Protein 4RND (pdb70)

Secondary structure (DSSP, 8-state):
--HHHHHHHHHHHHHHHHHHHHHHHHHHHHHHHHHHHHHHHHHHHHHHH---HHHHHHHT--S-SEEEEEEEEEETTEEEEEEEEEE-SSSPPP---S-TTHHHHHHHHHHHHHHHHHHHHHHHHHHHHHHHHHHHHHHHHHHHHIIIIIIHHHHHHHHHHHHHHHHHHHHHHHHH--/-GGG--EEEEEE-HHHHHHHHHHT---B-TTT--BSEEE--TTTS-HHHHHHHHHIIIII-S-EEEEEEEHHHHHHTHHHHHH---SSSEEEEE--SS--SPPTTS-HHHHHHHHTT-/-HHHHHHHHHHHHHHHHHHHHHHHHHHHHHHHHHHHHHH---HHHHHHHT--S-SEEEEEEEEEETTEEEEEEEEEE-SSSPPP---S-TTHHHHHHHHHHHHHHHHHHHHHHHHHHHHHHHHHHHHHHHHHHHHHHHHTHHHHHHHHHHHHHHHHHHHHHHHTT--/-TT--EEEEEEEHHHHHHHHHHT---B-TTT--BSEEEE-TTT--HHHHHHHHHIIIII-S-EEEEEEEHHHHHHTHHHHHH---SSSEEEEE-BTTBPPPGGG-HHHHHHHTT-

Nearest PDB structures (foldseek):
  8eas-assembly1_F  TM=8.443E-01  e=2.595E-18  Saccharomyces cerevisiae
  6o7v-assembly1_N  TM=8.475E-01  e=1.774E-17  Saccharomyces cerevisiae S288C
  4ix9-assembly4_D  TM=9.487E-01  e=5.675E-15  Saccharomyces cerevisiae S288C
  7tmr-assembly1_N  TM=7.240E-01  e=1.783E-13  Saccharomyces cerevisiae
  7tms-assembly1_N  TM=7.383E-01  e=1.219E-12  Saccharomyces cerevisiae

Organism: Saccharomyces cerevisiae (strain ATCC 204508 / S288c) (NCBI:txid559292)

GO terms:
  GO:0045121 membrane raft (C, IDA)
  GO:0000329 fungal-type vacuole membrane (C, IDA)
  GO:0016471 vacuolar proton-transporting V-type ATPase complex (C, IDA)
  GO:0000329 fungal-type vacuole membrane (C, HDA)
  GO:0007035 vacuolar acidification (P, IMP)
  GO:0046961 proton-transporting ATPase activity, rotational mechanism (F, IMP)
  GO:0005515 protein binding (F, IPI)
  GO:1902600 proton transmembrane transport (P, IDA)
  GO:0000221 vacuolar proton-transporting V-type ATPase, V1 domain (C, IDA)
  GO:0005774 vacuolar membrane (C, EXP)
  GO:1902600 proton transmembrane transport (P, IC)
  GO:0007035 vacuolar acidification (P, IC)
  GO:0046961 proton-transporting ATPase activity, rotational mechanism (F, IC)

InterPro domains:
  IPR002699 ATPase, V1 complex, subunit D [PF01813] (15-208)
  IPR002699 ATPase, V1 complex, subunit D [PTHR11671] (1-256)
  IPR002699 ATPase, V1 complex, subunit D [TIGR00309] (5-213)

Solvent-accessible surface area: 28078 Å² total; per-residue (Å²): 152,4,20,30,39,1,63,126,32,6,93,44,0,16,140,90,10,159,84,4,4,111,91,0,7,33,0,8,23,32,2,1,84,0,17,40,50,4,7,106,20,13,48,80,2,30,203,78,42,68,57,87,5,9,128,26,0,42,104,64,11,64,62,0,68,6,27,0,118,9,79,92,62,83,17,71,57,45,137,10,2,39,11,88,32,94,93,31,114,154,32,126,65,51,208,40,98,53,13,71,237,14,24,121,39,9,74,117,5,21,82,17,4,30,100,0,0,45,0,3,2,30,1,1,13,8,16,25,8,0,54,40,0,16,106,11,12,105,35,3,51,115,56,5,80,2,6,41,121,40,3,6,39,120,9,50,96,43,2,52,124,0,2,65,43,0,50,66,1,50,129,26,5,142,172,118,6,177,202,26,170,134,27,33,4,2,0,0,0,0,21,83,54,11,2,11,0,0,1,3,5,6,0,5,30,48,27,96,142,80,126,56,88,0,10,34,31,16,84,117,93,158,25,74,130,138,75,0,36,92,63,0,41,34,0,5,108,125,16,82,29,0,0,2,0,2,0,4,25,71,1,0,62,56,9,112,87,54,1,74,74,19,117,93,47,18,1,3,10,0,1,3,16,11,41,100,94,28,101,13,74,176,194,28,70,48,60,92,31,0,76,21,2,4,10,71,187,80,30,28,134,87,10,158,58,2,2,113,79,5,24,27,0,0,78,34,0,6,125,0,15,69,50,0,15,130,3,12,56,58,7,32,199,82,41,66,56,92,6,18,132,27,0,67,116,58,18,68,56,0,70,3,33,2,135,19,101,125,58,78,9,50,34,5,127,13,15,47,12,91,40,90,73,23,108,154,34,127,69,43,194,37,78,49,13,70,237,13,23,109,40,8,85,97,0,18,69,0,2,28,73,0,1,55,0,3,3,47,0,0,9,6,10,0,6,7,7,22,15,9,73,32,6,128,73,0,16,173,112,0,84,43,12,30,156,22,4,1,51,139,3,66,102,38,4,53,122,0,4,65,41,0,48,62,2,42,141,57,17,164,106,124,219,79,169,151,44,43,3,3,0,0,0,0,34,90,72,15,5,16,0,0,3,3,5,6,0,3,38,31,48,109,171,96,124,52,88,0,10,35,50,10,91,110,85,158,20,74,126,135,78,0,36,92,66,0,42,41,0,5,110,122,22,87,36,0,0,2,0,3,0,2,9,43,1,0,62,54,6,27,89,52,4,63,74,20,66,88,16,41,1,2,11,0,2,2,11,12,130,122,47,116,9,55,28,128,93,1,12,18,6,66,54,4,81,163,33,84

Radius of gyration: 36.47 Å; Cα contacts (8 Å, |Δi|>4): 898; chains: 4; bounding box: 115×71×46 Å

Structure (mmCIF, N/CA/C/O backbone):
data_4RND
#
_entry.id   4RND
#
_cell.length_a   168.063
_cell.length_b   168.063
_cell.length_c   128.629
_cell.angle_alpha   90.00
_cell.angle_beta   90.00
_cell.angle_gamma   120.00
#
_symmetry.space_group_name_H-M   'P 61'
#
loop_
_entity.id
_entity.type
_entity.pdbx_description
1 polymer 'V-type proton ATPase subunit D'
2 polymer 'V-type proton ATPase subunit F'
3 non-polymer GLYCEROL
4 water water
#
loop_
_atom_site.group_PDB
_atom_site.id
_atom_site.type_symbol
_atom_site.label_atom_id
_atom_site.label_alt_id
_atom_site.label_comp_id
_atom_site.label_asym_id
_atom_site.label_entity_id
_atom_site.label_seq_id
_atom_site.pdbx_PDB_ins_code
_atom_site.Cartn_x
_atom_site.Cartn_y
_atom_site.Cartn_z
_atom_site.occupancy
_atom_site.B_iso_or_equiv
_atom_site.auth_seq_id
_atom_site.auth_comp_id
_atom_site.auth_asym_id
_atom_site.auth_atom_id
_atom_site.pdbx_PDB_model_num
ATOM 1 N N . GLN A 1 27 ? -43.701 55.112 -6.911 1.00 87.52 27 GLN A N 1
ATOM 2 C CA . GLN A 1 27 ? -42.827 54.521 -5.852 1.00 84.46 27 GLN A CA 1
ATOM 3 C C . GLN A 1 27 ? -42.818 55.397 -4.604 1.00 79.72 27 GLN A C 1
ATOM 4 O O . GLN A 1 27 ? -42.848 56.630 -4.689 1.00 76.89 27 GLN A O 1
ATOM 10 N N . GLY A 1 28 ? -42.787 54.740 -3.451 1.00 75.36 28 GLY A N 1
ATOM 11 C CA . GLY A 1 28 ? -42.804 55.412 -2.162 1.00 71.56 28 GLY A CA 1
ATOM 12 C C . GLY A 1 28 ? -41.735 54.790 -1.301 1.00 69.28 28 GLY A C 1
ATOM 13 O O . GLY A 1 28 ? -40.586 55.221 -1.341 1.00 71.79 28 GLY A O 1
ATOM 14 N N . TYR A 1 29 ? -42.095 53.760 -0.540 1.00 64.72 29 TYR A N 1
ATOM 15 C CA . TYR A 1 29 ? -41.123 53.105 0.321 1.00 62.42 29 TYR A CA 1
ATOM 16 C C . TYR A 1 29 ? -39.948 52.597 -0.500 1.00 63.32 29 TYR A C 1
ATOM 17 O O . TYR A 1 29 ? -38.804 52.899 -0.189 1.00 62.30 29 TYR A O 1
ATOM 26 N N . SER A 1 30 ? -40.236 51.833 -1.551 1.00 65.98 30 SER A N 1
ATOM 27 C CA . SER A 1 30 ? -39.188 51.294 -2.423 1.00 67.44 30 SER A CA 1
ATOM 28 C C . SER A 1 30 ? -38.255 52.402 -2.926 1.00 67.08 30 SER A C 1
ATOM 29 O O . SER A 1 30 ? -37.067 52.158 -3.143 1.00 67.43 30 SER A O 1
ATOM 32 N N . LEU A 1 31 ? -38.797 53.612 -3.094 1.00 65.93 31 LEU A N 1
ATOM 33 C CA . LEU A 1 31 ? -38.016 54.783 -3.516 1.00 64.87 31 LEU A CA 1
ATOM 34 C C . LEU A 1 31 ? -37.194 55.359 -2.362 1.00 62.63 31 LEU A C 1
ATOM 35 O O . LEU A 1 31 ? -35.965 55.369 -2.426 1.00 62.49 31 LEU A O 1
ATOM 40 N N . LEU A 1 32 ? -37.880 55.838 -1.323 1.00 60.45 32 LEU A N 1
ATOM 41 C CA . LEU A 1 32 ? -37.258 56.261 -0.061 1.00 59.11 32 LEU A CA 1
ATOM 42 C C . LEU A 1 32 ? -36.096 55.350 0.302 1.00 59.40 32 LEU A C 1
ATOM 43 O O . LEU A 1 32 ? -35.000 55.819 0.560 1.00 60.18 32 LEU A O 1
ATOM 48 N N . LYS A 1 33 ? -36.341 54.047 0.326 1.00 61.24 33 LYS A N 1
ATOM 49 C CA . LYS A 1 33 ? -35.317 53.074 0.705 1.00 63.21 33 LYS A CA 1
ATOM 50 C C . LYS A 1 33 ? -34.036 53.300 -0.093 1.00 65.40 33 LYS A C 1
ATOM 51 O O . LYS A 1 33 ? -32.947 53.376 0.481 1.00 66.43 33 LYS A O 1
ATOM 57 N N . ARG A 1 34 ? -34.179 53.409 -1.414 1.00 67.64 34 ARG A N 1
ATOM 58 C CA . ARG A 1 34 ? -33.037 53.617 -2.312 1.00 69.64 34 ARG A CA 1
ATOM 59 C C . ARG A 1 34 ? -32.333 54.951 -2.052 1.00 67.04 34 ARG A C 1
ATOM 60 O O . ARG A 1 34 ? -31.110 54.994 -1.932 1.00 66.52 34 ARG A O 1
ATOM 68 N N . LYS A 1 35 ? -33.104 56.028 -1.955 1.00 65.15 35 LYS A N 1
ATOM 69 C CA . LYS A 1 35 ? -32.532 57.354 -1.737 1.00 65.78 35 LYS A CA 1
ATOM 70 C C . LYS A 1 35 ? -31.867 57.455 -0.375 1.00 63.70 35 LYS A C 1
ATOM 71 O O . LYS A 1 35 ? -30.722 57.887 -0.269 1.00 64.86 35 LYS A O 1
ATOM 77 N N . SER A 1 36 ? -32.593 57.053 0.660 1.00 61.41 36 SER A N 1
ATOM 78 C CA . SER A 1 36 ? -32.042 56.942 2.003 1.00 59.68 36 SER A CA 1
ATOM 79 C C . SER A 1 36 ? -30.643 56.343 1.995 1.00 59.51 36 SER A C 1
ATOM 80 O O . SER A 1 36 ? -29.741 56.852 2.651 1.00 59.81 36 SER A O 1
ATOM 83 N N . GLU A 1 37 ? -30.473 55.259 1.252 1.00 60.06 37 GLU A N 1
ATOM 84 C CA . GLU A 1 37 ? -29.217 54.521 1.250 1.00 62.05 37 GLU A CA 1
ATOM 85 C C . GLU A 1 37 ? -28.134 55.245 0.458 1.00 61.76 37 GLU A C 1
ATOM 86 O O . GLU A 1 37 ? -27.023 55.445 0.958 1.00 62.29 37 GLU A O 1
ATOM 92 N N . ALA A 1 38 ? -28.463 55.650 -0.768 1.00 60.77 38 ALA A N 1
ATOM 93 C CA . ALA A 1 38 ? -27.589 56.513 -1.572 1.00 59.44 38 ALA A CA 1
ATOM 94 C C . ALA A 1 38 ? -27.054 57.691 -0.753 1.00 57.53 38 ALA A C 1
ATOM 95 O O . ALA A 1 38 ? -25.860 57.999 -0.790 1.00 58.92 38 ALA A O 1
ATOM 97 N N . LEU A 1 39 ? -27.947 58.330 -0.006 1.00 54.81 39 LEU A N 1
ATOM 98 C CA . LEU A 1 39 ? -27.605 59.486 0.810 1.00 52.51 39 LEU A CA 1
ATOM 99 C C . LEU A 1 39 ? -26.696 59.147 1.983 1.00 51.18 39 LEU A C 1
ATOM 100 O O . LEU A 1 39 ? -25.826 59.933 2.339 1.00 52.03 39 LEU A O 1
ATOM 105 N N . THR A 1 40 ? -26.903 57.988 2.593 1.00 51.18 40 THR A N 1
ATOM 106 C CA . THR A 1 40 ? -26.113 57.593 3.754 1.00 51.53 40 THR A CA 1
ATOM 107 C C . THR A 1 40 ? -24.675 57.266 3.353 1.00 53.48 40 THR A C 1
ATOM 108 O O . THR A 1 40 ? -23.757 57.472 4.138 1.00 52.74 40 THR A O 1
ATOM 112 N N . LYS A 1 41 ? -24.486 56.762 2.137 1.00 57.00 41 LYS A N 1
ATOM 113 C CA . LYS A 1 41 ? -23.145 56.529 1.590 1.00 59.94 41 LYS A CA 1
ATOM 114 C C . LYS A 1 41 ? -22.449 57.852 1.297 1.00 57.83 41 LYS A C 1
ATOM 115 O O . LYS A 1 41 ? -21.281 58.033 1.652 1.00 58.24 41 LYS A O 1
ATOM 121 N N . ARG A 1 42 ? -23.164 58.786 0.679 1.00 56.52 42 ARG A N 1
ATOM 122 C CA . ARG A 1 42 ? -22.596 60.097 0.408 1.00 57.09 42 ARG A CA 1
ATOM 123 C C . ARG A 1 42 ? -22.154 60.787 1.678 1.00 54.59 42 ARG A C 1
ATOM 124 O O . ARG A 1 42 ? -21.113 61.440 1.697 1.00 55.86 42 ARG A O 1
ATOM 132 N N . PHE A 1 43 ? -22.941 60.635 2.733 1.00 51.74 43 PHE A N 1
ATOM 133 C CA . PHE A 1 43 ? -22.631 61.254 4.010 1.00 50.48 43 PHE A CA 1
ATOM 134 C C . PHE A 1 43 ? -21.498 60.530 4.728 1.00 51.26 43 PHE A C 1
ATOM 135 O O . PHE A 1 43 ? -20.717 61.160 5.421 1.00 50.27 43 PHE A O 1
ATOM 143 N N . ARG A 1 44 ? -21.419 59.212 4.585 1.00 54.29 44 ARG A N 1
ATOM 144 C CA . ARG A 1 44 ? -20.278 58.465 5.112 1.00 57.35 44 ARG A CA 1
ATOM 145 C C . ARG A 1 44 ? -18.973 58.942 4.488 1.00 55.63 44 ARG A C 1
ATOM 146 O O . ARG A 1 44 ? -17.965 59.046 5.179 1.00 56.11 44 ARG A O 1
ATOM 154 N N . ASP A 1 45 ? -18.993 59.225 3.186 1.00 53.92 45 ASP A N 1
ATOM 155 C CA . ASP A 1 45 ? -17.790 59.685 2.487 1.00 53.57 45 ASP A CA 1
ATOM 156 C C . ASP A 1 45 ? -17.365 61.064 2.956 1.00 49.68 45 ASP A C 1
ATOM 157 O O . ASP A 1 45 ? -16.198 61.287 3.261 1.00 49.57 45 ASP A O 1
ATOM 162 N N . ILE A 1 46 ? -18.318 61.986 3.011 1.00 46.06 46 ILE A N 1
ATOM 163 C CA . ILE A 1 46 ? -18.059 63.332 3.505 1.00 43.64 46 ILE A CA 1
ATOM 164 C C . ILE A 1 46 ? -17.384 63.282 4.869 1.00 42.79 46 ILE A C 1
ATOM 165 O O . ILE A 1 46 ? -16.357 63.932 5.103 1.00 42.71 46 ILE A O 1
ATOM 170 N N . THR A 1 47 ? -17.986 62.521 5.774 1.00 42.24 47 THR A N 1
ATOM 171 C CA . THR A 1 47 ? -17.495 62.388 7.124 1.00 41.56 47 THR A CA 1
ATOM 172 C C . THR A 1 47 ? -16.117 61.809 7.124 1.00 41.59 47 THR A C 1
ATOM 173 O O . THR A 1 47 ? -15.310 62.205 7.940 1.00 41.25 47 THR A O 1
ATOM 177 N N . LYS A 1 48 ? -15.852 60.861 6.235 1.00 42.74 48 LYS A N 1
ATOM 178 C CA . LYS A 1 48 ? -14.520 60.279 6.174 1.00 4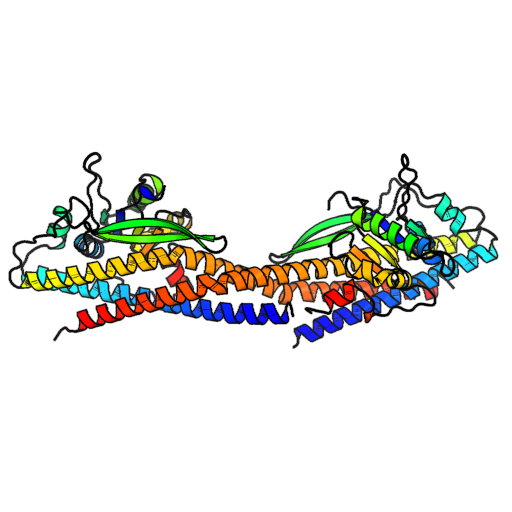5.03 48 LYS A CA 1
ATOM 179 C C . LYS A 1 48 ? -13.508 61.318 5.701 1.00 44.87 48 LYS A C 1
ATOM 180 O O . LYS A 1 48 ? -12.457 61.480 6.326 1.00 44.74 48 LYS A O 1
ATOM 186 N N . ARG A 1 49 ? -13.843 62.041 4.627 1.00 44.34 49 ARG A N 1
ATOM 187 C CA . ARG A 1 49 ? -12.968 63.101 4.112 1.00 43.17 49 ARG A CA 1
ATOM 188 C C . ARG A 1 49 ? -12.726 64.243 5.108 1.00 40.69 49 ARG A C 1
ATOM 189 O O . ARG A 1 49 ? -11.657 64.845 5.108 1.00 40.24 49 ARG A O 1
ATOM 197 N N . ILE A 1 50 ? -13.707 64.543 5.952 1.00 38.83 50 ILE A N 1
ATOM 198 C CA . ILE A 1 50 ? -13.506 65.524 7.008 1.00 37.74 50 ILE A CA 1
ATOM 199 C C . ILE A 1 50 ? -12.531 64.990 8.051 1.00 38.70 50 ILE A C 1
ATOM 200 O O . ILE A 1 50 ? -11.683 65.717 8.551 1.00 38.91 50 ILE A O 1
ATOM 205 N N . ASP A 1 51 ? -12.644 63.717 8.385 1.00 40.52 51 ASP A N 1
ATOM 206 C CA . ASP A 1 51 ? -11.696 63.102 9.299 1.00 42.50 51 ASP A CA 1
ATOM 207 C C . ASP A 1 51 ? -10.275 63.108 8.709 1.00 42.09 51 ASP A C 1
ATOM 208 O O . ASP A 1 51 ? -9.314 63.446 9.388 1.00 41.24 51 ASP A O 1
ATOM 213 N N . ASP A 1 52 ? -10.152 62.745 7.440 1.00 42.46 52 ASP A N 1
ATOM 214 C CA . ASP A 1 52 ? -8.861 62.787 6.751 1.00 43.18 52 ASP A CA 1
ATOM 215 C C . ASP A 1 52 ? -8.244 64.176 6.844 1.00 41.94 52 ASP A C 1
ATOM 216 O O . ASP A 1 52 ? -7.061 64.313 7.138 1.00 42.40 52 ASP A O 1
ATOM 221 N N . ALA A 1 53 ? -9.057 65.200 6.594 1.00 40.53 53 ALA A N 1
ATOM 222 C CA . ALA A 1 53 ? -8.615 66.590 6.661 1.00 39.32 53 ALA A CA 1
ATOM 223 C C . ALA A 1 53 ? -8.156 66.947 8.065 1.00 39.22 53 ALA A C 1
ATOM 224 O O . ALA A 1 53 ? -7.163 67.644 8.241 1.00 39.60 53 ALA A O 1
ATOM 226 N N . LYS A 1 54 ? -8.890 66.465 9.059 1.00 38.91 54 LYS A N 1
ATOM 227 C CA . LYS A 1 54 ? -8.592 66.736 10.462 1.00 38.78 54 LYS A CA 1
ATOM 228 C C . LYS A 1 54 ? -7.233 66.183 10.869 1.00 39.57 54 LYS A C 1
ATOM 229 O O . LYS A 1 54 ? -6.516 66.801 11.644 1.00 39.09 54 LYS A O 1
ATOM 235 N N . GLN A 1 55 ? -6.897 65.006 10.354 1.00 41.08 55 GLN A N 1
ATOM 236 C CA . GLN A 1 55 ? -5.629 64.355 10.664 1.00 42.64 55 GLN A CA 1
ATOM 237 C C . GLN A 1 55 ? -4.469 65.118 10.047 1.00 42.70 55 GLN A C 1
ATOM 238 O O . GLN A 1 55 ? -3.461 65.361 10.710 1.00 43.14 55 GLN A O 1
ATOM 244 N N . LYS A 1 56 ? -4.620 65.487 8.778 1.00 42.57 56 LYS A N 1
ATOM 245 C CA . LYS A 1 56 ? -3.599 66.245 8.069 1.00 42.59 56 LYS A CA 1
ATOM 246 C C . LYS A 1 56 ? -3.336 67.565 8.779 1.00 42.82 56 LYS A C 1
ATOM 247 O O . LYS A 1 56 ? -2.185 67.951 8.939 1.00 43.03 56 LYS A O 1
ATOM 253 N N . MET A 1 57 ? -4.404 68.241 9.206 1.00 43.33 57 MET A N 1
ATOM 254 C CA . MET A 1 57 ? -4.291 69.452 10.031 1.00 44.21 57 MET A CA 1
ATOM 255 C C . MET A 1 57 ? -3.327 69.214 11.194 1.00 44.79 57 MET A C 1
ATOM 256 O O . MET A 1 57 ? -2.418 70.019 11.431 1.00 45.74 57 MET A O 1
ATOM 261 N N . GLY A 1 58 ? -3.517 68.099 11.899 1.00 44.56 58 GLY A N 1
ATOM 262 C CA . GLY A 1 58 ? -2.644 67.718 13.004 1.00 44.52 58 GLY A CA 1
ATOM 263 C C . GLY A 1 58 ? -1.198 67.551 12.600 1.00 44.71 58 GLY A C 1
ATOM 264 O O . GLY A 1 58 ? -0.305 68.073 13.272 1.00 45.14 58 GLY A O 1
ATOM 265 N N . ARG A 1 59 ? -0.966 66.837 11.500 1.00 45.04 59 ARG A N 1
ATOM 266 C CA . ARG A 1 59 ? 0.392 66.572 11.025 1.00 46.23 59 ARG A CA 1
ATOM 267 C C . ARG A 1 59 ? 1.050 67.857 10.556 1.00 45.10 59 ARG A C 1
ATOM 268 O O . ARG A 1 59 ? 2.217 68.113 10.860 1.00 45.25 59 ARG A O 1
ATOM 276 N N . VAL A 1 60 ? 0.295 68.662 9.812 1.00 43.27 60 VAL A N 1
ATOM 277 C CA . VAL A 1 60 ? 0.819 69.896 9.251 1.00 41.97 60 VAL A CA 1
ATOM 278 C C . VAL A 1 60 ? 1.246 70.837 10.361 1.00 41.33 60 VAL A C 1
ATOM 279 O O . VAL A 1 60 ? 2.321 71.421 10.302 1.00 40.92 60 VAL A O 1
ATOM 283 N N . MET A 1 61 ? 0.401 70.968 11.373 1.00 41.26 61 MET A N 1
ATOM 284 C CA . MET A 1 61 ? 0.655 71.907 12.450 1.00 41.39 61 MET A CA 1
ATOM 285 C C . MET A 1 61 ? 1.788 71.496 13.365 1.00 41.84 61 MET A C 1
ATOM 286 O O . MET A 1 61 ? 2.576 72.351 13.779 1.00 41.18 61 MET A O 1
ATOM 291 N N . GLN A 1 62 ? 1.887 70.205 13.674 1.00 43.21 62 GLN A N 1
ATOM 292 C CA . GLN A 1 62 ? 2.970 69.749 14.547 1.00 44.76 62 GLN A CA 1
ATOM 293 C C . GLN A 1 62 ? 4.321 69.846 13.860 1.00 43.62 62 GLN A C 1
ATOM 294 O O . GLN A 1 62 ? 5.316 70.163 14.502 1.00 44.15 62 GLN A O 1
ATOM 300 N N . THR A 1 63 ? 4.346 69.565 12.560 1.00 42.05 63 THR A N 1
ATOM 301 C CA . THR A 1 63 ? 5.566 69.671 11.778 1.00 41.07 63 THR A CA 1
ATOM 302 C C . THR A 1 63 ? 6.064 71.104 11.829 1.00 40.04 63 THR A C 1
ATOM 303 O O . THR A 1 63 ? 7.252 71.347 12.037 1.00 40.29 63 THR A O 1
ATOM 307 N N . ALA A 1 64 ? 5.152 72.053 11.656 1.00 38.95 64 ALA A N 1
ATOM 308 C CA . ALA A 1 64 ? 5.503 73.459 11.724 1.00 38.38 64 ALA A CA 1
ATOM 309 C C . ALA A 1 64 ? 6.034 73.805 13.102 1.00 38.87 64 ALA A C 1
ATOM 310 O O . ALA A 1 64 ? 7.030 74.524 13.223 1.00 38.54 64 ALA A O 1
ATOM 312 N N . ALA A 1 65 ? 5.370 73.282 14.132 1.00 39.95 65 ALA A N 1
ATOM 313 C CA . ALA A 1 65 ? 5.763 73.526 15.523 1.00 41.21 65 ALA A CA 1
ATOM 314 C C . ALA A 1 65 ? 7.158 72.985 15.822 1.00 43.52 65 ALA A C 1
ATOM 315 O O . ALA A 1 65 ? 7.975 73.673 16.447 1.00 43.77 65 ALA A O 1
ATOM 317 N N . PHE A 1 66 ? 7.427 71.764 15.358 1.00 45.79 66 PHE A N 1
ATOM 318 C CA . PHE A 1 66 ? 8.752 71.159 15.474 1.00 47.85 66 PHE A CA 1
ATOM 319 C C . PHE A 1 66 ? 9.833 72.060 14.830 1.00 47.03 66 PHE A C 1
ATOM 320 O O . PHE A 1 66 ? 10.908 72.222 15.391 1.00 47.42 66 PHE A O 1
ATOM 328 N N . SER A 1 67 ? 9.548 72.699 13.697 1.00 46.10 67 SER A N 1
ATOM 329 C CA . SER A 1 67 ? 10.566 73.530 13.039 1.00 46.13 67 SER A CA 1
ATOM 330 C C . SER A 1 67 ? 10.848 74.834 13.792 1.00 45.28 67 SER A C 1
ATOM 331 O O . SER A 1 67 ? 11.947 75.383 13.682 1.00 45.83 67 SER A O 1
ATOM 334 N N . LEU A 1 68 ? 9.863 75.336 14.537 1.00 44.49 68 LEU A N 1
ATOM 335 C CA . LEU A 1 68 ? 10.081 76.498 15.402 1.00 44.19 68 LEU A CA 1
ATOM 336 C C . LEU A 1 68 ? 10.918 76.109 16.609 1.00 45.49 68 LEU A C 1
ATOM 337 O O . LEU A 1 68 ? 11.783 76.863 17.036 1.00 45.98 68 LEU A O 1
ATOM 342 N N . ALA A 1 69 ? 10.646 74.929 17.154 1.00 47.24 69 ALA A N 1
ATOM 343 C CA . ALA A 1 69 ? 11.454 74.358 18.229 1.00 49.22 69 ALA A CA 1
ATOM 344 C C . ALA A 1 69 ? 12.918 74.271 17.816 1.00 51.21 69 ALA A C 1
ATOM 345 O O . ALA A 1 69 ? 13.791 74.775 18.505 1.00 51.38 69 ALA A O 1
ATOM 347 N N . GLU A 1 70 ? 13.167 73.631 16.679 1.00 54.08 70 GLU A N 1
ATOM 348 C CA . GLU A 1 70 ? 14.500 73.549 16.084 1.00 57.19 70 GLU A CA 1
ATOM 349 C C . GLU A 1 70 ? 15.216 74.898 16.078 1.00 54.50 70 GLU A C 1
ATOM 350 O O . GLU A 1 70 ? 16.379 74.976 16.447 1.00 55.33 70 GLU A O 1
ATOM 356 N N . VAL A 1 71 ? 14.524 75.941 15.630 1.00 51.28 71 VAL A N 1
ATOM 357 C CA . VAL A 1 71 ? 15.116 77.269 15.502 1.00 50.19 71 VAL A CA 1
ATOM 358 C C . VAL A 1 71 ? 15.341 77.899 16.866 1.00 50.02 71 VAL A C 1
ATOM 359 O O . VAL A 1 71 ? 16.375 78.510 17.122 1.00 49.40 71 VAL A O 1
ATOM 363 N N . SER A 1 72 ? 14.352 77.751 17.733 1.00 50.66 72 SER A N 1
ATOM 364 C CA . SER A 1 72 ? 14.430 78.258 19.088 1.00 51.78 72 SER A CA 1
ATOM 365 C C . SER A 1 72 ? 15.629 77.652 19.826 1.00 53.58 72 SER A C 1
ATOM 366 O O . SER A 1 72 ? 16.421 78.360 20.445 1.00 52.18 72 SER A O 1
ATOM 369 N N . TYR A 1 73 ? 15.752 76.333 19.737 1.00 57.00 73 TYR A N 1
ATOM 370 C CA . TYR A 1 73 ? 16.860 75.589 20.333 1.00 60.88 73 TYR A CA 1
ATOM 371 C C . TYR A 1 73 ? 18.196 76.064 19.775 1.00 59.77 73 TYR A C 1
ATOM 372 O O . TYR A 1 73 ? 19.109 76.368 20.533 1.00 61.84 73 TYR A O 1
ATOM 381 N N . ALA A 1 74 ? 18.290 76.131 18.451 1.00 57.60 74 ALA A N 1
ATOM 382 C CA . ALA A 1 74 ? 19.520 76.523 17.766 1.00 56.48 74 ALA A CA 1
ATOM 383 C C . ALA A 1 74 ? 19.952 77.942 18.095 1.00 55.54 74 ALA A C 1
ATOM 384 O O . ALA A 1 74 ? 21.129 78.189 18.309 1.00 56.06 74 ALA A O 1
ATOM 386 N N . THR A 1 75 ? 19.002 78.869 18.135 1.00 54.81 75 THR A N 1
ATOM 387 C CA . THR A 1 75 ? 19.313 80.290 18.315 1.00 53.89 75 THR A CA 1
ATOM 388 C C . THR A 1 75 ? 19.313 80.755 19.770 1.00 54.25 75 THR A C 1
ATOM 389 O O . THR A 1 75 ? 19.805 81.836 20.065 1.00 53.79 75 THR A O 1
ATOM 393 N N . GLY A 1 76 ? 18.742 79.965 20.674 1.00 54.91 76 GLY A N 1
ATOM 394 C CA . GLY A 1 76 ? 18.579 80.400 22.055 1.00 55.50 76 GLY A CA 1
ATOM 395 C C . GLY A 1 76 ? 17.400 81.336 22.273 1.00 55.70 76 GLY A C 1
ATOM 396 O O . GLY A 1 76 ? 16.986 81.549 23.410 1.00 56.73 76 GLY A O 1
ATOM 397 N N . GLU A 1 77 ? 16.839 81.887 21.196 1.00 55.61 77 GLU A N 1
ATOM 398 C CA . GLU A 1 77 ? 15.676 82.773 21.298 1.00 54.83 77 GLU A CA 1
ATOM 399 C C . GLU A 1 77 ? 14.398 82.017 21.656 1.00 52.38 77 GLU A C 1
ATOM 400 O O . GLU A 1 77 ? 14.232 80.857 21.301 1.00 51.62 77 GLU A O 1
ATOM 406 N N . ASN A 1 78 ? 13.496 82.698 22.354 1.00 50.31 78 ASN A N 1
ATOM 407 C CA . ASN A 1 78 ? 12.216 82.122 22.765 1.00 48.38 78 ASN A CA 1
ATOM 408 C C . ASN A 1 78 ? 11.089 82.636 21.870 1.00 46.38 78 ASN A C 1
ATOM 409 O O . ASN A 1 78 ? 10.517 83.693 22.123 1.00 45.89 78 ASN A O 1
ATOM 414 N N . ILE A 1 79 ? 10.751 81.866 20.845 1.00 45.14 79 ILE A N 1
ATOM 415 C CA . ILE A 1 79 ? 9.804 82.319 19.831 1.00 44.12 79 ILE A CA 1
ATOM 416 C C . ILE A 1 79 ? 8.427 82.563 20.437 1.00 43.12 79 ILE A C 1
ATOM 417 O O . ILE A 1 79 ? 7.830 83.611 20.232 1.00 42.18 79 ILE A O 1
ATOM 422 N N . GLY A 1 80 ? 7.928 81.586 21.184 1.00 43.30 80 GLY A N 1
ATOM 423 C CA . GLY A 1 80 ? 6.636 81.699 21.847 1.00 43.50 80 GLY A CA 1
ATOM 424 C C . GLY A 1 80 ? 6.502 82.970 22.659 1.00 43.70 80 GLY A C 1
ATOM 425 O O . GLY A 1 80 ? 5.463 83.623 22.628 1.00 44.74 80 GLY A O 1
ATOM 426 N N . TYR A 1 81 ? 7.559 83.333 23.374 1.00 43.78 81 TYR A N 1
ATOM 427 C CA . TYR A 1 81 ? 7.573 84.577 24.131 1.00 43.63 81 TYR A CA 1
ATOM 428 C C . TYR A 1 81 ? 7.433 85.780 23.202 1.00 42.53 81 TYR A C 1
ATOM 429 O O . TYR A 1 81 ? 6.516 86.589 23.361 1.00 41.95 81 TYR A O 1
ATOM 438 N N . GLN A 1 82 ? 8.360 85.891 22.252 1.00 41.93 82 GLN A N 1
ATOM 439 C CA . GLN A 1 82 ? 8.389 87.014 21.321 1.00 41.75 82 GLN A CA 1
ATOM 440 C C . GLN A 1 82 ? 7.069 87.173 20.573 1.00 41.42 82 GLN A C 1
ATOM 441 O O . GLN A 1 82 ? 6.545 88.275 20.464 1.00 41.38 82 GLN A O 1
ATOM 447 N N . VAL A 1 83 ? 6.530 86.076 20.062 1.00 41.49 83 VAL A N 1
ATOM 448 C CA . VAL A 1 83 ? 5.288 86.144 19.316 1.00 41.51 83 VAL A CA 1
ATOM 449 C C . VAL A 1 83 ? 4.183 86.717 20.198 1.00 42.63 83 VAL A C 1
ATOM 450 O O . VAL A 1 83 ? 3.587 87.739 19.878 1.00 42.59 83 VAL A O 1
ATOM 454 N N . GLN A 1 84 ? 3.938 86.051 21.316 1.00 44.51 84 GLN A N 1
ATOM 455 C CA . GLN A 1 84 ? 2.835 86.380 22.216 1.00 46.16 84 GLN A CA 1
ATOM 456 C C . GLN A 1 84 ? 2.934 87.786 22.804 1.00 45.84 84 GLN A C 1
ATOM 457 O O . GLN A 1 84 ? 1.942 88.495 22.920 1.00 45.52 84 GLN A O 1
ATOM 463 N N . GLU A 1 85 ? 4.137 88.210 23.138 1.00 46.53 85 GLU A N 1
ATOM 464 C CA . GLU A 1 85 ? 4.301 89.528 23.736 1.00 48.32 85 GLU A CA 1
ATOM 465 C C . GLU A 1 85 ? 4.185 90.683 22.717 1.00 47.70 85 GLU A C 1
ATOM 466 O O . GLU A 1 85 ? 3.858 91.805 23.096 1.00 49.07 85 GLU A O 1
ATOM 472 N N . SER A 1 86 ? 4.354 90.398 21.427 1.00 46.21 86 SER A N 1
ATOM 473 C CA . SER A 1 86 ? 4.179 91.410 20.382 1.00 44.80 86 SER A CA 1
ATOM 474 C C . SER A 1 86 ? 2.764 91.593 19.842 1.00 42.79 86 SER A C 1
ATOM 475 O O . SER A 1 86 ? 2.521 92.458 19.006 1.00 42.72 86 SER A O 1
ATOM 478 N N . VAL A 1 87 ? 1.838 90.763 20.288 1.00 41.12 87 VAL A N 1
ATOM 479 C CA . VAL A 1 87 ? 0.457 90.851 19.842 1.00 39.90 87 VAL A CA 1
ATOM 480 C C . VAL A 1 87 ? -0.097 92.223 20.178 1.00 39.20 87 VAL A C 1
ATOM 481 O O . VAL A 1 87 ? 0.145 92.727 21.270 1.00 40.15 87 VAL A O 1
ATOM 485 N N . SER A 1 88 ? -0.819 92.826 19.233 1.00 37.85 88 SER A N 1
ATOM 486 C CA . SER A 1 88 ? -1.504 94.086 19.479 1.00 37.87 88 SER A CA 1
ATOM 487 C C . SER A 1 88 ? -2.868 94.123 18.802 1.00 37.68 88 SER A C 1
ATOM 488 O O . SER A 1 88 ? -3.904 94.091 19.477 1.00 38.31 88 SER A O 1
ATOM 491 N N . THR A 1 89 ? -2.868 94.189 17.470 1.00 37.03 89 THR A N 1
ATOM 492 C CA . THR A 1 89 ? -4.114 94.223 16.688 1.00 36.96 89 THR A CA 1
ATOM 493 C C . THR A 1 89 ? -4.074 93.193 15.564 1.00 35.35 89 THR A C 1
ATOM 494 O O . THR A 1 89 ? -3.033 92.972 14.992 1.00 34.37 89 THR A O 1
ATOM 498 N N . ALA A 1 90 ? -5.213 92.582 15.248 1.00 35.48 90 ALA A N 1
ATOM 499 C CA . ALA A 1 90 ? -5.269 91.412 14.348 1.00 35.13 90 ALA A CA 1
ATOM 500 C C . ALA A 1 90 ? -5.058 91.719 12.863 1.00 35.32 90 ALA A C 1
ATOM 501 O O . ALA A 1 90 ? -5.783 92.518 12.254 1.00 36.36 90 ALA A O 1
ATOM 503 N N . ARG A 1 91 ? -4.084 91.037 12.281 1.00 34.99 91 ARG A N 1
ATOM 504 C CA . ARG A 1 91 ? -3.901 91.014 10.835 1.00 34.92 91 ARG A CA 1
ATOM 505 C C . ARG A 1 91 ? -4.932 90.083 10.183 1.00 33.90 91 ARG A C 1
ATOM 506 O O . ARG A 1 91 ? -5.497 90.410 9.153 1.00 33.60 91 ARG A O 1
ATOM 514 N N . PHE A 1 92 ? -5.186 88.937 10.815 1.00 32.83 92 PHE A N 1
ATOM 515 C CA . PHE A 1 92 ? -6.081 87.910 10.289 1.00 32.03 92 PHE A CA 1
ATOM 516 C C . PHE A 1 92 ? -7.427 87.954 11.001 1.00 32.49 92 PHE A C 1
ATOM 517 O O . PHE A 1 92 ? -7.544 87.549 12.160 1.00 32.11 92 PHE A O 1
ATOM 525 N N . LYS A 1 93 ? -8.442 88.445 10.305 1.00 33.83 93 LYS A N 1
ATOM 526 C CA . LYS A 1 93 ? -9.793 88.479 10.850 1.00 35.85 93 LYS A CA 1
ATOM 527 C C . LYS A 1 93 ? -10.706 87.638 9.967 1.00 36.47 93 LYS A C 1
ATOM 528 O O . LYS A 1 93 ? -10.238 87.016 9.019 1.00 36.07 93 LYS A O 1
ATOM 534 N N . VAL A 1 94 ? -11.994 87.584 10.301 1.00 37.97 94 VAL A N 1
ATOM 535 C CA . VAL A 1 94 ? -12.994 86.963 9.433 1.00 39.25 94 VAL A CA 1
ATOM 536 C C . VAL A 1 94 ? -14.214 87.851 9.318 1.00 41.84 94 VAL A C 1
ATOM 537 O O . VAL A 1 94 ? -14.360 88.822 10.047 1.00 41.84 94 VAL A O 1
ATOM 541 N N . ARG A 1 95 ? -15.081 87.492 8.383 1.00 45.56 95 ARG A N 1
ATOM 542 C CA . ARG A 1 95 ? -16.296 88.220 8.122 1.00 50.01 95 ARG A CA 1
ATOM 543 C C . ARG A 1 95 ? -17.390 87.172 8.087 1.00 48.70 95 ARG A C 1
ATOM 544 O O . ARG A 1 95 ? -17.395 86.312 7.207 1.00 48.29 95 ARG A O 1
ATOM 552 N N . ALA A 1 96 ? -18.296 87.248 9.062 1.00 48.69 96 ALA A N 1
ATOM 553 C CA . ALA A 1 96 ? -19.261 86.194 9.340 1.00 48.36 96 ALA A CA 1
ATOM 554 C C . ALA A 1 96 ? -20.656 86.496 8.804 1.00 50.35 96 ALA A C 1
ATOM 555 O O . ALA A 1 96 ? -21.182 87.582 8.975 1.00 50.51 96 ALA A O 1
ATOM 557 N N . ARG A 1 97 ? -21.255 85.508 8.155 1.00 54.52 97 ARG A N 1
ATOM 558 C CA . ARG A 1 97 ? -22.512 85.690 7.448 1.00 57.92 97 ARG A CA 1
ATOM 559 C C . ARG A 1 97 ? -23.421 84.565 7.878 1.00 57.59 97 ARG A C 1
ATOM 560 O O . ARG A 1 97 ? -22.940 83.466 8.180 1.00 54.43 97 ARG A O 1
ATOM 568 N N . GLN A 1 98 ? -24.723 84.833 7.916 1.00 60.20 98 GLN A N 1
ATOM 569 C CA . GLN A 1 98 ? -25.712 83.764 7.926 1.00 61.06 98 GLN A CA 1
ATOM 570 C C . GLN A 1 98 ? -26.396 83.682 6.571 1.00 61.49 98 GLN A C 1
ATOM 571 O O . GLN A 1 98 ? -26.882 84.673 6.052 1.00 62.12 98 GLN A O 1
ATOM 577 N N . GLU A 1 99 ? -26.424 82.490 6.004 1.00 63.24 99 GLU A N 1
ATOM 578 C CA . GLU A 1 99 ? -26.911 82.296 4.648 1.00 66.63 99 GLU A CA 1
ATOM 579 C C . GLU A 1 99 ? -28.053 81.284 4.658 1.00 67.66 99 GLU A C 1
ATOM 580 O O . GLU A 1 99 ? -27.876 80.155 5.114 1.00 65.39 99 GLU A O 1
ATOM 586 N N . ASN A 1 100 ? -29.225 81.704 4.186 1.00 70.66 100 ASN A N 1
ATOM 587 C CA . ASN A 1 100 ? -30.358 80.795 4.023 1.00 73.15 100 ASN A CA 1
ATOM 588 C C . ASN A 1 100 ? -30.155 79.943 2.774 1.00 72.92 100 ASN A C 1
ATOM 589 O O . ASN A 1 100 ? -29.968 80.472 1.677 1.00 70.04 100 ASN A O 1
ATOM 594 N N . VAL A 1 101 ? -30.192 78.624 2.959 1.00 74.26 101 VAL A N 1
ATOM 595 C CA . VAL A 1 101 ? -29.991 77.669 1.874 1.00 75.72 101 VAL A CA 1
ATOM 596 C C . VAL A 1 101 ? -31.054 76.574 1.965 1.00 77.30 101 VAL A C 1
ATOM 597 O O . VAL A 1 101 ? -30.965 75.677 2.808 1.00 75.67 101 VAL A O 1
ATOM 601 N N . SER A 1 102 ? -32.065 76.668 1.103 1.00 79.11 102 SER A N 1
ATOM 602 C CA . SER A 1 102 ? -33.159 75.696 1.053 1.00 78.40 102 SER A CA 1
ATOM 603 C C . SER A 1 102 ? -33.864 75.552 2.401 1.00 76.98 102 SER A C 1
ATOM 604 O O . SER A 1 102 ? -34.286 74.455 2.774 1.00 73.96 102 SER A O 1
ATOM 607 N N . GLY A 1 103 ? -33.996 76.666 3.120 1.00 77.01 103 GLY A N 1
ATOM 608 C CA . GLY A 1 103 ? -34.731 76.683 4.373 1.00 77.56 103 GLY A CA 1
ATOM 609 C C . GLY A 1 103 ? -33.830 76.740 5.583 1.00 76.85 103 GLY A C 1
ATOM 610 O O . GLY A 1 103 ? -34.115 77.472 6.532 1.00 81.74 103 GLY A O 1
ATOM 611 N N . VAL A 1 104 ? -32.749 75.965 5.567 1.00 73.36 104 VAL A N 1
ATOM 612 C CA . VAL A 1 104 ? -31.825 75.954 6.705 1.00 69.37 104 VAL A CA 1
ATOM 613 C C . VAL A 1 104 ? -30.843 77.105 6.642 1.00 66.09 104 VAL A C 1
ATOM 614 O O . VAL A 1 104 ? -30.284 77.402 5.580 1.00 63.75 104 VAL A O 1
ATOM 618 N N . TYR A 1 105 ? -30.641 77.731 7.800 1.00 64.69 105 TYR A N 1
ATOM 619 C CA . TYR A 1 105 ? -29.704 78.839 7.950 1.00 63.74 105 TYR A CA 1
ATOM 620 C C . TYR A 1 105 ? -28.329 78.284 8.286 1.00 57.91 105 TYR A C 1
ATOM 621 O O . TYR A 1 105 ? -28.183 77.472 9.197 1.00 55.21 105 TYR A O 1
ATOM 630 N N . LEU A 1 106 ? -27.331 78.721 7.527 1.00 54.60 106 LEU A N 1
ATOM 631 C CA . LEU A 1 106 ? -25.959 78.267 7.696 1.00 51.28 106 LEU A CA 1
ATOM 632 C C . LEU A 1 106 ? -25.038 79.426 8.010 1.00 49.42 106 LEU A C 1
ATOM 633 O O . LEU A 1 106 ? -25.207 80.516 7.472 1.00 49.29 106 LEU A O 1
ATOM 638 N N . SER A 1 107 ? -24.062 79.174 8.873 1.00 47.34 107 SER A N 1
ATOM 639 C CA . SER A 1 107 ? -23.042 80.159 9.175 1.00 46.90 107 SER A CA 1
ATOM 640 C C . SER A 1 107 ? -21.880 79.965 8.225 1.00 47.02 107 SER A C 1
ATOM 641 O O . SER A 1 107 ? -21.324 78.868 8.155 1.00 45.97 107 SER A O 1
ATOM 644 N N . GLN A 1 108 ? -21.523 81.024 7.490 1.00 48.58 108 GLN A N 1
ATOM 645 C CA . GLN A 1 108 ? -20.359 81.014 6.596 1.00 49.08 108 GLN A CA 1
ATOM 646 C C . GLN A 1 108 ? -19.327 82.049 7.035 1.00 47.04 108 GLN A C 1
ATOM 647 O O . GLN A 1 108 ? -19.674 83.086 7.599 1.00 47.24 108 GLN A O 1
ATOM 653 N N . PHE A 1 109 ? -18.060 81.764 6.748 1.00 44.50 109 PHE A N 1
ATOM 654 C CA . PHE A 1 109 ? -16.967 82.637 7.124 1.00 43.02 109 PHE A CA 1
ATOM 655 C C . PHE A 1 109 ? -16.016 82.883 5.964 1.00 43.49 109 PHE A C 1
ATOM 656 O O . PHE A 1 109 ? -15.705 81.984 5.198 1.00 42.78 109 PHE A O 1
ATOM 664 N N . GLU A 1 110 ? -15.561 84.118 5.843 1.00 45.10 110 GLU A N 1
ATOM 665 C CA . GLU A 1 110 ? -14.552 84.468 4.876 1.00 46.47 110 GLU A CA 1
ATOM 666 C C . GLU A 1 110 ? -13.456 85.160 5.618 1.00 44.96 110 GLU A C 1
ATOM 667 O O . GLU A 1 110 ? -13.709 86.120 6.320 1.00 45.71 110 GLU A O 1
ATOM 673 N N . SER A 1 111 ? -12.234 84.684 5.467 1.00 44.21 111 SER A N 1
ATOM 674 C CA . SER A 1 111 ? -11.111 85.321 6.112 1.00 44.03 111 SER A CA 1
ATOM 675 C C . SER A 1 111 ? -10.820 86.620 5.416 1.00 45.27 111 SER A C 1
ATOM 676 O O . SER A 1 111 ? -10.902 86.715 4.194 1.00 44.98 111 SER A O 1
ATOM 679 N N . TYR A 1 112 ? -10.469 87.631 6.189 1.00 47.25 112 TYR A N 1
ATOM 680 C CA . TYR A 1 112 ? -9.936 88.826 5.568 1.00 49.11 112 TYR A CA 1
ATOM 681 C C . TYR A 1 112 ? -8.690 89.280 6.295 1.00 46.20 112 TYR A C 1
ATOM 682 O O . TYR A 1 112 ? -8.550 89.115 7.504 1.00 45.85 112 TYR A O 1
ATOM 691 N N . ILE A 1 113 ? -7.759 89.795 5.512 1.00 45.26 113 ILE A N 1
ATOM 692 C CA . ILE A 1 113 ? -6.431 90.091 5.991 1.00 45.16 113 ILE A CA 1
ATOM 693 C C . ILE A 1 113 ? -6.171 91.582 5.878 1.00 46.99 113 ILE A C 1
ATOM 694 O O . ILE A 1 113 ? -6.021 92.108 4.789 1.00 47.24 113 ILE A O 1
ATOM 699 N N . ASP A 1 114 ? -6.122 92.249 7.024 1.00 49.47 114 ASP A N 1
ATOM 700 C CA . ASP A 1 114 ? -5.836 93.675 7.096 1.00 52.36 114 ASP A CA 1
ATOM 701 C C . ASP A 1 114 ? -4.375 93.949 6.703 1.00 54.16 114 ASP A C 1
ATOM 702 O O . ASP A 1 114 ? -3.451 93.464 7.358 1.00 52.98 114 ASP A O 1
ATOM 707 N N . PRO A 1 115 ? -4.157 94.710 5.616 1.00 58.58 115 PRO A N 1
ATOM 708 C CA . PRO A 1 115 ? -2.789 94.989 5.169 1.00 60.54 115 PRO A CA 1
ATOM 709 C C . PRO A 1 115 ? -2.161 96.191 5.890 1.00 63.55 115 PRO A C 1
ATOM 710 O O . PRO A 1 115 ? -0.948 96.390 5.804 1.00 62.86 115 PRO A O 1
ATOM 714 N N . GLU A 1 116 ? -2.990 96.976 6.582 1.00 66.00 116 GLU A N 1
ATOM 715 C CA . GLU A 1 116 ? -2.528 98.082 7.427 1.00 67.31 116 GLU A CA 1
ATOM 716 C C . GLU A 1 116 ? -1.643 97.568 8.574 1.00 64.80 116 GLU A C 1
ATOM 717 O O . GLU A 1 116 ? -0.701 98.238 8.990 1.00 66.14 116 GLU A O 1
ATOM 723 N N . ILE A 1 117 ? -1.966 96.384 9.085 1.00 62.08 117 ILE A N 1
ATOM 724 C CA . ILE A 1 117 ? -1.207 95.759 10.159 1.00 58.76 117 ILE A CA 1
ATOM 725 C C . ILE A 1 117 ? 0.004 95.026 9.591 1.00 58.28 117 ILE A C 1
ATOM 726 O O . ILE A 1 117 ? -0.118 94.248 8.635 1.00 57.39 117 ILE A O 1
ATOM 731 N N . ASN A 1 118 ? 1.162 95.269 10.204 1.00 58.82 118 ASN A N 1
ATOM 732 C CA . ASN A 1 118 ? 2.407 94.596 9.842 1.00 59.98 118 ASN A CA 1
ATOM 733 C C . ASN A 1 118 ? 2.569 93.202 10.411 1.00 60.26 118 ASN A C 1
ATOM 734 O O . ASN A 1 118 ? 1.851 92.800 11.312 1.00 60.19 118 ASN A O 1
ATOM 739 N N . ASP A 1 119 ? 3.533 92.471 9.864 1.00 62.43 119 ASP A N 1
ATOM 740 C CA . ASP A 1 119 ? 3.916 91.158 10.384 1.00 64.90 119 ASP A CA 1
ATOM 741 C C . ASP A 1 119 ? 4.827 91.338 11.597 1.00 64.16 119 ASP A C 1
ATOM 742 O O . ASP A 1 119 ? 5.260 92.451 11.910 1.00 62.75 119 ASP A O 1
ATOM 747 N N . PHE A 1 120 ? 5.114 90.226 12.265 1.00 64.37 120 PHE A N 1
ATOM 748 C CA . PHE A 1 120 ? 6.046 90.215 13.379 1.00 65.91 120 PHE A CA 1
ATOM 749 C C . PHE A 1 120 ? 7.474 90.348 12.858 1.00 67.19 120 PHE A C 1
ATOM 750 O O . PHE A 1 120 ? 7.812 89.836 11.789 1.00 66.16 120 PHE A O 1
ATOM 758 N N . ARG A 1 121 ? 8.314 91.030 13.623 1.00 68.38 121 ARG A N 1
ATOM 759 C CA . ARG A 1 121 ? 9.718 91.175 13.268 1.00 69.78 121 ARG A CA 1
ATOM 760 C C . ARG A 1 121 ? 10.520 90.596 14.425 1.00 66.27 121 ARG A C 1
ATOM 761 O O . ARG A 1 121 ? 10.950 91.304 15.333 1.00 66.70 121 ARG A O 1
ATOM 769 N N . LEU A 1 122 ? 10.680 89.279 14.397 1.00 62.32 122 LEU A N 1
ATOM 770 C CA . LEU A 1 122 ? 11.336 88.557 15.484 1.00 61.20 122 LEU A CA 1
ATOM 771 C C . LEU A 1 122 ? 12.846 88.799 15.455 1.00 61.13 122 LEU A C 1
ATOM 772 O O . LEU A 1 122 ? 13.457 88.801 14.386 1.00 61.79 122 LEU A O 1
ATOM 777 N N . THR A 1 123 ? 13.443 88.988 16.631 1.00 61.05 123 THR A N 1
ATOM 778 C CA . THR A 1 123 ? 14.854 89.382 16.725 1.00 62.23 123 THR A CA 1
ATOM 779 C C . THR A 1 123 ? 15.759 88.306 17.331 1.00 62.25 123 THR A C 1
ATOM 780 O O . THR A 1 123 ? 15.379 87.609 18.279 1.00 61.13 123 THR A O 1
ATOM 784 N N . GLY A 1 124 ? 16.962 88.195 16.767 1.00 61.37 124 GLY A N 1
ATOM 785 C CA . GLY A 1 124 ? 18.003 87.312 17.285 1.00 61.57 124 GLY A CA 1
ATOM 786 C C . GLY A 1 124 ? 18.027 85.926 16.665 1.00 61.78 124 GLY A C 1
ATOM 787 O O . GLY A 1 124 ? 18.599 85.004 17.241 1.00 63.50 124 GLY A O 1
ATOM 788 N N . LEU A 1 125 ? 17.432 85.776 15.487 1.00 61.35 125 LEU A N 1
ATOM 789 C CA . LEU A 1 125 ? 17.308 84.471 14.843 1.00 61.76 125 LEU A CA 1
ATOM 790 C C . LEU A 1 125 ? 18.380 84.239 13.774 1.00 62.12 125 LEU A C 1
ATOM 791 O O . LEU A 1 125 ? 18.791 83.099 13.549 1.00 62.81 125 LEU A O 1
ATOM 796 N N . GLY A 1 126 ? 18.808 85.304 13.099 1.00 62.14 126 GLY A N 1
ATOM 797 C CA . GLY A 1 126 ? 19.811 85.200 12.046 1.00 62.58 126 GLY A CA 1
ATOM 798 C C . GLY A 1 126 ? 19.324 84.339 10.899 1.00 64.30 126 GLY A C 1
ATOM 799 O O . GLY A 1 126 ? 18.271 84.605 10.323 1.00 64.49 126 GLY A O 1
ATOM 800 N N . ARG A 1 127 ? 20.082 83.294 10.578 1.00 68.78 127 ARG A N 1
ATOM 801 C CA . ARG A 1 127 ? 19.702 82.345 9.525 1.00 72.21 127 ARG A CA 1
ATOM 802 C C . ARG A 1 127 ? 18.367 81.672 9.819 1.00 68.97 127 ARG A C 1
ATOM 803 O O . ARG A 1 127 ? 17.584 81.410 8.905 1.00 72.17 127 ARG A O 1
ATOM 811 N N . GLY A 1 128 ? 18.119 81.382 11.096 1.00 64.39 128 GLY A N 1
ATOM 812 C CA . GLY A 1 128 ? 16.855 80.782 11.532 1.00 60.22 128 GLY A CA 1
ATOM 813 C C . GLY A 1 128 ? 15.615 81.594 11.186 1.00 55.47 128 GLY A C 1
ATOM 814 O O . GLY A 1 128 ? 14.518 81.052 11.159 1.00 55.28 128 GLY A O 1
ATOM 815 N N . GLY A 1 129 ? 15.787 82.890 10.928 1.00 50.93 129 GLY A N 1
ATOM 816 C CA . GLY A 1 129 ? 14.686 83.764 10.549 1.00 47.94 129 GLY A CA 1
ATOM 817 C C . GLY A 1 129 ? 13.898 83.309 9.339 1.00 46.58 129 GLY A C 1
ATOM 818 O O . GLY A 1 129 ? 12.691 83.489 9.289 1.00 47.07 129 GLY A O 1
ATOM 819 N N . GLN A 1 130 ? 14.566 82.710 8.364 1.00 45.91 130 GLN A N 1
ATOM 820 C CA . GLN A 1 130 ? 13.881 82.223 7.173 1.00 45.78 130 GLN A CA 1
ATOM 821 C C . GLN A 1 130 ? 13.044 80.985 7.447 1.00 45.65 130 GLN A C 1
ATOM 822 O O . GLN A 1 130 ? 11.989 80.807 6.859 1.00 45.88 130 GLN A O 1
ATOM 828 N N . GLN A 1 131 ? 13.518 80.121 8.326 1.00 45.90 131 GLN A N 1
ATOM 829 C CA . GLN A 1 131 ? 12.734 78.976 8.755 1.00 46.25 131 GLN A CA 1
ATOM 830 C C . GLN A 1 131 ? 11.433 79.398 9.388 1.00 44.06 131 GLN A C 1
ATOM 831 O O . GLN A 1 131 ? 10.401 78.766 9.189 1.00 44.29 131 GLN A O 1
ATOM 837 N N . VAL A 1 132 ? 11.497 80.467 10.165 1.00 42.30 132 VAL A N 1
ATOM 838 C CA . VAL A 1 132 ? 10.343 80.957 10.889 1.00 41.26 132 VAL A CA 1
ATOM 839 C C . VAL A 1 132 ? 9.381 81.621 9.917 1.00 41.06 132 VAL A C 1
ATOM 840 O O . VAL A 1 132 ? 8.172 81.474 10.031 1.00 40.67 132 VAL A O 1
ATOM 844 N N . GLN A 1 133 ? 9.936 82.367 8.975 1.00 41.35 133 GLN A N 1
ATOM 845 C CA . GLN A 1 133 ? 9.175 82.955 7.904 1.00 41.84 133 GLN A CA 1
ATOM 846 C C . GLN A 1 133 ? 8.325 81.923 7.189 1.00 42.44 133 GLN A C 1
ATOM 847 O O . GLN A 1 133 ? 7.134 82.113 6.995 1.00 41.86 133 GLN A O 1
ATOM 853 N N . ARG A 1 134 ? 8.939 80.810 6.830 1.00 44.67 134 ARG A N 1
ATOM 854 C CA . ARG A 1 134 ? 8.248 79.751 6.127 1.00 46.09 134 ARG A CA 1
ATOM 855 C C . ARG A 1 134 ? 7.185 79.103 6.988 1.00 43.94 134 ARG A C 1
ATOM 856 O O . ARG A 1 134 ? 6.122 78.774 6.491 1.00 44.11 134 ARG A O 1
ATOM 864 N N . ALA A 1 135 ? 7.460 78.924 8.273 1.00 42.29 135 ALA A N 1
ATOM 865 C CA . ALA A 1 135 ? 6.472 78.357 9.186 1.00 41.59 135 ALA A CA 1
ATOM 866 C C . ALA A 1 135 ? 5.263 79.285 9.313 1.00 41.06 135 ALA A C 1
ATOM 867 O O . ALA A 1 135 ? 4.125 78.834 9.374 1.00 40.11 135 ALA A O 1
ATOM 869 N N . LYS A 1 136 ? 5.522 80.585 9.360 1.00 41.35 136 LYS A N 1
ATOM 870 C CA . LYS A 1 136 ? 4.464 81.571 9.412 1.00 41.73 136 LYS A CA 1
ATOM 871 C C . LYS A 1 136 ? 3.602 81.461 8.170 1.00 40.75 136 LYS A C 1
ATOM 872 O O . LYS A 1 136 ? 2.385 81.491 8.273 1.00 41.19 136 LYS A O 1
ATOM 878 N N . GLU A 1 137 ? 4.237 81.350 7.003 1.00 40.50 137 GLU A N 1
ATOM 879 C CA . GLU A 1 137 ? 3.538 81.153 5.720 1.00 40.21 137 GLU A CA 1
ATOM 880 C C . GLU A 1 137 ? 2.587 79.951 5.818 1.00 37.62 137 GLU A C 1
ATOM 881 O O . GLU A 1 137 ? 1.403 80.059 5.508 1.00 36.86 137 GLU A O 1
ATOM 887 N N . ILE A 1 138 ? 3.100 78.839 6.332 1.00 35.71 138 ILE A N 1
ATOM 888 C CA . ILE A 1 138 ? 2.330 77.610 6.525 1.00 34.46 138 ILE A CA 1
ATOM 889 C C . ILE A 1 138 ? 1.154 77.798 7.486 1.00 33.21 138 ILE A C 1
ATOM 890 O O . ILE A 1 138 ? 0.027 77.448 7.166 1.00 33.09 138 ILE A O 1
ATOM 895 N N . TYR A 1 139 ? 1.416 78.324 8.677 1.00 32.15 139 TYR A N 1
ATOM 896 C CA . TYR A 1 139 ? 0.351 78.521 9.663 1.00 31.19 139 TYR A CA 1
ATOM 897 C C . TYR A 1 139 ? -0.782 79.395 9.137 1.00 29.92 139 TYR A C 1
ATOM 898 O O . TYR A 1 139 ? -1.945 79.146 9.438 1.00 29.43 139 TYR A O 1
ATOM 907 N N . SER A 1 140 ? -0.437 80.422 8.368 1.00 29.06 140 SER A N 1
ATOM 908 C CA . SER A 1 140 ? -1.443 81.285 7.764 1.00 28.72 140 SER A CA 1
ATOM 909 C C . SER A 1 140 ? -2.366 80.518 6.842 1.00 28.29 140 SER A C 1
ATOM 910 O O . SER A 1 140 ? -3.581 80.677 6.901 1.00 28.10 140 SER A O 1
ATOM 913 N N . ARG A 1 141 ? -1.779 79.690 5.989 1.00 28.13 141 ARG A N 1
ATOM 914 C CA . ARG A 1 141 ? -2.553 78.878 5.063 1.00 28.33 141 ARG A CA 1
ATOM 915 C C . ARG A 1 141 ? -3.352 77.805 5.797 1.00 28.19 141 ARG A C 1
ATOM 916 O O . ARG A 1 141 ? -4.461 77.490 5.402 1.00 28.06 141 ARG A O 1
ATOM 924 N N . ALA A 1 142 ? -2.798 77.276 6.880 1.00 28.29 142 ALA A N 1
ATOM 925 C CA . ALA A 1 142 ? -3.508 76.323 7.719 1.00 28.44 142 ALA A CA 1
ATOM 926 C C . ALA A 1 142 ? -4.723 76.962 8.380 1.00 28.38 142 ALA A C 1
ATOM 927 O O . ALA A 1 142 ? -5.801 76.379 8.383 1.00 28.33 142 ALA A O 1
ATOM 929 N N . VAL A 1 143 ? -4.544 78.154 8.942 1.00 28.59 143 VAL A N 1
ATOM 930 C CA . VAL A 1 143 ? -5.646 78.885 9.567 1.00 28.82 143 VAL A CA 1
ATOM 931 C C . VAL A 1 143 ? -6.757 79.165 8.564 1.00 29.58 143 VAL A C 1
ATOM 932 O O . VAL A 1 143 ? -7.927 79.000 8.876 1.00 29.55 143 VAL A O 1
ATOM 936 N N . GLU A 1 144 ? -6.398 79.584 7.359 1.00 30.84 144 GLU A N 1
ATOM 937 C CA . GLU A 1 144 ? -7.372 79.755 6.304 1.00 32.21 144 GLU A CA 1
ATOM 938 C C . GLU A 1 144 ? -8.186 78.487 6.069 1.00 31.60 144 GLU A C 1
ATOM 939 O O . GLU A 1 144 ? -9.396 78.531 5.847 1.00 31.36 144 GLU A O 1
ATOM 945 N N . THR A 1 145 ? -7.508 77.356 6.134 1.00 31.11 145 THR A N 1
ATOM 946 C CA . THR A 1 145 ? -8.150 76.070 6.011 1.00 30.84 145 THR A CA 1
ATOM 947 C C . THR A 1 145 ? -9.132 75.832 7.159 1.00 30.46 145 THR A C 1
ATOM 948 O O . THR A 1 145 ? -10.189 75.259 6.945 1.00 30.19 145 THR A O 1
ATOM 952 N N . LEU A 1 146 ? -8.790 76.264 8.374 1.00 30.52 146 LEU A N 1
ATOM 953 C CA . LEU A 1 146 ? -9.729 76.175 9.521 1.00 30.33 146 LEU A CA 1
ATOM 954 C C . LEU A 1 146 ? -10.968 77.033 9.338 1.00 30.35 146 LEU A C 1
ATOM 955 O O . LEU A 1 146 ? -12.058 76.636 9.733 1.00 30.32 146 LEU A O 1
ATOM 960 N N . VAL A 1 147 ? -10.789 78.219 8.776 1.00 30.68 147 VAL A N 1
ATOM 961 C CA . VAL A 1 147 ? -11.914 79.093 8.500 1.00 31.37 147 VAL A CA 1
ATOM 962 C C . VAL A 1 147 ? -12.874 78.398 7.540 1.00 32.09 147 VAL A C 1
ATOM 963 O O . VAL A 1 147 ? -14.080 78.532 7.673 1.00 31.89 147 VAL A O 1
ATOM 967 N N . GLU A 1 148 ? -12.344 77.637 6.591 1.00 33.55 148 GLU A N 1
ATOM 968 C CA . GLU A 1 148 ? -13.195 76.885 5.672 1.00 35.29 148 GLU A CA 1
ATOM 969 C C . GLU A 1 148 ? -13.884 75.698 6.339 1.00 35.05 148 GLU A C 1
ATOM 970 O O . GLU A 1 148 ? -15.038 75.434 6.050 1.00 35.36 148 GLU A O 1
ATOM 976 N N . LEU A 1 149 ? -13.185 74.983 7.217 1.00 35.23 149 LEU A N 1
ATOM 977 C CA . LEU A 1 149 ? -13.806 73.904 7.999 1.00 35.71 149 LEU A CA 1
ATOM 978 C C . LEU A 1 149 ? -14.905 74.448 8.890 1.00 35.50 149 LEU A C 1
ATOM 979 O O . LEU A 1 149 ? -15.943 73.813 9.057 1.00 35.85 149 LEU A O 1
ATOM 984 N N . ALA A 1 150 ? -14.662 75.606 9.490 1.00 35.44 150 ALA A N 1
ATOM 985 C CA . ALA A 1 150 ? -15.656 76.226 10.344 1.00 35.72 150 ALA A CA 1
ATOM 986 C C . ALA A 1 150 ? -16.894 76.533 9.530 1.00 36.27 150 ALA A C 1
ATOM 987 O O . ALA A 1 150 ? -17.999 76.275 9.984 1.00 37.30 150 ALA A O 1
ATOM 989 N N . SER A 1 151 ? -16.713 77.055 8.319 1.00 36.84 151 SER A N 1
ATOM 990 C CA . SER A 1 151 ? -17.843 77.331 7.426 1.00 37.66 151 SER A CA 1
ATOM 991 C C . SER A 1 151 ? -18.603 76.061 7.081 1.00 38.19 151 SER A C 1
ATOM 992 O O . SER A 1 151 ? -19.816 76.073 6.924 1.00 39.06 151 SER A O 1
ATOM 995 N N . LEU A 1 152 ? -17.879 74.959 6.987 1.00 38.64 152 LEU A N 1
ATOM 996 C CA . LEU A 1 152 ? -18.466 73.667 6.675 1.00 39.11 152 LEU A CA 1
ATOM 997 C C . LEU A 1 152 ? -19.338 73.135 7.823 1.00 39.44 152 LEU A C 1
ATOM 998 O O . LEU A 1 152 ? -20.256 72.374 7.580 1.00 39.21 152 LEU A O 1
ATOM 1003 N N . GLN A 1 153 ? -19.092 73.583 9.053 1.00 40.63 153 GLN A N 1
ATOM 1004 C CA . GLN A 1 153 ? -19.727 73.007 10.263 1.00 41.39 153 GLN A CA 1
ATOM 1005 C C . GLN A 1 153 ? -21.264 72.934 10.318 1.00 41.84 153 GLN A C 1
ATOM 1006 O O . GLN A 1 153 ? -21.827 71.855 10.501 1.00 41.99 153 GLN A O 1
ATOM 1012 N N . THR A 1 154 ? -21.937 74.074 10.216 1.00 42.77 154 THR A N 1
ATOM 1013 C CA . THR A 1 154 ? -23.401 74.101 10.281 1.00 42.88 154 THR A CA 1
ATOM 1014 C C . THR A 1 154 ? -24.011 73.147 9.259 1.00 42.84 154 THR A C 1
ATOM 1015 O O . THR A 1 154 ? -24.967 72.442 9.568 1.00 42.83 154 THR A O 1
ATOM 1019 N N . ALA A 1 155 ? -23.450 73.126 8.050 1.00 43.48 155 ALA A N 1
ATOM 1020 C CA . ALA A 1 155 ? -23.917 72.230 6.986 1.00 44.39 155 ALA A CA 1
ATOM 1021 C C . ALA A 1 155 ? -23.868 70.787 7.431 1.00 44.74 155 ALA A C 1
ATOM 1022 O O . ALA A 1 155 ? -24.864 70.081 7.351 1.00 46.51 155 ALA A O 1
ATOM 1024 N N . PHE A 1 156 ? -22.711 70.361 7.912 1.00 44.94 156 PHE A N 1
ATOM 1025 C CA . PHE A 1 156 ? -22.546 68.998 8.364 1.00 45.09 156 PHE A CA 1
ATOM 1026 C C . PHE A 1 156 ? -23.451 68.664 9.528 1.00 45.19 156 PHE A C 1
ATOM 1027 O O . PHE A 1 156 ? -23.976 67.569 9.576 1.00 46.04 156 PHE A O 1
ATOM 1035 N N . ILE A 1 157 ? -23.616 69.582 10.474 1.00 45.35 157 ILE A 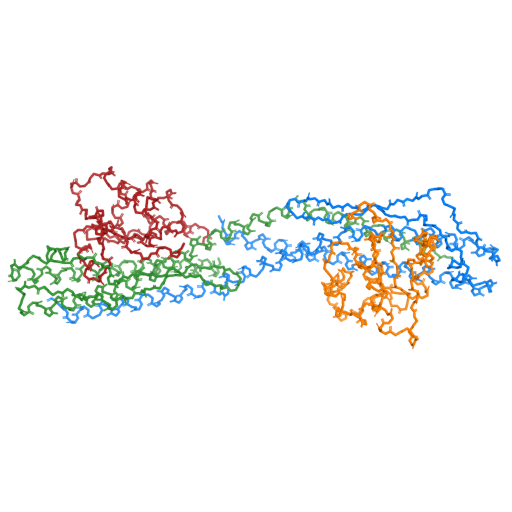N 1
ATOM 1036 C CA . ILE A 1 157 ? -24.499 69.326 11.615 1.00 46.33 157 ILE A CA 1
ATOM 1037 C C . ILE A 1 157 ? -25.925 69.055 11.139 1.00 46.29 157 ILE A C 1
ATOM 1038 O O . ILE A 1 157 ? -26.517 68.049 11.509 1.00 46.33 157 ILE A O 1
ATOM 1043 N N . ILE A 1 158 ? -26.459 69.945 10.315 1.00 46.81 158 ILE A N 1
ATOM 1044 C CA . ILE A 1 158 ? -27.791 69.761 9.744 1.00 48.47 158 ILE A CA 1
ATOM 1045 C C . ILE A 1 158 ? -27.846 68.447 8.991 1.00 48.24 158 ILE A C 1
ATOM 1046 O O . ILE A 1 158 ? -28.715 67.613 9.227 1.00 49.66 158 ILE A O 1
ATOM 1051 N N . LEU A 1 159 ? -26.889 68.266 8.101 1.00 47.89 159 LEU A N 1
ATOM 1052 C CA . LEU A 1 159 ? -26.804 67.065 7.302 1.00 47.55 159 LEU A CA 1
ATOM 1053 C C . LEU A 1 159 ? -26.783 65.810 8.158 1.00 47.15 159 LEU A C 1
ATOM 1054 O O . LEU A 1 159 ? -27.373 64.813 7.786 1.00 46.47 159 LEU A O 1
ATOM 1059 N N . ASP A 1 160 ? -26.110 65.873 9.304 1.00 48.16 160 ASP A N 1
ATOM 1060 C CA . ASP A 1 160 ? -26.043 64.753 10.242 1.00 49.40 160 ASP A CA 1
ATOM 1061 C C . ASP A 1 160 ? -27.432 64.412 10.750 1.00 50.33 160 ASP A C 1
ATOM 1062 O O . ASP A 1 160 ? -27.845 63.248 10.682 1.00 49.00 160 ASP A O 1
ATOM 1067 N N . GLU A 1 161 ? -28.150 65.424 11.241 1.00 52.39 161 GLU A N 1
ATOM 1068 C CA . GLU A 1 161 ? -29.463 65.187 11.809 1.00 55.75 161 GLU A CA 1
ATOM 1069 C C . GLU A 1 161 ? -30.453 64.710 10.753 1.00 52.81 161 GLU A C 1
ATOM 1070 O O . GLU A 1 161 ? -31.317 63.919 11.072 1.00 53.02 161 GLU A O 1
ATOM 1076 N N . VAL A 1 162 ? -30.340 65.187 9.513 1.00 50.33 162 VAL A N 1
ATOM 1077 C CA . VAL A 1 162 ? -31.236 64.737 8.436 1.00 49.23 162 VAL A CA 1
ATOM 1078 C C . VAL A 1 162 ? -31.092 63.240 8.197 1.00 49.39 162 VAL A C 1
ATOM 1079 O O . VAL A 1 162 ? -32.089 62.523 8.111 1.00 49.88 162 VAL A O 1
ATOM 1083 N N . ILE A 1 163 ? -29.850 62.780 8.091 1.00 50.09 163 ILE A N 1
ATOM 1084 C CA . ILE A 1 163 ? -29.554 61.361 7.886 1.00 50.53 163 ILE A CA 1
ATOM 1085 C C . ILE A 1 163 ? -30.131 60.527 9.023 1.00 50.71 163 ILE A C 1
ATOM 1086 O O . ILE A 1 163 ? -30.754 59.496 8.788 1.00 49.66 163 ILE A O 1
ATOM 1091 N N . LYS A 1 164 ? -29.895 60.975 10.254 1.00 52.00 164 LYS A N 1
ATOM 1092 C CA . LYS A 1 164 ? -30.339 60.253 11.447 1.00 53.38 164 LYS A CA 1
ATOM 1093 C C . LYS A 1 164 ? -31.854 60.103 11.413 1.00 50.60 164 LYS A C 1
ATOM 1094 O O . LYS A 1 164 ? -32.367 58.991 11.476 1.00 50.23 164 LYS A O 1
ATOM 1100 N N . VAL A 1 165 ? -32.552 61.226 11.261 1.00 48.34 165 VAL A N 1
ATOM 1101 C CA . VAL A 1 165 ? -34.011 61.247 11.172 1.00 46.83 165 VAL A CA 1
ATOM 1102 C C . VAL A 1 165 ? -34.517 60.363 10.046 1.00 46.03 165 VAL A C 1
ATOM 1103 O O . VAL A 1 165 ? -35.367 59.514 10.268 1.00 46.21 165 VAL A O 1
ATOM 1107 N N . THR A 1 166 ? -33.996 60.557 8.842 1.00 45.51 166 THR A N 1
ATOM 1108 C CA . THR A 1 166 ? -34.425 59.756 7.706 1.00 45.55 166 THR A CA 1
ATOM 1109 C C . THR A 1 166 ? -34.296 58.254 7.976 1.00 46.87 166 THR A C 1
ATOM 1110 O O . THR A 1 166 ? -35.186 57.489 7.621 1.00 48.30 166 THR A O 1
ATOM 1114 N N . ASN A 1 167 ? -33.206 57.827 8.604 1.00 48.22 167 ASN A N 1
ATOM 1115 C CA . ASN A 1 167 ? -33.022 56.406 8.893 1.00 49.80 167 ASN A CA 1
ATOM 1116 C C . ASN A 1 167 ? -33.915 55.921 10.023 1.00 51.83 167 ASN A C 1
ATOM 1117 O O . ASN A 1 167 ? -34.207 54.731 10.115 1.00 52.72 167 ASN A O 1
ATOM 1122 N N . ARG A 1 168 ? -34.340 56.838 10.884 1.00 54.81 168 ARG A N 1
ATOM 1123 C CA . ARG A 1 168 ? -35.304 56.520 11.930 1.00 58.24 168 ARG A CA 1
ATOM 1124 C C . ARG A 1 168 ? -36.660 56.192 11.316 1.00 56.77 168 ARG A C 1
ATOM 1125 O O . ARG A 1 168 ? -37.300 55.226 11.717 1.00 57.11 168 ARG A O 1
ATOM 1133 N N . ARG A 1 169 ? -37.089 56.999 10.347 1.00 55.07 169 ARG A N 1
ATOM 1134 C CA . ARG A 1 169 ? -38.357 56.776 9.659 1.00 54.82 169 ARG A CA 1
ATOM 1135 C C . ARG A 1 169 ? -38.328 55.435 8.960 1.00 54.61 169 ARG A C 1
ATOM 1136 O O . ARG A 1 169 ? -39.237 54.625 9.118 1.00 58.22 169 ARG A O 1
ATOM 1144 N N . VAL A 1 170 ? -37.270 55.192 8.201 1.00 52.91 170 VAL A N 1
ATOM 1145 C CA . VAL A 1 170 ? -37.176 53.976 7.406 1.00 53.07 170 VAL A CA 1
ATOM 1146 C C . VAL A 1 170 ? -37.236 52.728 8.289 1.00 54.11 170 VAL A C 1
ATOM 1147 O O . VAL A 1 170 ? -37.874 51.745 7.919 1.00 54.20 170 VAL A O 1
ATOM 1151 N N . ASN A 1 171 ? -36.592 52.769 9.452 1.00 55.86 171 ASN A N 1
ATOM 1152 C CA . ASN A 1 171 ? -36.660 51.649 10.395 1.00 58.63 171 ASN A CA 1
ATOM 1153 C C . ASN A 1 171 ? -38.032 51.468 11.015 1.00 58.67 171 ASN A C 1
ATOM 1154 O O . ASN A 1 171 ? -38.500 50.343 11.164 1.00 60.16 171 ASN A O 1
ATOM 1159 N N . ALA A 1 172 ? -38.662 52.575 11.390 1.00 57.67 172 ALA A N 1
ATOM 1160 C CA . ALA A 1 172 ? -40.008 52.543 11.943 1.00 57.41 172 ALA A CA 1
ATOM 1161 C C . ALA A 1 172 ? -40.947 51.818 10.989 1.00 57.35 172 ALA A C 1
ATOM 1162 O O . ALA A 1 172 ? -41.643 50.874 11.368 1.00 58.82 172 ALA A O 1
ATOM 1164 N N . ILE A 1 173 ? -40.956 52.269 9.744 1.00 56.60 173 ILE A N 1
ATOM 1165 C CA . ILE A 1 173 ? -41.782 51.663 8.724 1.00 56.74 173 ILE A CA 1
ATOM 1166 C C . ILE A 1 173 ? -41.500 50.176 8.643 1.00 57.61 173 ILE A C 1
ATOM 1167 O O . ILE A 1 173 ? -42.408 49.365 8.717 1.00 59.42 173 ILE A O 1
ATOM 1172 N N . GLU A 1 174 ? -40.228 49.840 8.495 1.00 58.46 174 GLU A N 1
ATOM 1173 C CA . GLU A 1 174 ? -39.792 48.482 8.192 1.00 59.40 174 GLU A CA 1
ATOM 1174 C C . GLU A 1 174 ? -39.926 47.539 9.387 1.00 57.68 174 GLU A C 1
ATOM 1175 O O . GLU A 1 174 ? -40.574 46.489 9.318 1.00 59.02 174 GLU A O 1
ATOM 1181 N N . HIS A 1 175 ? -39.328 47.937 10.494 1.00 56.40 175 HIS A N 1
ATOM 1182 C CA . HIS A 1 175 ? -39.232 47.087 11.668 1.00 56.42 175 HIS A CA 1
ATOM 1183 C C . HIS A 1 175 ? -40.316 47.320 12.717 1.00 53.35 175 HIS A C 1
ATOM 1184 O O . HIS A 1 175 ? -40.345 46.591 13.691 1.00 54.44 175 HIS A O 1
ATOM 1191 N N . VAL A 1 176 ? -41.206 48.301 12.537 1.00 50.00 176 VAL A N 1
ATOM 1192 C CA . VAL A 1 176 ? -42.292 48.511 13.507 1.00 48.01 176 VAL A CA 1
ATOM 1193 C C . VAL A 1 176 ? -43.661 48.613 12.847 1.00 47.11 176 VAL A C 1
ATOM 1194 O O . VAL A 1 176 ? -44.524 47.770 13.059 1.00 48.12 176 VAL A O 1
ATOM 1198 N N . ILE A 1 177 ? -43.857 49.631 12.027 1.00 46.02 177 ILE A N 1
ATOM 1199 C CA . ILE A 1 177 ? -45.184 49.930 11.516 1.00 45.64 177 ILE A CA 1
ATOM 1200 C C . ILE A 1 177 ? -45.774 48.798 10.668 1.00 45.59 177 ILE A C 1
ATOM 1201 O O . ILE A 1 177 ? -46.950 48.470 10.796 1.00 46.12 177 ILE A O 1
ATOM 1206 N N . ILE A 1 178 ? -44.965 48.191 9.816 1.00 45.27 178 ILE A N 1
ATOM 1207 C CA . ILE A 1 178 ? -45.443 47.074 9.026 1.00 45.87 178 ILE A CA 1
ATOM 1208 C C . ILE A 1 178 ? -45.882 45.900 9.915 1.00 46.28 178 ILE A C 1
ATOM 1209 O O . ILE A 1 178 ? -47.042 45.490 9.850 1.00 47.18 178 ILE A O 1
ATOM 1214 N N . PRO A 1 179 ? -44.971 45.349 10.743 1.00 46.14 179 PRO A N 1
ATOM 1215 C CA . PRO A 1 179 ? -45.387 44.237 11.622 1.00 46.44 179 PRO A CA 1
ATOM 1216 C C . PRO A 1 179 ? -46.643 44.542 12.448 1.00 45.57 179 PRO A C 1
ATOM 1217 O O . PRO A 1 179 ? -47.536 43.704 12.593 1.00 45.05 179 PRO A O 1
ATOM 1221 N N . ARG A 1 180 ? -46.697 45.752 12.982 1.00 45.14 180 ARG A N 1
ATOM 1222 C CA . ARG A 1 180 ? -47.820 46.190 13.792 1.00 45.57 180 ARG A CA 1
ATOM 1223 C C . ARG A 1 180 ? -49.123 46.160 12.961 1.00 43.23 180 ARG A C 1
ATOM 1224 O O . ARG A 1 180 ? -50.174 45.777 13.461 1.00 42.45 180 ARG A O 1
ATOM 1232 N N . THR A 1 181 ? -49.041 46.555 11.695 1.00 41.17 181 THR A N 1
ATOM 1233 C CA . THR A 1 181 ? -50.200 46.463 10.790 1.00 40.60 181 THR A CA 1
ATOM 1234 C C . THR A 1 181 ? -50.550 45.025 10.380 1.00 40.45 181 THR A C 1
ATOM 1235 O O . THR A 1 181 ? -51.716 44.708 10.149 1.00 39.89 181 THR A O 1
ATOM 1239 N N . GLU A 1 182 ? -49.543 44.166 10.254 1.00 40.97 182 GLU A N 1
ATOM 1240 C CA . GLU A 1 182 ? -49.784 42.750 9.971 1.00 41.54 182 GLU A CA 1
ATOM 1241 C C . GLU A 1 182 ? -50.576 42.112 11.095 1.00 40.05 182 GLU A C 1
ATOM 1242 O O . GLU A 1 182 ? -51.414 41.250 10.855 1.00 39.87 182 GLU A O 1
ATOM 1248 N N . ASN A 1 183 ? -50.293 42.533 12.320 1.00 38.53 183 ASN A N 1
ATOM 1249 C CA . ASN A 1 183 ? -51.050 42.076 13.467 1.00 38.03 183 ASN A CA 1
ATOM 1250 C C . ASN A 1 183 ? -52.455 42.590 13.409 1.00 36.33 183 ASN A C 1
ATOM 1251 O O . ASN A 1 183 ? -53.394 41.815 13.461 1.00 37.18 183 ASN A O 1
ATOM 1256 N N . THR A 1 184 ? -52.600 43.902 13.305 1.00 34.45 184 THR A N 1
ATOM 1257 C CA . THR A 1 184 ? -53.917 44.514 13.303 1.00 33.16 184 THR A CA 1
ATOM 1258 C C . THR A 1 184 ? -54.848 43.811 12.311 1.00 32.51 184 THR A C 1
ATOM 1259 O O . THR A 1 184 ? -55.992 43.511 12.644 1.00 32.60 184 THR A O 1
ATOM 1263 N N . ILE A 1 185 ? -54.357 43.525 11.110 1.00 31.71 185 ILE A N 1
ATOM 1264 C CA . ILE A 1 185 ? -55.195 42.902 10.097 1.00 31.36 185 ILE A CA 1
ATOM 1265 C C . ILE A 1 185 ? -55.469 41.426 10.385 1.00 31.60 185 ILE A C 1
ATOM 1266 O O . ILE A 1 185 ? -56.535 40.918 10.051 1.00 31.36 185 ILE A O 1
ATOM 1271 N N . ALA A 1 186 ? -54.517 40.741 11.007 1.00 31.93 186 ALA A N 1
ATOM 1272 C CA . ALA A 1 186 ? -54.746 39.371 11.455 1.00 32.57 186 ALA A CA 1
ATOM 1273 C C . ALA A 1 186 ? -55.832 39.356 12.528 1.00 32.62 186 ALA A C 1
ATOM 1274 O O . ALA A 1 186 ? -56.778 38.565 12.467 1.00 32.74 186 ALA A O 1
ATOM 1276 N N . TYR A 1 187 ? -55.672 40.244 13.505 1.00 32.54 187 TYR A N 1
ATOM 1277 C CA . TYR A 1 187 ? -56.624 40.422 14.588 1.00 32.82 187 TYR A CA 1
ATOM 1278 C C . TYR A 1 187 ? -58.022 40.699 14.057 1.00 32.05 187 TYR A C 1
ATOM 1279 O O . TYR A 1 187 ? -58.988 40.076 14.489 1.00 31.94 187 TYR A O 1
ATOM 1288 N N . ILE A 1 188 ? -58.118 41.640 13.124 1.00 31.31 188 ILE A N 1
ATOM 1289 C CA . ILE A 1 188 ? -59.400 42.011 12.542 1.00 30.87 188 ILE A CA 1
ATOM 1290 C C . ILE A 1 188 ? -60.070 40.814 11.889 1.00 31.14 188 ILE A C 1
ATOM 1291 O O . ILE A 1 188 ? -61.274 40.620 12.043 1.00 31.45 188 ILE A O 1
ATOM 1296 N N . ASN A 1 189 ? -59.304 40.009 11.165 1.00 31.33 189 ASN A N 1
ATOM 1297 C CA . ASN A 1 189 ? -59.870 38.819 10.540 1.00 31.63 189 ASN A CA 1
ATOM 1298 C C . ASN A 1 189 ? -60.364 37.788 11.558 1.00 32.08 189 ASN A C 1
ATOM 1299 O O . ASN A 1 189 ? -61.370 37.132 11.327 1.00 32.04 189 ASN A O 1
ATOM 1304 N N . SER A 1 190 ? -59.668 37.649 12.679 1.00 32.68 190 SER A N 1
ATOM 1305 C CA . SER A 1 190 ? -60.106 36.744 13.748 1.00 33.59 190 SER A CA 1
ATOM 1306 C C . SER A 1 190 ? -61.426 37.171 14.365 1.00 33.18 190 SER A C 1
ATOM 1307 O O . SER A 1 190 ? -62.261 36.333 14.661 1.00 33.36 190 SER A O 1
ATOM 1310 N N . GLU A 1 191 ? -61.592 38.471 14.586 1.00 32.85 191 GLU A N 1
ATOM 1311 C CA . GLU A 1 191 ? -62.855 39.014 15.084 1.00 32.85 191 GLU A CA 1
ATOM 1312 C C . GLU A 1 191 ? -64.000 38.654 14.155 1.00 32.15 191 GLU A C 1
ATOM 1313 O O . GLU A 1 191 ? -65.087 38.299 14.605 1.00 32.26 191 GLU A O 1
ATOM 1319 N N . LEU A 1 192 ? -63.751 38.758 12.855 1.00 31.33 192 LEU A N 1
ATOM 1320 C CA . LEU A 1 192 ? -64.781 38.506 11.854 1.00 30.83 192 LEU A CA 1
ATOM 1321 C C . LEU A 1 192 ? -65.077 37.020 11.706 1.00 31.14 192 LEU A C 1
ATOM 1322 O O . LEU A 1 192 ? -66.213 36.639 11.448 1.00 31.15 192 LEU A O 1
ATOM 1327 N N . ASP A 1 193 ? -64.066 36.182 11.885 1.00 31.52 193 ASP A N 1
ATOM 1328 C CA . ASP A 1 193 ? -64.283 34.740 11.881 1.00 32.19 193 ASP A CA 1
ATOM 1329 C C . ASP A 1 193 ? -65.161 34.335 13.034 1.00 32.34 193 ASP A C 1
ATOM 1330 O O . ASP A 1 193 ? -66.047 33.517 12.873 1.00 32.75 193 ASP A O 1
ATOM 1335 N N . GLU A 1 194 ? -64.909 34.897 14.206 1.00 32.46 194 GLU A N 1
ATOM 1336 C CA . GLU A 1 194 ? -65.704 34.566 15.376 1.00 32.93 194 GLU A CA 1
ATOM 1337 C C . GLU A 1 194 ? -67.136 35.027 15.194 1.00 32.38 194 GLU A C 1
ATOM 1338 O O . GLU A 1 194 ? -68.057 34.326 15.570 1.00 32.28 194 GLU A O 1
ATOM 1344 N N . LEU A 1 195 ? -67.324 36.205 14.617 1.00 32.18 195 LEU A N 1
ATOM 1345 C CA . LEU A 1 195 ? -68.668 36.698 14.378 1.00 32.58 195 LEU A CA 1
ATOM 1346 C C . LEU A 1 195 ? -69.396 35.811 13.395 1.00 33.44 195 LEU A C 1
ATOM 1347 O O . LEU A 1 195 ? -70.574 35.518 13.577 1.00 33.51 195 LEU A O 1
ATOM 1352 N N . ASP A 1 196 ? -68.694 35.382 12.352 1.00 34.69 196 ASP A N 1
ATOM 1353 C CA . ASP A 1 196 ? -69.260 34.450 11.386 1.00 35.99 196 ASP A CA 1
ATOM 1354 C C . ASP A 1 196 ? -69.690 33.151 12.073 1.00 37.05 196 ASP A C 1
ATOM 1355 O O . ASP A 1 196 ? -70.787 32.654 11.851 1.00 36.89 196 ASP A O 1
ATOM 1360 N N . ARG A 1 197 ? -68.816 32.627 12.924 1.00 38.73 197 ARG A N 1
ATOM 1361 C CA . ARG A 1 197 ? -69.089 31.428 13.709 1.00 40.41 197 ARG A CA 1
ATOM 1362 C C . ARG A 1 197 ? -70.298 31.591 14.628 1.00 40.75 197 ARG A C 1
ATOM 1363 O O . ARG A 1 197 ? -71.112 30.693 14.752 1.00 40.47 197 ARG A O 1
ATOM 1371 N N . GLU A 1 198 ? -70.400 32.740 15.284 1.00 41.54 198 GLU A N 1
ATOM 1372 C CA . GLU A 1 198 ? -71.480 32.983 16.237 1.00 42.30 198 GLU A CA 1
ATOM 1373 C C . GLU A 1 198 ? -72.832 33.141 15.569 1.00 42.61 198 GLU A C 1
ATOM 1374 O O . GLU A 1 198 ? -73.859 32.903 16.189 1.00 43.26 198 GLU A O 1
ATOM 1380 N N . GLU A 1 199 ? -72.825 33.557 14.310 1.00 43.24 199 GLU A N 1
ATOM 1381 C CA . GLU A 1 199 ? -74.040 33.662 13.533 1.00 43.94 199 GLU A CA 1
ATOM 1382 C C . GLU A 1 199 ? -74.510 32.299 13.101 1.00 47.10 199 GLU A C 1
ATOM 1383 O O . GLU A 1 199 ? -75.689 31.994 13.187 1.00 47.60 199 GLU A O 1
ATOM 1389 N N . PHE A 1 200 ? -73.590 31.469 12.627 1.00 52.28 200 PHE A N 1
ATOM 1390 C CA . PHE A 1 200 ? -73.952 30.096 12.246 1.00 57.09 200 PHE A CA 1
ATOM 1391 C C . PHE A 1 200 ? -74.777 29.417 13.348 1.00 60.51 200 PHE A C 1
ATOM 1392 O O . PHE A 1 200 ? -75.702 28.661 13.077 1.00 62.59 200 PHE A O 1
ATOM 1400 N N . TYR A 1 201 ? -74.428 29.710 14.594 1.00 65.41 201 TYR A N 1
ATOM 1401 C CA . TYR A 1 201 ? -75.066 29.084 15.763 1.00 69.57 201 TYR A CA 1
ATOM 1402 C C . TYR A 1 201 ? -76.245 29.864 16.380 1.00 71.16 201 TYR A C 1
ATOM 1403 O O . TYR A 1 201 ? -77.383 29.404 16.337 1.00 71.57 201 TYR A O 1
ATOM 1412 N N . ARG A 1 202 ? -75.966 31.035 16.952 1.00 75.51 202 ARG A N 1
ATOM 1413 C CA . ARG A 1 202 ? -76.983 31.882 17.602 1.00 78.71 202 ARG A CA 1
ATOM 1414 C C . ARG A 1 202 ? -78.194 32.262 16.735 1.00 79.92 202 ARG A C 1
ATOM 1415 O O . ARG A 1 202 ? -79.275 32.527 17.268 1.00 80.90 202 ARG A O 1
ATOM 1423 N N . LEU A 1 203 ? -77.987 32.353 15.419 1.00 82.19 203 LEU A N 1
ATOM 1424 C CA . LEU A 1 203 ? -79.027 32.739 14.447 1.00 82.94 203 LEU A CA 1
ATOM 1425 C C . LEU A 1 203 ? -79.281 31.592 13.456 1.00 89.03 203 LEU A C 1
ATOM 1426 O O . LEU A 1 203 ? -78.563 30.586 13.474 1.00 91.92 203 LEU A O 1
ATOM 1431 N N . LYS A 1 204 ? -80.311 31.752 12.616 1.00 92.62 204 LYS A N 1
ATOM 1432 C CA . LYS A 1 204 ? -80.528 30.944 11.386 1.00 93.50 204 LYS A CA 1
ATOM 1433 C C . LYS A 1 204 ? -81.943 31.139 10.835 1.00 92.10 204 LYS A C 1
ATOM 1434 O O . LYS A 1 204 ? -82.914 30.609 11.380 1.00 90.74 204 LYS A O 1
ATOM 1440 N N . MET B 2 1 ? -25.907 90.866 15.369 1.00 92.84 1 MET B N 1
ATOM 1441 C CA . MET B 2 1 ? -25.045 89.730 15.822 1.00 90.83 1 MET B CA 1
ATOM 1442 C C . MET B 2 1 ? -23.842 89.564 14.892 1.00 87.46 1 MET B C 1
ATOM 1443 O O . MET B 2 1 ? -22.714 89.855 15.289 1.00 85.08 1 MET B O 1
ATOM 1448 N N . ALA B 2 2 ? -24.107 89.159 13.647 1.00 85.49 2 ALA B N 1
ATOM 1449 C CA . ALA B 2 2 ? -23.074 88.721 12.680 1.00 78.82 2 ALA B CA 1
ATOM 1450 C C . ALA B 2 2 ? -21.993 89.757 12.314 1.00 75.01 2 ALA B C 1
ATOM 1451 O O . ALA B 2 2 ? -20.801 89.458 12.399 1.00 73.10 2 ALA B O 1
ATOM 1453 N N . GLU B 2 3 ? -22.410 90.955 11.901 1.00 72.40 3 GLU B N 1
ATOM 1454 C CA . GLU B 2 3 ? -21.485 91.995 11.409 1.00 69.52 3 GLU B CA 1
ATOM 1455 C C . GLU B 2 3 ? -20.416 92.441 12.423 1.00 64.04 3 GLU B C 1
ATOM 1456 O O . GLU B 2 3 ? -19.372 92.948 12.040 1.00 62.44 3 GLU B O 1
ATOM 1462 N N . LYS B 2 4 ? -20.689 92.273 13.710 1.00 60.59 4 LYS B N 1
ATOM 1463 C CA . LYS B 2 4 ? -19.754 92.654 14.767 1.00 57.44 4 LYS B CA 1
ATOM 1464 C C . LYS B 2 4 ? -18.662 91.598 14.976 1.00 51.17 4 LYS B C 1
ATOM 1465 O O . LYS B 2 4 ? -17.610 91.880 15.538 1.00 48.33 4 LYS B O 1
ATOM 1471 N N . ARG B 2 5 ? -18.934 90.375 14.538 1.00 47.71 5 ARG B N 1
ATOM 1472 C CA . ARG B 2 5 ? -18.073 89.227 14.827 1.00 44.66 5 ARG B CA 1
ATOM 1473 C C . ARG B 2 5 ? -16.955 89.081 13.791 1.00 42.22 5 ARG B C 1
ATOM 1474 O O . ARG B 2 5 ? -17.173 88.571 12.684 1.00 41.47 5 ARG B O 1
ATOM 1482 N N . THR B 2 6 ? -15.755 89.518 14.160 1.00 39.91 6 THR B N 1
ATOM 1483 C CA . THR B 2 6 ? -14.626 89.511 13.226 1.00 38.36 6 THR B CA 1
ATOM 1484 C C . THR B 2 6 ? -13.337 88.834 13.726 1.00 36.53 6 THR B C 1
ATOM 1485 O O . THR B 2 6 ? -12.412 88.640 12.948 1.00 35.93 6 THR B O 1
ATOM 1489 N N . LEU B 2 7 ? -13.273 88.455 14.997 1.00 35.55 7 LEU B N 1
ATOM 1490 C CA . LEU B 2 7 ? -12.061 87.832 15.530 1.00 34.47 7 LEU B CA 1
ATOM 1491 C C . LEU B 2 7 ? -12.141 86.322 15.621 1.00 33.34 7 LEU B C 1
ATOM 1492 O O . LEU B 2 7 ? -13.219 85.741 15.729 1.00 32.52 7 LEU B O 1
ATOM 1497 N N . ILE B 2 8 ? -10.962 85.713 15.626 1.00 32.47 8 ILE B N 1
ATOM 1498 C CA . ILE B 2 8 ? -10.823 84.316 15.957 1.00 31.61 8 ILE B CA 1
ATOM 1499 C C . ILE B 2 8 ? -10.230 84.261 17.347 1.00 31.47 8 ILE B C 1
ATOM 1500 O O . ILE B 2 8 ? -9.149 84.791 17.577 1.00 32.13 8 ILE B O 1
ATOM 1505 N N . ALA B 2 9 ? -10.928 83.619 18.272 1.00 31.49 9 ALA B N 1
ATOM 1506 C CA . ALA B 2 9 ? -10.436 83.466 19.640 1.00 31.66 9 ALA B CA 1
ATOM 1507 C C . ALA B 2 9 ? -9.822 82.100 19.815 1.00 31.46 9 ALA B C 1
ATOM 1508 O O . ALA B 2 9 ? -10.192 81.168 19.108 1.00 31.63 9 ALA B O 1
ATOM 1510 N N . VAL B 2 10 ? -8.894 81.981 20.760 1.00 31.91 10 VAL B N 1
ATOM 1511 C CA . VAL B 2 10 ? -8.190 80.720 21.008 1.00 32.37 10 VAL B CA 1
ATOM 1512 C C . VAL B 2 10 ? -8.151 80.351 22.488 1.00 33.58 10 VAL B C 1
ATOM 1513 O O . VAL B 2 10 ? -7.876 81.191 23.337 1.00 33.96 10 VAL B O 1
ATOM 1517 N N . ILE B 2 11 ? -8.421 79.084 22.782 1.00 34.38 11 ILE B N 1
ATOM 1518 C CA . ILE B 2 11 ? -8.113 78.501 24.081 1.00 35.76 11 ILE B CA 1
ATOM 1519 C C . ILE B 2 11 ? -7.275 77.273 23.793 1.00 36.58 11 ILE B C 1
ATOM 1520 O O . ILE B 2 11 ? -7.796 76.266 23.322 1.00 36.19 11 ILE B O 1
ATOM 1525 N N . ALA B 2 12 ? -5.977 77.359 24.059 1.00 38.23 12 ALA B N 1
ATOM 1526 C CA . ALA B 2 12 ? -5.056 76.336 23.589 1.00 39.78 12 ALA B CA 1
ATOM 1527 C C . ALA B 2 12 ? -3.723 76.369 24.316 1.00 42.21 12 ALA B C 1
ATOM 1528 O O . ALA B 2 12 ? -3.398 77.329 25.000 1.00 41.42 12 ALA B O 1
ATOM 1530 N N . ASP B 2 13 ? -2.949 75.305 24.130 1.00 45.75 13 ASP B N 1
ATOM 1531 C CA . ASP B 2 13 ? -1.640 75.154 24.765 1.00 49.00 13 ASP B CA 1
ATOM 1532 C C . ASP B 2 13 ? -0.596 76.122 24.182 1.00 49.01 13 ASP B C 1
ATOM 1533 O O . ASP B 2 13 ? -0.895 76.900 23.275 1.00 47.24 13 ASP B O 1
ATOM 1538 N N . GLU B 2 14 ? 0.621 76.048 24.708 1.00 51.67 14 GLU B N 1
ATOM 1539 C CA . GLU B 2 14 ? 1.721 76.937 24.322 1.00 53.54 14 GLU B CA 1
ATOM 1540 C C . GLU B 2 14 ? 1.994 76.900 22.825 1.00 52.06 14 GLU B C 1
ATOM 1541 O O . GLU B 2 14 ? 2.001 77.934 22.165 1.00 51.97 14 GLU B O 1
ATOM 1547 N N . ASP B 2 15 ? 2.206 75.702 22.292 1.00 51.98 15 ASP B N 1
ATOM 1548 C CA . ASP B 2 15 ? 2.630 75.528 20.894 1.00 51.66 15 ASP B CA 1
ATOM 1549 C C . ASP B 2 15 ? 1.567 75.928 19.882 1.00 46.82 15 ASP B C 1
ATOM 1550 O O . ASP B 2 15 ? 1.847 76.650 18.929 1.00 46.03 15 ASP B O 1
ATOM 1555 N N . THR B 2 16 ? 0.354 75.440 20.097 1.00 42.83 16 THR B N 1
ATOM 1556 C CA . THR B 2 16 ? -0.771 75.775 19.252 1.00 39.80 16 THR B CA 1
ATOM 1557 C C . THR B 2 16 ? -0.977 77.283 19.212 1.00 37.59 16 THR B C 1
ATOM 1558 O O . THR B 2 16 ? -1.126 77.878 18.140 1.00 36.67 16 THR B O 1
ATOM 1562 N N . THR B 2 17 ? -0.998 77.897 20.388 1.00 36.13 17 THR B N 1
ATOM 1563 C CA . THR B 2 17 ? -1.206 79.330 20.487 1.00 34.40 17 THR B CA 1
ATOM 1564 C C . THR B 2 17 ? -0.132 80.097 19.722 1.00 33.68 17 THR B C 1
ATOM 1565 O O . THR B 2 17 ? -0.450 81.045 19.010 1.00 33.12 17 THR B O 1
ATOM 1569 N N . THR B 2 18 ? 1.127 79.690 19.852 1.00 33.44 18 THR B N 1
ATOM 1570 C CA . THR B 2 18 ? 2.210 80.394 19.164 1.00 33.09 18 THR B CA 1
ATOM 1571 C C . THR B 2 18 ? 2.016 80.380 17.650 1.00 32.21 18 THR B C 1
ATOM 1572 O O . THR B 2 18 ? 2.227 81.382 16.979 1.00 31.70 18 THR B O 1
ATOM 1576 N N . GLY B 2 19 ? 1.607 79.238 17.122 1.00 31.74 19 GLY B N 1
ATOM 1577 C CA . GLY B 2 19 ? 1.385 79.103 15.689 1.00 31.13 19 GLY B CA 1
ATOM 1578 C C . GLY B 2 19 ? 0.284 80.014 15.188 1.00 30.04 19 GLY B C 1
ATOM 1579 O O . GLY B 2 19 ? 0.448 80.716 14.192 1.00 30.29 19 GLY B O 1
ATOM 1580 N N . LEU B 2 20 ? -0.839 80.022 15.896 1.00 29.02 20 LEU B N 1
ATOM 1581 C CA . LEU B 2 20 ? -1.977 80.838 15.494 1.00 28.09 20 LEU B CA 1
ATOM 1582 C C . LEU B 2 20 ? -1.660 82.312 15.577 1.00 27.71 20 LEU B C 1
ATOM 1583 O O . LEU B 2 20 ? -2.053 83.080 14.717 1.00 27.23 20 LEU B O 1
ATOM 1588 N N . LEU B 2 21 ? -0.937 82.706 16.614 1.00 28.12 21 LEU B N 1
ATOM 1589 C CA . LEU B 2 21 ? -0.576 84.105 16.787 1.00 28.24 21 LEU B CA 1
ATOM 1590 C C . LEU B 2 21 ? 0.300 84.564 15.650 1.00 28.35 21 LEU B C 1
ATOM 1591 O O . LEU B 2 21 ? 0.186 85.705 15.220 1.00 28.40 21 LEU B O 1
ATOM 1596 N N . LEU B 2 22 ? 1.163 83.673 15.169 1.00 28.90 22 LEU B N 1
ATOM 1597 C CA . LEU B 2 22 ? 1.999 83.948 13.989 1.00 29.89 22 LEU B CA 1
ATOM 1598 C C . LEU B 2 22 ? 1.189 84.211 12.723 1.00 29.64 22 LEU B C 1
ATOM 1599 O O . LEU B 2 22 ? 1.529 85.105 11.936 1.00 30.24 22 LEU B O 1
ATOM 1604 N N . ALA B 2 23 ? 0.130 83.428 12.529 1.00 28.73 23 ALA B N 1
ATOM 1605 C CA . ALA B 2 23 ? -0.794 83.657 11.421 1.00 28.35 23 ALA B CA 1
ATOM 1606 C C . ALA B 2 23 ? -1.462 85.046 11.474 1.00 27.97 23 ALA B C 1
ATOM 1607 O O . ALA B 2 23 ? -1.927 85.544 10.455 1.00 27.91 23 ALA B O 1
ATOM 1609 N N . GLY B 2 24 ? -1.509 85.652 12.659 1.00 27.86 24 GLY B N 1
ATOM 1610 C CA . GLY B 2 24 ? -1.910 87.049 12.822 1.00 28.15 24 GLY B CA 1
ATOM 1611 C C . GLY B 2 24 ? -3.293 87.255 13.416 1.00 27.85 24 GLY B C 1
ATOM 1612 O O . GLY B 2 24 ? -3.880 88.335 13.278 1.00 27.90 24 GLY B O 1
ATOM 1613 N N . ILE B 2 25 ? -3.817 86.234 14.089 1.00 27.55 25 ILE B N 1
ATOM 1614 C CA . ILE B 2 25 ? -5.180 86.285 14.598 1.00 27.45 25 ILE B CA 1
ATOM 1615 C C . ILE B 2 25 ? -5.330 87.011 15.933 1.00 27.66 25 ILE B C 1
ATOM 1616 O O . ILE B 2 25 ? -6.438 87.369 16.316 1.00 27.63 25 ILE B O 1
ATOM 1621 N N . GLY B 2 26 ? -4.226 87.232 16.633 1.00 28.23 26 GLY B N 1
ATOM 1622 C CA . GLY B 2 26 ? -4.282 87.803 17.969 1.00 28.93 26 GLY B CA 1
ATOM 1623 C C . GLY B 2 26 ? -4.615 89.286 18.028 1.00 29.84 26 GLY B C 1
ATOM 1624 O O . GLY B 2 26 ? -4.273 90.041 17.130 1.00 30.35 26 GLY B O 1
ATOM 1625 N N . GLN B 2 27 ? -5.258 89.712 19.113 1.00 30.69 27 GLN B N 1
ATOM 1626 C CA . GLN B 2 27 ? -5.634 91.115 19.280 1.00 31.32 27 GLN B CA 1
ATOM 1627 C C . GLN B 2 27 ? -5.881 91.511 20.733 1.00 31.45 27 GLN B C 1
ATOM 1628 O O . GLN B 2 27 ? -6.446 90.751 21.499 1.00 31.31 27 GLN B O 1
ATOM 1634 N N . ILE B 2 28 ? -5.477 92.726 21.083 1.00 32.11 28 ILE B N 1
ATOM 1635 C CA . ILE B 2 28 ? -5.754 93.313 22.392 1.00 32.91 28 ILE B CA 1
ATOM 1636 C C . ILE B 2 28 ? -6.795 94.404 22.214 1.00 33.32 28 ILE B C 1
ATOM 1637 O O . ILE B 2 28 ? -6.544 95.371 21.519 1.00 33.60 28 ILE B O 1
ATOM 1642 N N . THR B 2 29 ? -7.953 94.256 22.842 1.00 33.89 29 THR B N 1
ATOM 1643 C CA . THR B 2 29 ? -8.950 95.307 22.838 1.00 34.90 29 THR B CA 1
ATOM 1644 C C . THR B 2 29 ? -8.392 96.481 23.632 1.00 36.23 29 THR B C 1
ATOM 1645 O O . THR B 2 29 ? -8.218 96.378 24.846 1.00 36.43 29 THR B O 1
ATOM 1649 N N . PRO B 2 30 ? -8.114 97.605 22.956 1.00 37.88 30 PRO B N 1
ATOM 1650 C CA . PRO B 2 30 ? -7.430 98.718 23.629 1.00 39.44 30 PRO B CA 1
ATOM 1651 C C . PRO B 2 30 ? -8.172 99.301 24.844 1.00 41.32 30 PRO B C 1
ATOM 1652 O O . PRO B 2 30 ? -7.537 99.661 25.831 1.00 41.50 30 PRO B O 1
ATOM 1656 N N . GLU B 2 31 ? -9.497 99.371 24.781 1.00 43.41 31 GLU B N 1
ATOM 1657 C CA . GLU B 2 31 ? -10.275 99.953 25.866 1.00 45.83 31 GLU B CA 1
ATOM 1658 C C . GLU B 2 31 ? -10.340 99.026 27.066 1.00 46.17 31 GLU B C 1
ATOM 1659 O O . GLU B 2 31 ? -10.137 99.469 28.188 1.00 47.96 31 GLU B O 1
ATOM 1665 N N . THR B 2 32 ? -10.602 97.743 26.833 1.00 45.72 32 THR B N 1
ATOM 1666 C CA . THR B 2 32 ? -10.808 96.782 27.920 1.00 46.41 32 THR B CA 1
ATOM 1667 C C . THR B 2 32 ? -9.516 96.068 28.329 1.00 46.16 32 THR B C 1
ATOM 1668 O O . THR B 2 32 ? -9.480 95.408 29.364 1.00 46.34 32 THR B O 1
ATOM 1672 N N . GLN B 2 33 ? -8.463 96.199 27.519 1.00 46.03 33 GLN B N 1
ATOM 1673 C CA . GLN B 2 33 ? -7.188 95.500 27.742 1.00 46.39 33 GLN B CA 1
ATOM 1674 C C . GLN B 2 33 ? -7.262 93.969 27.676 1.00 46.73 33 GLN B C 1
ATOM 1675 O O . GLN B 2 33 ? -6.338 93.281 28.111 1.00 45.89 33 GLN B O 1
ATOM 1681 N N . GLU B 2 34 ? -8.335 93.446 27.092 1.00 48.20 34 GLU B N 1
ATOM 1682 C CA . GLU B 2 34 ? -8.546 92.003 27.024 1.00 49.53 34 GLU B CA 1
ATOM 1683 C C . GLU B 2 34 ? -7.776 91.419 25.852 1.00 47.61 34 GLU B C 1
ATOM 1684 O O . GLU B 2 34 ? -7.540 92.102 24.867 1.00 47.34 34 GLU B O 1
ATOM 1690 N N . LYS B 2 35 ? -7.422 90.144 25.942 1.00 45.68 35 LYS B N 1
ATOM 1691 C CA . LYS B 2 35 ? -6.851 89.424 24.807 1.00 43.90 35 LYS B CA 1
ATOM 1692 C C . LYS B 2 35 ? -7.881 88.452 24.275 1.00 41.88 35 LYS B C 1
ATOM 1693 O O . LYS B 2 35 ? -8.867 88.170 24.943 1.00 43.69 35 LYS B O 1
ATOM 1699 N N . ASN B 2 36 ? -7.661 87.951 23.068 1.00 39.47 36 ASN B N 1
ATOM 1700 C CA . ASN B 2 36 ? -8.573 86.980 22.466 1.00 38.02 36 ASN B CA 1
ATOM 1701 C C . ASN B 2 36 ? -7.942 85.599 22.421 1.00 37.76 36 ASN B C 1
ATOM 1702 O O . ASN B 2 36 ? -8.298 84.773 21.588 1.00 37.22 36 ASN B O 1
ATOM 1707 N N . PHE B 2 37 ? -6.981 85.360 23.307 1.00 38.23 37 PHE B N 1
ATOM 1708 C CA . PHE B 2 37 ? -6.355 84.058 23.417 1.00 38.50 37 PHE B CA 1
ATOM 1709 C C . PHE B 2 37 ? -5.960 83.798 24.847 1.00 40.59 37 PHE B C 1
ATOM 1710 O O . PHE B 2 37 ? -5.626 84.718 25.586 1.00 40.98 37 PHE B O 1
ATOM 1718 N N . PHE B 2 38 ? -5.998 82.531 25.226 1.00 42.73 38 PHE B N 1
ATOM 1719 C CA . PHE B 2 38 ? -5.679 82.127 26.576 1.00 44.21 38 PHE B CA 1
ATOM 1720 C C . PHE B 2 38 ? -4.847 80.874 26.493 1.00 44.73 38 PHE B C 1
ATOM 1721 O O . PHE B 2 38 ? -5.328 79.859 26.008 1.00 43.61 38 PHE B O 1
ATOM 1729 N N . VAL B 2 39 ? -3.595 80.955 26.934 1.00 47.01 39 VAL B N 1
ATOM 1730 C CA . VAL B 2 39 ? -2.713 79.786 26.926 1.00 49.61 39 VAL B CA 1
ATOM 1731 C C . VAL B 2 39 ? -3.041 78.867 28.101 1.00 54.33 39 VAL B C 1
ATOM 1732 O O . VAL B 2 39 ? -3.328 79.317 29.210 1.00 54.82 39 VAL B O 1
ATOM 1736 N N . TYR B 2 40 ? -3.004 77.570 27.826 1.00 59.63 40 TYR B N 1
ATOM 1737 C CA . TYR B 2 40 ? -3.393 76.548 28.772 1.00 64.46 40 TYR B CA 1
ATOM 1738 C C . TYR B 2 40 ? -2.161 75.738 29.118 1.00 68.95 40 TYR B C 1
ATOM 1739 O O . TYR B 2 40 ? -1.284 75.531 28.270 1.00 66.13 40 TYR B O 1
ATOM 1748 N N . GLN B 2 41 ? -2.099 75.292 30.371 1.00 77.29 41 GLN B N 1
ATOM 1749 C CA . GLN B 2 41 ? -1.009 74.450 30.852 1.00 81.44 41 GLN B CA 1
ATOM 1750 C C . GLN B 2 41 ? -1.561 73.267 31.608 1.00 82.71 41 GLN B C 1
ATOM 1751 O O . GLN B 2 41 ? -2.380 73.425 32.511 1.00 82.48 41 GLN B O 1
ATOM 1757 N N . GLU B 2 42 ? -1.116 72.073 31.243 1.00 85.31 42 GLU B N 1
ATOM 1758 C CA . GLU B 2 42 ? -1.564 70.901 31.947 1.00 88.44 42 GLU B CA 1
ATOM 1759 C C . GLU B 2 42 ? -0.863 70.961 33.286 1.00 88.07 42 GLU B C 1
ATOM 1760 O O . GLU B 2 42 ? 0.294 71.393 33.388 1.00 87.44 42 GLU B O 1
ATOM 1766 N N . GLY B 2 43 ? -1.592 70.574 34.316 1.00 86.78 43 GLY B N 1
ATOM 1767 C CA . GLY B 2 43 ? -1.095 70.661 35.672 1.00 86.83 43 GLY B CA 1
ATOM 1768 C C . GLY B 2 43 ? -1.489 71.953 36.359 1.00 84.53 43 GLY B C 1
ATOM 1769 O O . GLY B 2 43 ? -1.860 71.926 37.528 1.00 86.35 43 GLY B O 1
ATOM 1770 N N . LYS B 2 44 ? -1.428 73.081 35.651 1.00 80.32 44 LYS B N 1
ATOM 1771 C CA . LYS B 2 44 ? -1.651 74.374 36.287 1.00 78.95 44 LYS B CA 1
ATOM 1772 C C . LYS B 2 44 ? -3.041 74.981 36.057 1.00 75.37 44 LYS B C 1
ATOM 1773 O O . LYS B 2 44 ? -3.604 75.588 36.964 1.00 74.08 44 LYS B O 1
ATOM 1779 N N . THR B 2 45 ? -3.592 74.839 34.856 1.00 72.55 45 THR B N 1
ATOM 1780 C CA . THR B 2 45 ? -4.858 75.495 34.531 1.00 70.56 45 THR B CA 1
ATOM 1781 C C . THR B 2 45 ? -6.041 74.699 35.086 1.00 70.86 45 THR B C 1
ATOM 1782 O O . THR B 2 45 ? -6.198 73.516 34.788 1.00 69.11 45 THR B O 1
ATOM 1786 N N . THR B 2 46 ? -6.880 75.367 35.873 1.00 71.70 46 THR B N 1
ATOM 1787 C CA . THR B 2 46 ? -8.021 74.720 36.524 1.00 73.96 46 THR B CA 1
ATOM 1788 C C . THR B 2 46 ? -9.253 74.625 35.613 1.00 73.87 46 THR B C 1
ATOM 1789 O O . THR B 2 46 ? -9.480 75.499 34.787 1.00 73.69 46 THR B O 1
ATOM 1793 N N . LYS B 2 47 ? -10.053 73.573 35.786 1.00 75.78 47 LYS B N 1
ATOM 1794 C CA . LYS B 2 47 ? -11.315 73.401 35.043 1.00 75.93 47 LYS B CA 1
ATOM 1795 C C . LYS B 2 47 ? -12.225 74.627 35.168 1.00 76.75 47 LYS B C 1
ATOM 1796 O O . LYS B 2 47 ? -12.946 74.973 34.235 1.00 74.63 47 LYS B O 1
ATOM 1802 N N . GLU B 2 48 ? -12.191 75.277 36.324 1.00 81.28 48 GLU B N 1
ATOM 1803 C CA . GLU B 2 48 ? -13.036 76.438 36.575 1.00 83.75 48 GLU B CA 1
ATOM 1804 C C . GLU B 2 48 ? -12.561 77.618 35.732 1.00 80.08 48 GLU B C 1
ATOM 1805 O O . GLU B 2 48 ? -13.364 78.392 35.220 1.00 78.79 48 GLU B O 1
ATOM 1811 N N . GLU B 2 49 ? -11.249 77.722 35.570 1.00 78.27 49 GLU B N 1
ATOM 1812 C CA . GLU B 2 49 ? -10.622 78.802 34.810 1.00 76.39 49 GLU B CA 1
ATOM 1813 C C . GLU B 2 49 ? -10.847 78.670 33.297 1.00 72.23 49 GLU B C 1
ATOM 1814 O O . GLU B 2 49 ? -10.957 79.672 32.590 1.00 70.25 49 GLU B O 1
ATOM 1820 N N . ILE B 2 50 ? -10.909 77.433 32.811 1.00 70.25 50 ILE B N 1
ATOM 1821 C CA . ILE B 2 50 ? -11.231 77.156 31.412 1.00 67.64 50 ILE B CA 1
ATOM 1822 C C . ILE B 2 50 ? -12.678 77.534 31.119 1.00 67.16 50 ILE B C 1
ATOM 1823 O O . ILE B 2 50 ? -12.979 78.134 30.086 1.00 65.75 50 ILE B O 1
ATOM 1828 N N . THR B 2 51 ? -13.572 77.160 32.029 1.00 68.71 51 THR B N 1
ATOM 1829 C CA . THR B 2 51 ? -14.995 77.445 31.883 1.00 68.70 51 THR B CA 1
ATOM 1830 C C . THR B 2 51 ? -15.248 78.956 31.844 1.00 68.17 51 THR B C 1
ATOM 1831 O O . THR B 2 51 ? -16.092 79.432 31.085 1.00 65.58 51 THR B O 1
ATOM 1835 N N . ASP B 2 52 ? -14.509 79.705 32.655 1.00 69.17 52 ASP B N 1
ATOM 1836 C CA . ASP B 2 52 ? -14.613 81.158 32.644 1.00 70.36 52 ASP B CA 1
ATOM 1837 C C . ASP B 2 52 ? -14.293 81.687 31.259 1.00 68.00 52 ASP B C 1
ATOM 1838 O O . ASP B 2 52 ? -15.087 82.420 30.672 1.00 67.40 52 ASP B O 1
ATOM 1843 N N . LYS B 2 53 ? -13.140 81.292 30.727 1.00 67.16 53 LYS B N 1
ATOM 1844 C CA . LYS B 2 53 ? -12.713 81.767 29.410 1.00 65.47 53 LYS B CA 1
ATOM 1845 C C . LYS B 2 53 ? -13.647 81.324 28.302 1.00 60.76 53 LYS B C 1
ATOM 1846 O O . LYS B 2 53 ? -13.995 82.121 27.442 1.00 59.75 53 LYS B O 1
ATOM 1852 N N . PHE B 2 54 ? -14.065 80.063 28.331 1.00 58.01 54 PHE B N 1
ATOM 1853 C CA . PHE B 2 54 ? -15.032 79.577 27.360 1.00 55.67 54 PHE B CA 1
ATOM 1854 C C . PHE B 2 54 ? -16.292 80.438 27.378 1.00 56.75 54 PHE B C 1
ATOM 1855 O O . PHE B 2 54 ? -16.731 80.920 26.344 1.00 55.48 54 PHE B O 1
ATOM 1863 N N . ASN B 2 55 ? -16.877 80.628 28.557 1.00 59.93 55 ASN B N 1
ATOM 1864 C CA . ASN B 2 55 ? -18.072 81.468 28.682 1.00 61.54 55 ASN B CA 1
ATOM 1865 C C . ASN B 2 55 ? -17.809 82.869 28.190 1.00 59.43 55 ASN B C 1
ATOM 1866 O O . ASN B 2 55 ? -18.657 83.479 27.540 1.00 59.73 55 ASN B O 1
ATOM 1871 N N . HIS B 2 56 ? -16.622 83.371 28.501 1.00 57.33 56 HIS B N 1
ATOM 1872 C CA . HIS B 2 56 ? -16.269 84.731 28.164 1.00 56.78 56 HIS B CA 1
ATOM 1873 C C . HIS B 2 56 ? -16.223 84.946 26.639 1.00 53.74 56 HIS B C 1
ATOM 1874 O O . HIS B 2 56 ? -16.794 85.908 26.123 1.00 53.16 56 HIS B O 1
ATOM 1881 N N . PHE B 2 57 ? -15.559 84.046 25.922 1.00 51.15 57 PHE B N 1
ATOM 1882 C CA . PHE B 2 57 ? -15.458 84.156 24.464 1.00 49.17 57 PHE B CA 1
ATOM 1883 C C . PHE B 2 57 ? -16.780 83.827 23.759 1.00 51.13 57 PHE B C 1
ATOM 1884 O O . PHE B 2 57 ? -17.074 84.337 22.677 1.00 50.91 57 PHE B O 1
ATOM 1892 N N . THR B 2 58 ? -17.578 82.979 24.384 1.00 54.20 58 THR B N 1
ATOM 1893 C CA . THR B 2 58 ? -18.789 82.479 23.782 1.00 55.79 58 THR B CA 1
ATOM 1894 C C . THR B 2 58 ? -20.007 83.362 24.033 1.00 58.56 58 THR B C 1
ATOM 1895 O O . THR B 2 58 ? -20.813 83.594 23.137 1.00 57.26 58 THR B O 1
ATOM 1899 N N . GLU B 2 59 ? -20.158 83.833 25.261 1.00 62.70 59 GLU B N 1
ATOM 1900 C CA . GLU B 2 59 ? -21.357 84.574 25.634 1.00 66.58 59 GLU B CA 1
ATOM 1901 C C . GLU B 2 59 ? -21.117 86.005 26.082 1.00 66.94 59 GLU B C 1
ATOM 1902 O O . GLU B 2 59 ? -21.946 86.867 25.818 1.00 68.75 59 GLU B O 1
ATOM 1908 N N . GLU B 2 60 ? -19.995 86.271 26.740 1.00 66.77 60 GLU B N 1
ATOM 1909 C CA . GLU B 2 60 ? -19.729 87.616 27.256 1.00 67.16 60 GLU B CA 1
ATOM 1910 C C . GLU B 2 60 ? -19.205 88.582 26.186 1.00 62.35 60 GLU B C 1
ATOM 1911 O O . GLU B 2 60 ? -19.330 89.790 26.340 1.00 62.03 60 GLU B O 1
ATOM 1917 N N . ARG B 2 61 ? -18.628 88.061 25.107 1.00 58.96 61 ARG B N 1
ATOM 1918 C CA . ARG B 2 61 ? -18.066 88.909 24.050 1.00 56.90 61 ARG B CA 1
ATOM 1919 C C . ARG B 2 61 ? -18.859 88.785 22.766 1.00 56.93 61 ARG B C 1
ATOM 1920 O O . ARG B 2 61 ? -19.181 87.676 22.321 1.00 57.26 61 ARG B O 1
ATOM 1928 N N . ASP B 2 62 ? -19.149 89.935 22.166 1.00 56.92 62 ASP B N 1
ATOM 1929 C CA . ASP B 2 62 ? -19.986 90.002 20.976 1.00 57.16 62 ASP B CA 1
ATOM 1930 C C . ASP B 2 62 ? -19.182 89.953 19.667 1.00 52.04 62 ASP B C 1
ATOM 1931 O O . ASP B 2 62 ? -19.775 89.932 18.598 1.00 51.10 62 ASP B O 1
ATOM 1936 N N . ASP B 2 63 ? -17.851 89.914 19.747 1.00 47.78 63 ASP B N 1
ATOM 1937 C CA . ASP B 2 63 ? -17.004 90.119 18.560 1.00 45.08 63 ASP B CA 1
ATOM 1938 C C . ASP B 2 63 ? -16.211 88.891 18.077 1.00 42.57 63 ASP B C 1
ATOM 1939 O O . ASP B 2 63 ? -15.481 88.981 17.089 1.00 42.42 63 ASP B O 1
ATOM 1944 N N . ILE B 2 64 ? -16.373 87.752 18.741 1.00 40.56 64 ILE B N 1
ATOM 1945 C CA . ILE B 2 64 ? -15.707 86.513 18.331 1.00 38.46 64 ILE B CA 1
ATOM 1946 C C . ILE B 2 64 ? -16.543 85.778 17.285 1.00 37.00 64 ILE B C 1
ATOM 1947 O O . ILE B 2 64 ? -17.722 85.528 17.495 1.00 37.47 64 ILE B O 1
ATOM 1952 N N . ALA B 2 65 ? -15.927 85.406 16.171 1.00 35.19 65 ALA B N 1
ATOM 1953 C CA . ALA B 2 65 ? -16.636 84.689 15.106 1.00 34.25 65 ALA B CA 1
ATOM 1954 C C . ALA B 2 65 ? -16.384 83.194 15.168 1.00 32.71 65 ALA B C 1
ATOM 1955 O O . ALA B 2 65 ? -17.283 82.398 14.928 1.00 32.23 65 ALA B O 1
ATOM 1957 N N . ILE B 2 66 ? -15.141 82.825 15.457 1.00 31.98 66 ILE B N 1
ATOM 1958 C CA . ILE B 2 66 ? -14.741 81.429 15.569 1.00 31.78 66 ILE B CA 1
ATOM 1959 C C . ILE B 2 66 ? -13.884 81.248 16.811 1.00 31.80 66 ILE B C 1
ATOM 1960 O O . ILE B 2 66 ? -12.966 82.021 17.043 1.00 31.67 66 ILE B O 1
ATOM 1965 N N . LEU B 2 67 ? -14.187 80.224 17.600 1.00 32.49 67 LEU B N 1
ATOM 1966 C CA . LEU B 2 67 ? -13.388 79.875 18.763 1.00 33.04 67 LEU B CA 1
ATOM 1967 C C . LEU B 2 67 ? -12.676 78.572 18.500 1.00 32.98 67 LEU B C 1
ATOM 1968 O O . LEU B 2 67 ? -13.320 77.538 18.367 1.00 32.99 67 LEU B O 1
ATOM 1973 N N . LEU B 2 68 ? -11.350 78.625 18.435 1.00 33.41 68 LEU B N 1
ATOM 1974 C CA . LEU B 2 68 ? -10.540 77.426 18.316 1.00 34.25 68 LEU B CA 1
ATOM 1975 C C . LEU B 2 68 ? -10.157 76.946 19.702 1.00 36.76 68 LEU B C 1
ATOM 1976 O O . LEU B 2 68 ? -9.831 77.735 20.577 1.00 37.40 68 LEU B O 1
ATOM 1981 N N . ILE B 2 69 ? -10.167 75.637 19.886 1.00 39.38 69 ILE B N 1
ATOM 1982 C CA . ILE B 2 69 ? -9.888 75.050 21.185 1.00 41.59 69 ILE B CA 1
ATOM 1983 C C . ILE B 2 69 ? -9.282 73.671 20.989 1.00 44.07 69 ILE B C 1
ATOM 1984 O O . ILE B 2 69 ? -9.723 72.919 20.118 1.00 43.64 69 ILE B O 1
ATOM 1989 N N . ASN B 2 70 ? -8.249 73.351 21.764 1.00 47.96 70 ASN B N 1
ATOM 1990 C CA . ASN B 2 70 ? -7.641 72.028 21.677 1.00 51.41 70 ASN B CA 1
ATOM 1991 C C . ASN B 2 70 ? -8.634 71.016 22.160 1.00 51.99 70 ASN B C 1
ATOM 1992 O O . ASN B 2 70 ? -9.291 71.228 23.174 1.00 52.15 70 ASN B O 1
ATOM 1997 N N . GLN B 2 71 ? -8.753 69.922 21.428 1.00 53.10 71 GLN B N 1
ATOM 1998 C CA . GLN B 2 71 ? -9.745 68.926 21.753 1.00 55.31 71 GLN B CA 1
ATOM 1999 C C . GLN B 2 71 ? -9.576 68.473 23.184 1.00 59.15 71 GLN B C 1
ATOM 2000 O O . GLN B 2 71 ? -10.559 68.391 23.930 1.00 62.86 71 GLN B O 1
ATOM 2006 N N . HIS B 2 72 ? -8.332 68.208 23.575 1.00 60.55 72 HIS B N 1
ATOM 2007 C CA . HIS B 2 72 ? -8.048 67.767 24.928 1.00 63.02 72 HIS B CA 1
ATOM 2008 C C . HIS B 2 72 ? -8.604 68.725 25.989 1.00 61.78 72 HIS B C 1
ATOM 2009 O O . HIS B 2 72 ? -9.148 68.289 26.999 1.00 64.57 72 HIS B O 1
ATOM 2016 N N . ILE B 2 73 ? -8.485 70.025 25.748 1.00 59.14 73 ILE B N 1
ATOM 2017 C CA . ILE B 2 73 ? -9.002 71.037 26.671 1.00 58.61 73 ILE B CA 1
ATOM 2018 C C . ILE B 2 73 ? -10.528 71.025 26.716 1.00 59.02 73 ILE B C 1
ATOM 2019 O O . ILE B 2 73 ? -11.125 71.146 27.779 1.00 59.46 73 ILE B O 1
ATOM 2024 N N . ALA B 2 74 ? -11.152 70.904 25.552 1.00 59.98 74 ALA B N 1
ATOM 2025 C CA . ALA B 2 74 ? -12.606 70.883 25.452 1.00 61.94 74 ALA B CA 1
ATOM 2026 C C . ALA B 2 74 ? -13.171 69.644 26.123 1.00 65.73 74 ALA B C 1
ATOM 2027 O O . ALA B 2 74 ? -14.251 69.691 26.714 1.00 67.54 74 ALA B O 1
ATOM 2029 N N . GLU B 2 75 ? -12.425 68.545 26.044 1.00 69.04 75 GLU B N 1
ATOM 2030 C CA . GLU B 2 75 ? -12.793 67.303 26.727 1.00 72.63 75 GLU B CA 1
ATOM 2031 C C . GLU B 2 75 ? -12.913 67.478 28.253 1.00 73.46 75 GLU B C 1
ATOM 2032 O O . GLU B 2 75 ? -13.767 66.852 28.879 1.00 74.18 75 GLU B O 1
ATOM 2038 N N . ASN B 2 76 ? -12.097 68.359 28.839 1.00 73.56 76 ASN B N 1
ATOM 2039 C CA . ASN B 2 76 ? -12.227 68.703 30.257 1.00 74.86 76 ASN B CA 1
ATOM 2040 C C . ASN B 2 76 ? -13.569 69.343 30.599 1.00 73.64 76 ASN B C 1
ATOM 2041 O O . ASN B 2 76 ? -14.019 69.245 31.731 1.00 77.47 76 ASN B O 1
ATOM 2046 N N . ILE B 2 77 ? -14.197 70.012 29.638 1.00 69.65 77 ILE B N 1
ATOM 2047 C CA . ILE B 2 77 ? -15.456 70.703 29.890 1.00 70.09 77 ILE B CA 1
ATOM 2048 C C . ILE B 2 77 ? -16.542 70.296 28.892 1.00 70.70 77 ILE B C 1
ATOM 2049 O O . ILE B 2 77 ? -17.419 71.094 28.560 1.00 70.35 77 ILE B O 1
ATOM 2054 N N . ARG B 2 78 ? -16.485 69.045 28.432 1.00 73.82 78 ARG B N 1
ATOM 2055 C CA . ARG B 2 78 ? -17.439 68.524 27.430 1.00 76.39 78 ARG B CA 1
ATOM 2056 C C . ARG B 2 78 ? -18.897 68.859 27.747 1.00 74.39 78 ARG B C 1
ATOM 2057 O O . ARG B 2 78 ? -19.688 69.143 26.843 1.00 70.73 78 ARG B O 1
ATOM 2065 N N . ALA B 2 79 ? -19.249 68.814 29.027 1.00 76.86 79 ALA B N 1
ATOM 2066 C CA . ALA B 2 79 ? -20.598 69.169 29.468 1.00 78.43 79 ALA B CA 1
ATOM 2067 C C . ALA B 2 79 ? -20.981 70.547 28.945 1.00 77.18 79 ALA B C 1
ATOM 2068 O O . ALA B 2 79 ? -21.995 70.712 28.265 1.00 74.84 79 ALA B O 1
ATOM 2070 N N . ARG B 2 80 ? -20.136 71.525 29.250 1.00 77.98 80 ARG B N 1
ATOM 2071 C CA . ARG B 2 80 ? -20.365 72.900 28.845 1.00 78.17 80 ARG B CA 1
ATOM 2072 C C . ARG B 2 80 ? -20.323 73.071 27.325 1.00 76.77 80 ARG B C 1
ATOM 2073 O O . ARG B 2 80 ? -21.099 73.842 26.762 1.00 76.60 80 ARG B O 1
ATOM 2081 N N . VAL B 2 81 ? -19.434 72.337 26.662 1.00 76.11 81 VAL B N 1
ATOM 2082 C CA . VAL B 2 81 ? -19.255 72.474 25.214 1.00 75.16 81 VAL B CA 1
ATOM 2083 C C . VAL B 2 81 ? -20.443 71.898 24.442 1.00 75.95 81 VAL B C 1
ATOM 2084 O O . VAL B 2 81 ? -20.957 72.534 23.527 1.00 75.27 81 VAL B O 1
ATOM 2088 N N . ASP B 2 82 ? -20.870 70.696 24.813 1.00 79.11 82 ASP B N 1
ATOM 2089 C CA . ASP B 2 82 ? -22.049 70.074 24.198 1.00 80.21 82 ASP B CA 1
ATOM 2090 C C . ASP B 2 82 ? -23.307 70.927 24.371 1.00 76.43 82 ASP B C 1
ATOM 2091 O O . ASP B 2 82 ? -24.123 71.036 23.451 1.00 75.39 82 ASP B O 1
ATOM 2096 N N . SER B 2 83 ? -23.456 71.533 25.546 1.00 73.63 83 SER B N 1
ATOM 2097 C CA . SER B 2 83 ? -24.622 72.364 25.837 1.00 73.20 83 SER B CA 1
ATOM 2098 C C . SER B 2 83 ? -24.666 73.657 25.019 1.00 70.65 83 SER B C 1
ATOM 2099 O O . SER B 2 83 ? -25.736 74.215 24.803 1.00 70.61 83 SER B O 1
ATOM 2102 N N . PHE B 2 84 ? -23.514 74.142 24.569 1.00 68.31 84 PHE B N 1
ATOM 2103 C CA . PHE B 2 84 ? -23.501 75.339 23.737 1.00 66.12 84 PHE B CA 1
ATOM 2104 C C . PHE B 2 84 ? -23.948 75.037 22.311 1.00 64.22 84 PHE B C 1
ATOM 2105 O O . PHE B 2 84 ? -23.302 74.253 21.619 1.00 61.76 84 PHE B O 1
ATOM 2113 N N . THR B 2 85 ? -25.025 75.691 21.871 1.00 65.48 85 THR B N 1
ATOM 2114 C CA . THR B 2 85 ? -25.647 75.407 20.567 1.00 65.74 85 THR B CA 1
ATOM 2115 C C . THR B 2 85 ? -25.840 76.612 19.627 1.00 63.18 85 THR B C 1
ATOM 2116 O O . THR B 2 85 ? -26.284 76.434 18.498 1.00 63.51 85 THR B O 1
ATOM 2120 N N . ASN B 2 86 ? -25.514 77.825 20.065 1.00 61.55 86 ASN B N 1
ATOM 2121 C CA . ASN B 2 86 ? -25.715 79.015 19.214 1.00 60.00 86 ASN B CA 1
ATOM 2122 C C . ASN B 2 86 ? -24.876 78.987 17.945 1.00 56.96 86 ASN B C 1
ATOM 2123 O O . ASN B 2 86 ? -23.801 78.378 17.914 1.00 58.09 86 ASN B O 1
ATOM 2128 N N . ALA B 2 87 ? -25.371 79.644 16.901 1.00 54.17 87 ALA B N 1
ATOM 2129 C CA . ALA B 2 87 ? -24.688 79.667 15.613 1.00 51.84 87 ALA B CA 1
ATOM 2130 C C . ALA B 2 87 ? -23.338 80.364 15.679 1.00 50.42 87 ALA B C 1
ATOM 2131 O O . ALA B 2 87 ? -22.465 80.095 14.854 1.00 50.42 87 ALA B O 1
ATOM 2133 N N . PHE B 2 88 ? -23.171 81.260 16.650 1.00 48.88 88 PHE B N 1
ATOM 2134 C CA . PHE B 2 88 ? -21.924 82.008 16.804 1.00 46.62 88 PHE B CA 1
ATOM 2135 C C . PHE B 2 88 ? -21.523 82.121 18.269 1.00 46.40 88 PHE B C 1
ATOM 2136 O O . PHE B 2 88 ? -22.387 82.258 19.127 1.00 48.47 88 PHE B O 1
ATOM 2144 N N . PRO B 2 89 ? -20.213 82.072 18.569 1.00 44.52 89 PRO B N 1
ATOM 2145 C CA . PRO B 2 89 ? -19.128 81.729 17.656 1.00 43.28 89 PRO B CA 1
ATOM 2146 C C . PRO B 2 89 ? -19.182 80.271 17.230 1.00 42.27 89 PRO B C 1
ATOM 2147 O O . PRO B 2 89 ? -19.665 79.426 17.976 1.00 43.07 89 PRO B O 1
ATOM 2151 N N . ALA B 2 90 ? -18.708 79.993 16.023 1.00 41.11 90 ALA B N 1
ATOM 2152 C CA . ALA B 2 90 ? -18.536 78.625 15.584 1.00 41.19 90 ALA B CA 1
ATOM 2153 C C . ALA B 2 90 ? -17.411 78.029 16.406 1.00 41.58 90 ALA B C 1
ATOM 2154 O O . ALA B 2 90 ? -16.401 78.681 16.624 1.00 41.46 90 ALA B O 1
ATOM 2156 N N . ILE B 2 91 ? -17.586 76.799 16.873 1.00 42.77 91 ILE B N 1
ATOM 2157 C CA . ILE B 2 91 ? -16.604 76.180 17.753 1.00 43.21 91 ILE B CA 1
ATOM 2158 C C . ILE B 2 91 ? -15.909 75.031 17.066 1.00 43.43 91 ILE B C 1
ATOM 2159 O O . ILE B 2 91 ? -16.555 74.109 16.563 1.00 43.91 91 ILE B O 1
ATOM 2164 N N . LEU B 2 92 ? -14.584 75.077 17.100 1.00 43.49 92 LEU B N 1
ATOM 2165 C CA . LEU B 2 92 ? -13.767 74.130 16.379 1.00 43.80 92 LEU B CA 1
ATOM 2166 C C . LEU B 2 92 ? -12.761 73.502 17.330 1.00 44.32 92 LEU B C 1
ATOM 2167 O O . LEU B 2 92 ? -11.877 74.183 17.837 1.00 44.18 92 LEU B O 1
ATOM 2172 N N . GLU B 2 93 ? -12.926 72.211 17.594 1.00 45.67 93 GLU B N 1
ATOM 2173 C CA . GLU B 2 93 ? -11.964 71.443 18.386 1.00 47.14 93 GLU B CA 1
ATOM 2174 C C . GLU B 2 93 ? -10.858 70.966 17.452 1.00 46.93 93 GLU B C 1
ATOM 2175 O O . GLU B 2 93 ? -11.150 70.408 16.398 1.00 48.53 93 GLU B O 1
ATOM 2181 N N . ILE B 2 94 ? -9.601 71.211 17.810 1.00 46.67 94 ILE B N 1
ATOM 2182 C CA . ILE B 2 94 ? -8.457 70.821 16.972 1.00 46.96 94 ILE B CA 1
ATOM 2183 C C . ILE B 2 94 ? -7.385 70.104 17.780 1.00 49.11 94 ILE B C 1
ATOM 2184 O O . ILE B 2 94 ? -7.411 70.165 19.016 1.00 49.31 94 ILE B O 1
ATOM 2189 N N . PRO B 2 95 ? -6.439 69.429 17.086 1.00 51.97 95 PRO B N 1
ATOM 2190 C CA . PRO B 2 95 ? -5.320 68.762 17.763 1.00 55.70 95 PRO B CA 1
ATOM 2191 C C . PRO B 2 95 ? -4.222 69.692 18.267 1.00 59.27 95 PRO B C 1
ATOM 2192 O O . PRO B 2 95 ? -4.201 70.855 17.910 1.00 60.37 95 PRO B O 1
ATOM 2196 N N . SER B 2 96 ? -3.329 69.150 19.098 1.00 64.86 96 SER B N 1
ATOM 2197 C CA . SER B 2 96 ? -2.131 69.849 19.590 1.00 67.60 96 SER B CA 1
ATOM 2198 C C . SER B 2 96 ? -0.928 69.173 18.947 1.00 71.41 96 SER B C 1
ATOM 2199 O O . SER B 2 96 ? -1.086 68.152 18.271 1.00 71.96 96 SER B O 1
ATOM 2202 N N . LYS B 2 97 ? 0.266 69.728 19.163 1.00 75.54 97 LYS B N 1
ATOM 2203 C CA . LYS B 2 97 ? 1.503 69.091 18.697 1.00 77.34 97 LYS B CA 1
ATOM 2204 C C . LYS B 2 97 ? 1.764 67.807 19.486 1.00 78.28 97 LYS B C 1
ATOM 2205 O O . LYS B 2 97 ? 2.297 66.852 18.931 1.00 77.51 97 LYS B O 1
ATOM 2211 N N . ASP B 2 98 ? 1.336 67.771 20.752 1.00 80.11 98 ASP B N 1
ATOM 2212 C CA . ASP B 2 98 ? 1.466 66.567 21.591 1.00 82.62 98 ASP B CA 1
ATOM 2213 C C . ASP B 2 98 ? 0.472 65.477 21.203 1.00 81.53 98 ASP B C 1
ATOM 2214 O O . ASP B 2 98 ? 0.634 64.329 21.597 1.00 82.05 98 ASP B O 1
ATOM 2219 N N . HIS B 2 99 ? -0.592 65.858 20.500 1.00 79.11 99 HIS B N 1
ATOM 2220 C CA . HIS B 2 99 ? -1.670 64.946 20.147 1.00 77.11 99 HIS B CA 1
ATOM 2221 C C . HIS B 2 99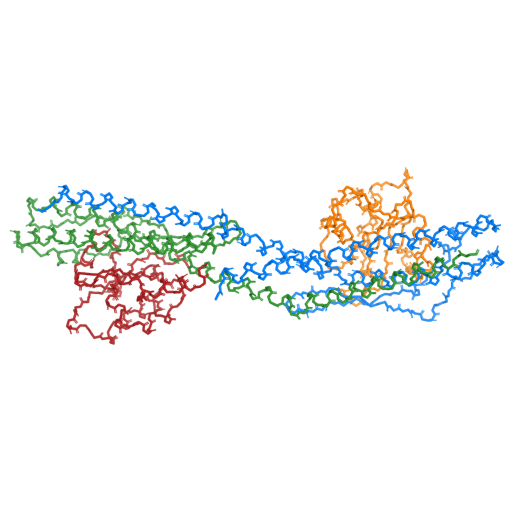 ? -2.089 65.256 18.719 1.00 74.64 99 HIS B C 1
ATOM 2222 O O . HIS B 2 99 ? -3.148 65.846 18.494 1.00 72.00 99 HIS B O 1
ATOM 2229 N N . PRO B 2 100 ? -1.244 64.889 17.742 1.00 74.58 100 PRO B N 1
ATOM 2230 C CA . PRO B 2 100 ? -1.583 65.220 16.365 1.00 73.02 100 PRO B CA 1
ATOM 2231 C C . PRO B 2 100 ? -2.829 64.456 15.898 1.00 72.72 100 PRO B C 1
ATOM 2232 O O . PRO B 2 100 ? -3.798 65.083 15.491 1.00 69.45 100 PRO B O 1
ATOM 2236 N N . TYR B 2 101 ? -2.808 63.124 16.000 1.00 74.94 101 TYR B N 1
ATOM 2237 C CA . TYR B 2 101 ? -3.924 62.265 15.560 1.00 73.35 101 TYR B CA 1
ATOM 2238 C C . TYR B 2 101 ? -4.926 61.860 16.647 1.00 71.43 101 TYR B C 1
ATOM 2239 O O . TYR B 2 101 ? -4.690 61.997 17.850 1.00 69.57 101 TYR B O 1
ATOM 2248 N N . ASP B 2 102 ? -6.061 61.366 16.168 1.00 70.99 102 ASP B N 1
ATOM 2249 C CA . ASP B 2 102 ? -7.122 60.822 17.017 1.00 71.15 102 ASP B CA 1
ATOM 2250 C C . ASP B 2 102 ? -6.792 59.391 17.415 1.00 72.73 102 ASP B C 1
ATOM 2251 O O . ASP B 2 102 ? -6.101 58.684 16.680 1.00 72.33 102 ASP B O 1
ATOM 2256 N N . PRO B 2 103 ? -7.300 58.951 18.578 1.00 74.88 103 PRO B N 1
ATOM 2257 C CA . PRO B 2 103 ? -7.266 57.536 18.947 1.00 76.39 103 PRO B CA 1
ATOM 2258 C C . PRO B 2 103 ? -7.829 56.641 17.837 1.00 78.63 103 PRO B C 1
ATOM 2259 O O . PRO B 2 103 ? -8.885 56.946 17.289 1.00 77.13 103 PRO B O 1
ATOM 2263 N N . GLU B 2 104 ? -7.125 55.561 17.495 1.00 82.48 104 GLU B N 1
ATOM 2264 C CA . GLU B 2 104 ? -7.640 54.555 16.545 1.00 83.63 104 GLU B CA 1
ATOM 2265 C C . GLU B 2 104 ? -8.926 53.873 17.026 1.00 82.39 104 GLU B C 1
ATOM 2266 O O . GLU B 2 104 ? -9.599 53.201 16.249 1.00 80.81 104 GLU B O 1
ATOM 2272 N N . LYS B 2 105 ? -9.256 54.062 18.304 1.00 82.57 105 LYS B N 1
ATOM 2273 C CA . LYS B 2 105 ? -10.464 53.501 18.907 1.00 81.32 105 LYS B CA 1
ATOM 2274 C C . LYS B 2 105 ? -11.702 54.218 18.382 1.00 76.93 105 LYS B C 1
ATOM 2275 O O . LYS B 2 105 ? -12.773 53.626 18.261 1.00 76.05 105 LYS B O 1
ATOM 2281 N N . ASP B 2 106 ? -11.555 55.505 18.081 1.00 73.44 106 ASP B N 1
ATOM 2282 C CA . ASP B 2 106 ? -12.700 56.339 17.749 1.00 70.36 106 ASP B CA 1
ATOM 2283 C C . ASP B 2 106 ? -13.145 56.135 16.296 1.00 66.04 106 ASP B C 1
ATOM 2284 O O . ASP B 2 106 ? -12.311 56.078 15.387 1.00 63.26 106 ASP B O 1
ATOM 2289 N N . SER B 2 107 ? -14.458 55.988 16.102 1.00 63.06 107 SER B N 1
ATOM 2290 C CA . SER B 2 107 ? -15.061 55.977 14.766 1.00 60.62 107 SER B CA 1
ATOM 2291 C C . SER B 2 107 ? -14.897 57.324 14.097 1.00 57.84 107 SER B C 1
ATOM 2292 O O . SER B 2 107 ? -14.702 58.353 14.751 1.00 57.94 107 SER B O 1
ATOM 2295 N N . VAL B 2 108 ? -15.002 57.303 12.778 1.00 55.07 108 VAL B N 1
ATOM 2296 C CA . VAL B 2 108 ? -14.863 58.508 11.978 1.00 51.63 108 VAL B CA 1
ATOM 2297 C C . VAL B 2 108 ? -15.908 59.550 12.392 1.00 50.21 108 VAL B C 1
ATOM 2298 O O . VAL B 2 108 ? -15.589 60.713 12.608 1.00 49.09 108 VAL B O 1
ATOM 2302 N N . LEU B 2 109 ? -17.154 59.118 12.522 1.00 50.03 109 LEU B N 1
ATOM 2303 C CA . LEU B 2 109 ? -18.249 60.023 12.844 1.00 48.91 109 LEU B CA 1
ATOM 2304 C C . LEU B 2 109 ? -18.104 60.676 14.212 1.00 49.10 109 LEU B C 1
ATOM 2305 O O . LEU B 2 109 ? -18.521 61.832 14.396 1.00 48.15 109 LEU B O 1
ATOM 2310 N N . LYS B 2 110 ? -17.530 59.946 15.170 1.00 49.50 110 LYS B N 1
ATOM 2311 C CA . LYS B 2 110 ? -17.310 60.509 16.491 1.00 50.62 110 LYS B CA 1
ATOM 2312 C C . LYS B 2 110 ? -16.241 61.608 16.405 1.00 49.48 110 LYS B C 1
ATOM 2313 O O . LYS B 2 110 ? -16.436 62.714 16.912 1.00 48.41 110 LYS B O 1
ATOM 2319 N N . ARG B 2 111 ? -15.121 61.282 15.757 1.00 48.84 111 ARG B N 1
ATOM 2320 C CA . ARG B 2 111 ? -14.018 62.218 15.529 1.00 47.33 111 ARG B CA 1
ATOM 2321 C C . ARG B 2 111 ? -14.481 63.500 14.871 1.00 44.83 111 ARG B C 1
ATOM 2322 O O . ARG B 2 111 ? -14.084 64.586 15.277 1.00 44.18 111 ARG B O 1
ATOM 2330 N N . VAL B 2 112 ? -15.292 63.362 13.826 1.00 43.00 112 VAL B N 1
ATOM 2331 C CA . VAL B 2 112 ? -15.807 64.517 13.104 1.00 41.23 112 VAL B CA 1
ATOM 2332 C C . VAL B 2 112 ? -16.786 65.310 13.963 1.00 42.02 112 VAL B C 1
ATOM 2333 O O . VAL B 2 112 ? -16.814 66.533 13.904 1.00 41.34 112 VAL B O 1
ATOM 2337 N N . ARG B 2 113 ? -17.584 64.620 14.768 1.00 44.79 113 ARG B N 1
ATOM 2338 C CA . ARG B 2 113 ? -18.503 65.306 15.680 1.00 46.61 113 ARG B CA 1
ATOM 2339 C C . ARG B 2 113 ? -17.750 66.169 16.678 1.00 46.90 113 ARG B C 1
ATOM 2340 O O . ARG B 2 113 ? -18.069 67.336 16.845 1.00 46.85 113 ARG B O 1
ATOM 2348 N N . LYS B 2 114 ? -16.755 65.587 17.338 1.00 48.33 114 LYS B N 1
ATOM 2349 C CA . LYS B 2 114 ? -15.909 66.331 18.272 1.00 49.02 114 LYS B CA 1
ATOM 2350 C C . LYS B 2 114 ? -15.255 67.553 17.637 1.00 47.33 114 LYS B C 1
ATOM 2351 O O . LYS B 2 114 ? -15.231 68.631 18.223 1.00 46.59 114 LYS B O 1
ATOM 2357 N N . LEU B 2 115 ? -14.722 67.379 16.438 1.00 46.41 115 LEU B N 1
ATOM 2358 C CA . LEU B 2 115 ? -14.210 68.498 15.656 1.00 45.10 115 LEU B CA 1
ATOM 2359 C C . LEU B 2 115 ? -15.179 69.689 15.690 1.00 44.56 115 LEU B C 1
ATOM 2360 O O . LEU B 2 115 ? -14.780 70.824 15.945 1.00 44.82 115 LEU B O 1
ATOM 2365 N N . PHE B 2 116 ? -16.459 69.419 15.458 1.00 44.89 116 PHE B N 1
ATOM 2366 C CA . PHE B 2 116 ? -17.467 70.473 15.391 1.00 45.30 116 PHE B CA 1
ATOM 2367 C C . PHE B 2 116 ? -18.195 70.721 16.709 1.00 47.94 116 PHE B C 1
ATOM 2368 O O . PHE B 2 116 ? -19.344 71.164 16.709 1.00 48.43 116 PHE B O 1
ATOM 2376 N N . GLY B 2 117 ? -17.533 70.428 17.824 1.00 51.43 117 GLY B N 1
ATOM 2377 C CA . GLY B 2 117 ? -18.031 70.792 19.150 1.00 55.88 117 GLY B CA 1
ATOM 2378 C C . GLY B 2 117 ? -19.182 69.958 19.674 1.00 60.51 117 GLY B C 1
ATOM 2379 O O . GLY B 2 117 ? -20.148 70.501 20.213 1.00 62.07 117 GLY B O 1
ATOM 2380 N N . GLU B 2 118 ? -19.076 68.640 19.528 1.00 66.15 118 GLU B N 1
ATOM 2381 C CA . GLU B 2 118 ? -20.118 67.711 19.990 1.00 71.04 118 GLU B CA 1
ATOM 2382 C C . GLU B 2 118 ? -19.498 66.444 20.604 1.00 74.67 118 GLU B C 1
ATOM 2383 O O . GLU B 2 118 ? -18.612 66.524 21.475 1.00 78.46 118 GLU B O 1
ATOM 2389 N N . GLU C 1 37 ? -39.208 42.673 -2.907 1.00 107.26 37 GLU C N 1
ATOM 2390 C CA . GLU C 1 37 ? -38.394 41.914 -1.916 1.00 107.00 37 GLU C CA 1
ATOM 2391 C C . GLU C 1 37 ? -39.283 41.437 -0.764 1.00 107.90 37 GLU C C 1
ATOM 2392 O O . GLU C 1 37 ? -40.507 41.525 -0.854 1.00 105.45 37 GLU C O 1
ATOM 2398 N N . ALA C 1 38 ? -38.660 40.942 0.310 1.00 108.13 38 ALA C N 1
ATOM 2399 C CA . ALA C 1 38 ? -39.377 40.417 1.480 1.00 104.73 38 ALA C CA 1
ATOM 2400 C C . ALA C 1 38 ? -40.482 41.355 1.949 1.00 102.16 38 ALA C C 1
ATOM 2401 O O . ALA C 1 38 ? -41.601 40.919 2.202 1.00 106.17 38 ALA C O 1
ATOM 2403 N N . LEU C 1 39 ? -40.162 42.643 2.045 1.00 97.10 39 LEU C N 1
ATOM 2404 C CA . LEU C 1 39 ? -41.104 43.648 2.527 1.00 93.60 39 LEU C CA 1
ATOM 2405 C C . LEU C 1 39 ? -42.287 43.890 1.585 1.00 95.16 39 LEU C C 1
ATOM 2406 O O . LEU C 1 39 ? -43.407 44.119 2.039 1.00 96.18 39 LEU C O 1
ATOM 2411 N N . THR C 1 40 ? -42.038 43.863 0.280 1.00 96.53 40 THR C N 1
ATOM 2412 C CA . THR C 1 40 ? -43.099 44.105 -0.701 1.00 96.05 40 THR C CA 1
ATOM 2413 C C . THR C 1 40 ? -44.096 42.945 -0.729 1.00 95.88 40 THR C C 1
ATOM 2414 O O . THR C 1 40 ? -45.286 43.160 -0.983 1.00 96.83 40 THR C O 1
ATOM 2418 N N . LYS C 1 41 ? -43.620 41.727 -0.457 1.00 93.67 41 LYS C N 1
ATOM 2419 C CA . LYS C 1 41 ? -44.525 40.585 -0.316 1.00 91.01 41 LYS C CA 1
ATOM 2420 C C . LYS C 1 41 ? -45.357 40.692 0.961 1.00 86.36 41 LYS C C 1
ATOM 2421 O O . LYS C 1 41 ? -46.547 40.433 0.933 1.00 88.59 41 LYS C O 1
ATOM 2427 N N . ARG C 1 42 ? -44.731 41.054 2.077 1.00 79.53 42 ARG C N 1
ATOM 2428 C CA . ARG C 1 42 ? -45.465 41.242 3.331 1.00 76.07 42 ARG C CA 1
ATOM 2429 C C . ARG C 1 42 ? -46.563 42.287 3.188 1.00 74.42 42 ARG C C 1
ATOM 2430 O O . ARG C 1 42 ? -47.644 42.155 3.759 1.00 72.73 42 ARG C O 1
ATOM 2438 N N . PHE C 1 43 ? -46.275 43.330 2.421 1.00 75.50 43 PHE C N 1
ATOM 2439 C CA . PHE C 1 43 ? -47.240 44.386 2.181 1.00 76.72 43 PHE C CA 1
ATOM 2440 C C . PHE C 1 43 ? -48.338 43.952 1.203 1.00 76.99 43 PHE C C 1
ATOM 2441 O O . PHE C 1 43 ? -49.491 44.355 1.341 1.00 75.85 43 PHE C O 1
ATOM 2449 N N . ARG C 1 44 ? -47.981 43.142 0.213 1.00 79.76 44 ARG C N 1
ATOM 2450 C CA . ARG C 1 44 ? -48.985 42.547 -0.676 1.00 82.01 44 ARG C CA 1
ATOM 2451 C C . ARG C 1 44 ? -49.958 41.656 0.104 1.00 78.03 44 ARG C C 1
ATOM 2452 O O . ARG C 1 44 ? -51.151 41.646 -0.184 1.00 78.02 44 ARG C O 1
ATOM 2460 N N . ASP C 1 45 ? -49.443 40.918 1.086 1.00 74.19 45 ASP C N 1
ATOM 2461 C CA . ASP C 1 45 ? -50.267 40.028 1.906 1.00 71.60 45 ASP C CA 1
ATOM 2462 C C . ASP C 1 45 ? -51.243 40.831 2.746 1.00 65.01 45 ASP C C 1
ATOM 2463 O O . ASP C 1 45 ? -52.416 40.500 2.798 1.00 66.69 45 ASP C O 1
ATOM 2468 N N . ILE C 1 46 ? -50.754 41.884 3.394 1.00 58.30 46 ILE C N 1
ATOM 2469 C CA . ILE C 1 46 ? -51.611 42.820 4.122 1.00 53.36 46 ILE C CA 1
ATOM 2470 C C . ILE C 1 46 ? -52.781 43.272 3.264 1.00 52.14 46 ILE C C 1
ATOM 2471 O O . ILE C 1 46 ? -53.919 43.189 3.683 1.00 52.07 46 ILE C O 1
ATOM 2476 N N . THR C 1 47 ? -52.494 43.738 2.059 1.00 51.92 47 THR C N 1
ATOM 2477 C CA . THR C 1 47 ? -53.551 44.178 1.133 1.00 52.04 47 THR C CA 1
ATOM 2478 C C . THR C 1 47 ? -54.557 43.046 0.811 1.00 52.29 47 THR C C 1
ATOM 2479 O O . THR C 1 47 ? -55.765 43.259 0.712 1.00 51.76 47 THR C O 1
ATOM 2483 N N . LYS C 1 48 ? -54.053 41.829 0.681 1.00 53.19 48 LYS C N 1
ATOM 2484 C CA . LYS C 1 48 ? -54.902 40.663 0.494 1.00 54.23 48 LYS C CA 1
ATOM 2485 C C . LYS C 1 48 ? -55.776 40.411 1.729 1.00 52.29 48 LYS C C 1
ATOM 2486 O O . LYS C 1 48 ? -56.990 40.228 1.613 1.00 52.15 48 LYS C O 1
ATOM 2492 N N . ARG C 1 49 ? -55.150 40.394 2.906 1.00 50.27 49 ARG C N 1
ATOM 2493 C CA . ARG C 1 49 ? -55.859 40.184 4.170 1.00 47.99 49 ARG C CA 1
ATOM 2494 C C . ARG C 1 49 ? -56.894 41.278 4.428 1.00 45.12 49 ARG C C 1
ATOM 2495 O O . ARG C 1 49 ? -57.909 41.014 5.055 1.00 44.77 49 ARG C O 1
ATOM 2503 N N . ILE C 1 50 ? -56.643 42.496 3.960 1.00 42.99 50 ILE C N 1
ATOM 2504 C CA . ILE C 1 50 ? -57.636 43.568 4.069 1.00 41.65 50 ILE C CA 1
ATOM 2505 C C . ILE C 1 50 ? -58.839 43.290 3.180 1.00 41.90 50 ILE C C 1
ATOM 2506 O O . ILE C 1 50 ? -59.968 43.497 3.588 1.00 41.17 50 ILE C O 1
ATOM 2511 N N . ASP C 1 51 ? -58.593 42.799 1.977 1.00 43.11 51 ASP C N 1
ATOM 2512 C CA . ASP C 1 51 ? -59.672 42.394 1.094 1.00 44.29 51 ASP C CA 1
ATOM 2513 C C . ASP C 1 51 ? -60.481 41.253 1.720 1.00 43.74 51 ASP C C 1
ATOM 2514 O O . ASP C 1 51 ? -61.708 41.289 1.725 1.00 43.05 51 ASP C O 1
ATOM 2519 N N . ASP C 1 52 ? -59.793 40.247 2.251 1.00 43.75 52 ASP C N 1
ATOM 2520 C CA . ASP C 1 52 ? -60.460 39.126 2.914 1.00 43.69 52 ASP C CA 1
ATOM 2521 C C . ASP C 1 52 ? -61.369 39.613 4.025 1.00 41.26 52 ASP C C 1
ATOM 2522 O O . ASP C 1 52 ? -62.509 39.170 4.138 1.00 41.24 52 ASP C O 1
ATOM 2527 N N . ALA C 1 53 ? -60.851 40.530 4.838 1.00 39.08 53 ALA C N 1
ATOM 2528 C CA . ALA C 1 53 ? -61.594 41.097 5.956 1.00 37.23 53 ALA C CA 1
ATOM 2529 C C . ALA C 1 53 ? -62.819 41.843 5.477 1.00 36.56 53 ALA C C 1
ATOM 2530 O O . ALA C 1 53 ? -63.891 41.755 6.072 1.00 35.98 53 ALA C O 1
ATOM 2532 N N . LYS C 1 54 ? -62.652 42.569 4.381 1.00 36.90 54 LYS C N 1
ATOM 2533 C CA . LYS C 1 54 ? -63.727 43.366 3.808 1.00 36.98 54 LYS C CA 1
ATOM 2534 C C . LYS C 1 54 ? -64.895 42.494 3.328 1.00 37.37 54 LYS C C 1
ATOM 2535 O O . LYS C 1 54 ? -66.055 42.872 3.452 1.00 36.42 54 LYS C O 1
ATOM 2541 N N . GLN C 1 55 ? -64.576 41.327 2.777 1.00 38.86 55 GLN C N 1
ATOM 2542 C CA . GLN C 1 55 ? -65.591 40.400 2.289 1.00 40.09 55 GLN C CA 1
ATOM 2543 C C . GLN C 1 55 ? -66.362 39.772 3.418 1.00 38.96 55 GLN C C 1
ATOM 2544 O O . GLN C 1 55 ? -67.591 39.688 3.360 1.00 38.76 55 GLN C O 1
ATOM 2550 N N . LYS C 1 56 ? -65.640 39.338 4.446 1.00 37.93 56 LYS C N 1
ATOM 2551 C CA . LYS C 1 56 ? -66.266 38.763 5.632 1.00 37.38 56 LYS C CA 1
ATOM 2552 C C . LYS C 1 56 ? -67.229 39.758 6.266 1.00 36.65 56 LYS C C 1
ATOM 2553 O O . LYS C 1 56 ? -68.331 39.390 6.660 1.00 36.67 56 LYS C O 1
ATOM 2559 N N . MET C 1 57 ? -66.809 41.016 6.359 1.00 36.48 57 MET C N 1
ATOM 2560 C CA . MET C 1 57 ? -67.691 42.101 6.794 1.00 36.42 57 MET C CA 1
ATOM 2561 C C . MET C 1 57 ? -69.029 42.065 6.057 1.00 37.07 57 MET C C 1
ATOM 2562 O O . MET C 1 57 ? -70.092 42.117 6.675 1.00 37.12 57 MET C O 1
ATOM 2567 N N . GLY C 1 58 ? -68.963 41.957 4.734 1.00 37.81 58 GLY C N 1
ATOM 2568 C CA . GLY C 1 58 ? -70.154 41.824 3.900 1.00 38.29 58 GLY C CA 1
ATOM 2569 C C . GLY C 1 58 ? -71.023 40.633 4.267 1.00 38.49 58 GLY C C 1
ATOM 2570 O O . GLY C 1 58 ? -72.236 40.761 4.373 1.00 37.95 58 GLY C O 1
ATOM 2571 N N . ARG C 1 59 ? -70.402 39.473 4.456 1.00 39.23 59 ARG C N 1
ATOM 2572 C CA . ARG C 1 59 ? -71.142 38.247 4.760 1.00 40.26 59 ARG C CA 1
ATOM 2573 C C . ARG C 1 59 ? -71.757 38.317 6.144 1.00 37.75 59 ARG C C 1
ATOM 2574 O O . ARG C 1 59 ? -72.898 37.918 6.348 1.00 37.06 59 ARG C O 1
ATOM 2582 N N . VAL C 1 60 ? -70.980 38.818 7.096 1.00 35.84 60 VAL C N 1
ATOM 2583 C CA . VAL C 1 60 ? -71.418 38.900 8.476 1.00 34.29 60 VAL C CA 1
ATOM 2584 C C . VAL C 1 60 ? -72.618 39.814 8.571 1.00 33.34 60 VAL C C 1
ATOM 2585 O O . VAL C 1 60 ? -73.606 39.491 9.227 1.00 32.92 60 VAL C O 1
ATOM 2589 N N . MET C 1 61 ? -72.540 40.949 7.890 1.00 32.82 61 MET C N 1
ATOM 2590 C CA . MET C 1 61 ? -73.615 41.928 7.945 1.00 32.47 61 MET C CA 1
ATOM 2591 C C . MET C 1 61 ? -74.899 41.490 7.235 1.00 32.77 61 MET C C 1
ATOM 2592 O O . MET C 1 61 ? -75.987 41.752 7.722 1.00 31.72 61 MET C O 1
ATOM 2597 N N . GLN C 1 62 ? -74.774 40.838 6.086 1.00 34.17 62 GLN C N 1
ATOM 2598 C CA . GLN C 1 62 ? -75.948 40.385 5.348 1.00 35.48 62 GLN C CA 1
ATOM 2599 C C . GLN C 1 62 ? -76.664 39.265 6.087 1.00 34.46 62 GLN C C 1
ATOM 2600 O O . GLN C 1 62 ? -77.889 39.197 6.082 1.00 34.34 62 GLN C O 1
ATOM 2606 N N . THR C 1 63 ? -75.900 38.395 6.733 1.00 33.63 63 THR C N 1
ATOM 2607 C CA . THR C 1 63 ? -76.473 37.315 7.531 1.00 33.10 63 THR C CA 1
ATOM 2608 C C . THR C 1 63 ? -77.323 37.896 8.667 1.00 32.12 63 THR C C 1
ATOM 2609 O O . THR C 1 63 ? -78.439 37.441 8.927 1.00 31.80 63 THR C O 1
ATOM 2613 N N . ALA C 1 64 ? -76.788 38.912 9.329 1.00 31.46 64 ALA C N 1
ATOM 2614 C CA . ALA C 1 64 ? -77.514 39.591 10.387 1.00 31.11 64 ALA C CA 1
ATOM 2615 C C . ALA C 1 64 ? -78.780 40.223 9.824 1.00 31.52 64 ALA C C 1
ATOM 2616 O O . ALA C 1 64 ? -79.841 40.158 10.444 1.00 31.19 64 ALA C O 1
ATOM 2618 N N . ALA C 1 65 ? -78.659 40.838 8.646 1.00 32.19 65 ALA C N 1
ATOM 2619 C CA . ALA C 1 65 ? -79.789 41.494 7.996 1.00 32.66 65 ALA C CA 1
ATOM 2620 C C . ALA C 1 65 ? -80.888 40.488 7.670 1.00 33.83 65 ALA C C 1
ATOM 2621 O O . ALA C 1 65 ? -82.065 40.754 7.861 1.00 33.37 65 ALA C O 1
ATOM 2623 N N . PHE C 1 66 ? -80.485 39.331 7.159 1.00 35.86 66 PHE C N 1
ATOM 2624 C CA . PHE C 1 66 ? -81.399 38.216 6.919 1.00 37.29 66 PHE C CA 1
ATOM 2625 C C . PHE C 1 66 ? -82.211 37.856 8.142 1.00 36.11 66 PHE C C 1
ATOM 2626 O O . PHE C 1 66 ? -83.391 37.580 8.044 1.00 36.24 66 PHE C O 1
ATOM 2634 N N . SER C 1 67 ? -81.572 37.823 9.294 1.00 35.51 67 SER C N 1
ATOM 2635 C CA . SER C 1 67 ? -82.275 37.395 10.495 1.00 35.38 67 SER C CA 1
ATOM 2636 C C . SER C 1 67 ? -83.286 38.443 10.969 1.00 34.65 67 SER C C 1
ATOM 2637 O O . SER C 1 67 ? -84.267 38.098 11.618 1.00 34.66 67 SER C O 1
ATOM 2640 N N . LEU C 1 68 ? -83.043 39.715 10.659 1.00 34.13 68 LEU C N 1
ATOM 2641 C CA . LEU C 1 68 ? -84.016 40.773 10.956 1.00 33.56 68 LEU C CA 1
A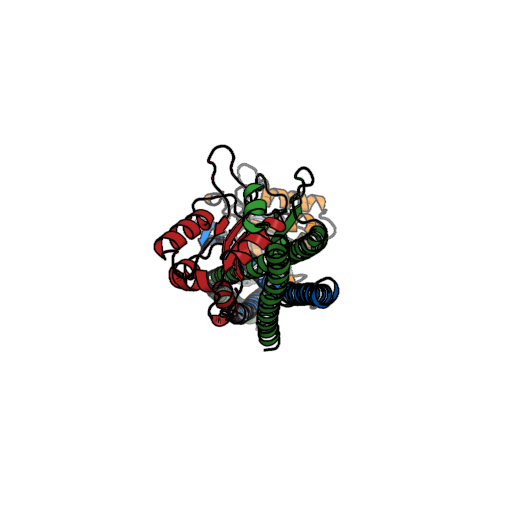TOM 2642 C C . LEU C 1 68 ? -85.203 40.671 10.014 1.00 34.42 68 LEU C C 1
ATOM 2643 O O . LEU C 1 68 ? -86.345 40.895 10.411 1.00 34.40 68 LEU C O 1
ATOM 2648 N N . ALA C 1 69 ? -84.918 40.359 8.755 1.00 35.48 69 ALA C N 1
ATOM 2649 C CA . ALA C 1 69 ? -85.954 40.104 7.771 1.00 36.75 69 ALA C CA 1
ATOM 2650 C C . ALA C 1 69 ? -86.893 39.002 8.258 1.00 38.42 69 ALA C C 1
ATOM 2651 O O . ALA C 1 69 ? -88.113 39.196 8.284 1.00 38.68 69 ALA C O 1
ATOM 2653 N N . GLU C 1 70 ? -86.312 37.854 8.615 1.00 40.38 70 GLU C N 1
ATOM 2654 C CA . GLU C 1 70 ? -87.043 36.717 9.180 1.00 41.97 70 GLU C CA 1
ATOM 2655 C C . GLU C 1 70 ? -88.022 37.169 10.268 1.00 40.48 70 GLU C C 1
ATOM 2656 O O . GLU C 1 70 ? -89.191 36.780 10.275 1.00 40.21 70 GLU C O 1
ATOM 2662 N N . VAL C 1 71 ? -87.539 38.003 11.176 1.00 39.03 71 VAL C N 1
ATOM 2663 C CA . VAL C 1 71 ? -88.337 38.443 12.314 1.00 38.82 71 VAL C CA 1
ATOM 2664 C C . VAL C 1 71 ? -89.410 39.434 11.893 1.00 38.62 71 VAL C C 1
ATOM 2665 O O . VAL C 1 71 ? -90.544 39.372 12.356 1.00 38.26 71 VAL C O 1
ATOM 2669 N N . SER C 1 72 ? -89.030 40.368 11.031 1.00 38.75 72 SER C N 1
ATOM 2670 C CA . SER C 1 72 ? -89.953 41.365 10.507 1.00 38.33 72 SER C CA 1
ATOM 2671 C C . SER C 1 72 ? -91.126 40.683 9.803 1.00 37.78 72 SER C C 1
ATOM 2672 O O . SER C 1 72 ? -92.284 41.013 10.036 1.00 36.71 72 SER C O 1
ATOM 2675 N N . TYR C 1 73 ? -90.799 39.721 8.946 1.00 38.10 73 TYR C N 1
ATOM 2676 C CA . TYR C 1 73 ? -91.789 38.936 8.217 1.00 38.53 73 TYR C CA 1
ATOM 2677 C C . TYR C 1 73 ? -92.707 38.197 9.156 1.00 38.07 73 TYR C C 1
ATOM 2678 O O . TYR C 1 73 ? -93.920 38.269 9.023 1.00 37.74 73 TYR C O 1
ATOM 2687 N N . ALA C 1 74 ? -92.107 37.477 10.100 1.00 38.37 74 ALA C N 1
ATOM 2688 C CA . ALA C 1 74 ? -92.847 36.658 11.066 1.00 38.17 74 ALA C CA 1
ATOM 2689 C C . ALA C 1 74 ? -93.766 37.485 11.956 1.00 37.93 74 ALA C C 1
ATOM 2690 O O . ALA C 1 74 ? -94.888 37.089 12.202 1.00 38.96 74 ALA C O 1
ATOM 2692 N N . THR C 1 75 ? -93.292 38.634 12.424 1.00 37.68 75 THR C N 1
ATOM 2693 C CA . THR C 1 75 ? -94.035 39.437 13.381 1.00 37.64 75 THR C CA 1
ATOM 2694 C C . THR C 1 75 ? -94.936 40.483 12.748 1.00 38.72 75 THR C C 1
ATOM 2695 O O . THR C 1 75 ? -95.789 41.040 13.422 1.00 39.61 75 THR C O 1
ATOM 2699 N N . GLY C 1 76 ? -94.726 40.799 11.478 1.00 40.25 76 GLY C N 1
ATOM 2700 C CA . GLY C 1 76 ? -95.436 41.915 10.851 1.00 41.09 76 GLY C CA 1
ATOM 2701 C C . GLY C 1 76 ? -94.865 43.291 11.172 1.00 41.57 76 GLY C C 1
ATOM 2702 O O . GLY C 1 76 ? -95.191 44.263 10.498 1.00 41.82 76 GLY C O 1
ATOM 2703 N N . GLU C 1 77 ? -94.009 43.384 12.186 1.00 42.65 77 GLU C N 1
ATOM 2704 C CA . GLU C 1 77 ? -93.391 44.658 12.561 1.00 44.32 77 GLU C CA 1
ATOM 2705 C C . GLU C 1 77 ? -92.345 45.120 11.549 1.00 42.95 77 GLU C C 1
ATOM 2706 O O . GLU C 1 77 ? -91.691 44.305 10.906 1.00 43.07 77 GLU C O 1
ATOM 2712 N N . ASN C 1 78 ? -92.201 46.437 11.427 1.00 41.73 78 ASN C N 1
ATOM 2713 C CA . ASN C 1 78 ? -91.263 47.047 10.503 1.00 41.06 78 ASN C CA 1
ATOM 2714 C C . ASN C 1 78 ? -90.025 47.531 11.240 1.00 40.09 78 ASN C C 1
ATOM 2715 O O . ASN C 1 78 ? -90.004 48.651 11.765 1.00 39.93 78 ASN C O 1
ATOM 2720 N N . ILE C 1 79 ? -88.989 46.694 11.268 1.00 38.99 79 ILE C N 1
ATOM 2721 C CA . ILE C 1 79 ? -87.815 46.974 12.099 1.00 38.50 79 ILE C CA 1
ATOM 2722 C C . ILE C 1 79 ? -87.129 48.261 11.648 1.00 37.68 79 ILE C C 1
ATOM 2723 O O . ILE C 1 79 ? -86.836 49.135 12.454 1.00 37.27 79 ILE C O 1
ATOM 2728 N N . GLY C 1 80 ? -86.870 48.363 10.355 1.00 37.51 80 GLY C N 1
ATOM 2729 C CA . GLY C 1 80 ? -86.235 49.552 9.800 1.00 38.28 80 GLY C CA 1
ATOM 2730 C C . GLY C 1 80 ? -86.905 50.851 10.218 1.00 38.77 80 GLY C C 1
ATOM 2731 O O . GLY C 1 80 ? -86.240 51.848 10.515 1.00 38.12 80 GLY C O 1
ATOM 2732 N N . TYR C 1 81 ? -88.233 50.841 10.224 1.00 39.98 81 TYR C N 1
ATOM 2733 C CA . TYR C 1 81 ? -89.004 52.002 10.647 1.00 41.07 81 TYR C CA 1
ATOM 2734 C C . TYR C 1 81 ? -88.747 52.313 12.110 1.00 40.00 81 TYR C C 1
ATOM 2735 O O . TYR C 1 81 ? -88.329 53.416 12.457 1.00 40.17 81 TYR C O 1
ATOM 2744 N N . GLN C 1 82 ? -88.989 51.323 12.957 1.00 38.65 82 GLN C N 1
ATOM 2745 C CA . GLN C 1 82 ? -88.813 51.486 14.389 1.00 38.25 82 GLN C CA 1
ATOM 2746 C C . GLN C 1 82 ? -87.398 51.920 14.768 1.00 38.12 82 GLN C C 1
ATOM 2747 O O . GLN C 1 82 ? -87.224 52.830 15.575 1.00 39.53 82 GLN C O 1
ATOM 2753 N N . VAL C 1 83 ? -86.389 51.285 14.184 1.00 37.21 83 VAL C N 1
ATOM 2754 C CA . VAL C 1 83 ? -85.005 51.638 14.485 1.00 36.78 83 VAL C CA 1
ATOM 2755 C C . VAL C 1 83 ? -84.757 53.093 14.169 1.00 37.70 83 VAL C C 1
ATOM 2756 O O . VAL C 1 83 ? -84.362 53.863 15.033 1.00 38.06 83 VAL C O 1
ATOM 2760 N N . GLN C 1 84 ? -85.010 53.465 12.927 1.00 39.30 84 GLN C N 1
ATOM 2761 C CA . GLN C 1 84 ? -84.754 54.821 12.472 1.00 41.08 84 GLN C CA 1
ATOM 2762 C C . GLN C 1 84 ? -85.519 55.864 13.286 1.00 42.35 84 GLN C C 1
ATOM 2763 O O . GLN C 1 84 ? -85.014 56.948 13.545 1.00 41.18 84 GLN C O 1
ATOM 2769 N N . GLU C 1 85 ? -86.741 55.518 13.666 1.00 44.96 85 GLU C N 1
ATOM 2770 C CA . GLU C 1 85 ? -87.618 56.393 14.433 1.00 48.81 85 GLU C CA 1
ATOM 2771 C C . GLU C 1 85 ? -87.111 56.727 15.822 1.00 46.99 85 GLU C C 1
ATOM 2772 O O . GLU C 1 85 ? -87.389 57.803 16.347 1.00 48.03 85 GLU C O 1
ATOM 2778 N N . SER C 1 86 ? -86.408 55.780 16.419 1.00 44.23 86 SER C N 1
ATOM 2779 C CA . SER C 1 86 ? -85.895 55.915 17.783 1.00 43.33 86 SER C CA 1
ATOM 2780 C C . SER C 1 86 ? -84.469 56.458 17.867 1.00 41.42 86 SER C C 1
ATOM 2781 O O . SER C 1 86 ? -83.896 56.496 18.942 1.00 40.90 86 SER C O 1
ATOM 2784 N N . VAL C 1 87 ? -83.899 56.885 16.747 1.00 40.51 87 VAL C N 1
ATOM 2785 C CA . VAL C 1 87 ? -82.601 57.560 16.762 1.00 39.92 87 VAL C CA 1
ATOM 2786 C C . VAL C 1 87 ? -82.747 58.948 17.385 1.00 41.23 87 VAL C C 1
ATOM 2787 O O . VAL C 1 87 ? -83.689 59.669 17.078 1.00 42.35 87 VAL C O 1
ATOM 2791 N N . SER C 1 88 ? -81.814 59.326 18.250 1.00 41.59 88 SER C N 1
ATOM 2792 C CA . SER C 1 88 ? -81.715 60.715 18.708 1.00 43.04 88 SER C CA 1
ATOM 2793 C C . SER C 1 88 ? -80.253 61.145 18.783 1.00 43.44 88 SER C C 1
ATOM 2794 O O . SER C 1 88 ? -79.793 61.948 17.974 1.00 43.99 88 SER C O 1
ATOM 2797 N N . THR C 1 89 ? -79.532 60.588 19.755 1.00 43.08 89 THR C N 1
ATOM 2798 C CA . THR C 1 89 ? -78.118 60.866 19.956 1.00 42.72 89 THR C CA 1
ATOM 2799 C C . THR C 1 89 ? -77.370 59.553 19.820 1.00 41.12 89 THR C C 1
ATOM 2800 O O . THR C 1 89 ? -77.904 58.500 20.155 1.00 41.00 89 THR C O 1
ATOM 2804 N N . ALA C 1 90 ? -76.142 59.625 19.320 1.00 40.37 90 ALA C N 1
ATOM 2805 C CA . ALA C 1 90 ? -75.310 58.442 19.097 1.00 39.32 90 ALA C CA 1
ATOM 2806 C C . ALA C 1 90 ? -74.810 57.772 20.379 1.00 39.46 90 ALA C C 1
ATOM 2807 O O . ALA C 1 90 ? -74.206 58.425 21.229 1.00 39.98 90 ALA C O 1
ATOM 2809 N N . ARG C 1 91 ? -75.099 56.472 20.501 1.00 38.94 91 ARG C N 1
ATOM 2810 C CA A ARG C 1 91 ? -74.517 55.635 21.539 0.50 38.98 91 ARG C CA 1
ATOM 2811 C CA B ARG C 1 91 ? -74.522 55.612 21.533 0.50 38.79 91 ARG C CA 1
ATOM 2812 C C . ARG C 1 91 ? -73.074 55.315 21.169 1.00 37.92 91 ARG C C 1
ATOM 2813 O O . ARG C 1 91 ? -72.197 55.346 22.013 1.00 38.84 91 ARG C O 1
ATOM 2828 N N . PHE C 1 92 ? -72.843 55.027 19.896 1.00 36.77 92 PHE C N 1
ATOM 2829 C CA . PHE C 1 92 ? -71.542 54.613 19.399 1.00 36.33 92 PHE C CA 1
ATOM 2830 C C . PHE C 1 92 ? -70.850 55.764 18.681 1.00 36.99 92 PHE C C 1
ATOM 2831 O O . PHE C 1 92 ? -71.219 56.132 17.569 1.00 36.46 92 PHE C O 1
ATOM 2839 N N . LYS C 1 93 ? -69.837 56.333 19.323 1.00 38.92 93 LYS C N 1
ATOM 2840 C CA . LYS C 1 93 ? -69.038 57.402 18.724 1.00 40.37 93 LYS C CA 1
ATOM 2841 C C . LYS C 1 93 ? -67.601 56.925 18.618 1.00 40.45 93 LYS C C 1
ATOM 2842 O O . LYS C 1 93 ? -67.303 55.781 18.945 1.00 38.85 93 LYS C O 1
ATOM 2848 N N . VAL C 1 94 ? -66.715 57.797 18.146 1.00 42.64 94 VAL C N 1
ATOM 2849 C CA . VAL C 1 94 ? -65.279 57.525 18.181 1.00 43.83 94 VAL C CA 1
ATOM 2850 C C . VAL C 1 94 ? -64.501 58.734 18.668 1.00 47.23 94 VAL C C 1
ATOM 2851 O O . VAL C 1 94 ? -65.036 59.837 18.792 1.00 47.39 94 VAL C O 1
ATOM 2855 N N . ARG C 1 95 ? -63.228 58.494 18.951 1.00 52.11 95 ARG C N 1
ATOM 2856 C CA . ARG C 1 95 ? -62.317 59.510 19.438 1.00 57.11 95 ARG C CA 1
ATOM 2857 C C . ARG C 1 95 ? -61.040 59.391 18.627 1.00 56.80 95 ARG C C 1
ATOM 2858 O O . ARG C 1 95 ? -60.372 58.369 18.664 1.00 54.31 95 ARG C O 1
ATOM 2866 N N . ALA C 1 96 ? -60.714 60.422 17.861 1.00 60.55 96 ALA C N 1
ATOM 2867 C CA . ALA C 1 96 ? -59.479 60.399 17.076 1.00 62.77 96 ALA C CA 1
ATOM 2868 C C . ALA C 1 96 ? -58.346 60.711 18.044 1.00 65.55 96 ALA C C 1
ATOM 2869 O O . ALA C 1 96 ? -58.463 61.617 18.857 1.00 68.57 96 ALA C O 1
ATOM 2871 N N . ARG C 1 97 ? -57.269 59.941 17.967 1.00 67.33 97 ARG C N 1
ATOM 2872 C CA . ARG C 1 97 ? -56.171 60.018 18.918 1.00 70.44 97 ARG C CA 1
ATOM 2873 C C . ARG C 1 97 ? -54.897 60.003 18.097 1.00 70.49 97 ARG C C 1
ATOM 2874 O O . ARG C 1 97 ? -54.885 59.492 16.985 1.00 69.06 97 ARG C O 1
ATOM 2882 N N . GLN C 1 98 ? -53.820 60.553 18.636 1.00 73.53 98 GLN C N 1
ATOM 2883 C CA . GLN C 1 98 ? -52.552 60.599 17.906 1.00 75.25 98 GLN C CA 1
ATOM 2884 C C . GLN C 1 98 ? -51.474 59.793 18.622 1.00 74.51 98 GLN C C 1
ATOM 2885 O O . GLN C 1 98 ? -51.251 59.973 19.814 1.00 73.91 98 GLN C O 1
ATOM 2891 N N . GLU C 1 99 ? -50.824 58.891 17.893 1.00 75.09 99 GLU C N 1
ATOM 2892 C CA . GLU C 1 99 ? -49.898 57.950 18.491 1.00 77.79 99 GLU C CA 1
ATOM 2893 C C . GLU C 1 99 ? -48.532 58.085 17.830 1.00 77.90 99 GLU C C 1
ATOM 2894 O O . GLU C 1 99 ? -48.390 57.902 16.618 1.00 79.24 99 GLU C O 1
ATOM 2900 N N . ASN C 1 100 ? -47.531 58.429 18.635 1.00 77.62 100 ASN C N 1
ATOM 2901 C CA . ASN C 1 100 ? -46.151 58.472 18.175 1.00 75.04 100 ASN C CA 1
ATOM 2902 C C . ASN C 1 100 ? -45.600 57.053 18.141 1.00 70.36 100 ASN C C 1
ATOM 2903 O O . ASN C 1 100 ? -45.654 56.332 19.134 1.00 66.82 100 ASN C O 1
ATOM 2908 N N . VAL C 1 101 ? -45.098 56.656 16.978 1.00 68.56 101 VAL C N 1
ATOM 2909 C CA . VAL C 1 101 ? -44.575 55.317 16.765 1.00 67.36 101 VAL C CA 1
ATOM 2910 C C . VAL C 1 101 ? -43.211 55.427 16.098 1.00 67.31 101 VAL C C 1
ATOM 2911 O O . VAL C 1 101 ? -43.125 55.653 14.890 1.00 66.02 101 VAL C O 1
ATOM 2915 N N . SER C 1 102 ? -42.152 55.288 16.900 1.00 67.44 102 SER C N 1
ATOM 2916 C CA . SER C 1 102 ? -40.768 55.360 16.422 1.00 66.21 102 SER C CA 1
ATOM 2917 C C . SER C 1 102 ? -40.466 56.660 15.668 1.00 66.24 102 SER C C 1
ATOM 2918 O O . SER C 1 102 ? -39.726 56.656 14.681 1.00 66.57 102 SER C O 1
ATOM 2921 N N . GLY C 1 103 ? -41.058 57.763 16.121 1.00 65.54 103 GLY C N 1
ATOM 2922 C CA . GLY C 1 103 ? -40.821 59.074 15.518 1.00 65.67 103 GLY C CA 1
ATOM 2923 C C . GLY C 1 103 ? -41.977 59.576 14.673 1.00 65.66 103 GLY C C 1
ATOM 2924 O O . GLY C 1 103 ? -42.344 60.748 14.764 1.00 66.46 103 GLY C O 1
ATOM 2925 N N . VAL C 1 104 ? -42.557 58.692 13.860 1.00 65.24 104 VAL C N 1
ATOM 2926 C CA . VAL C 1 104 ? -43.690 59.063 12.988 1.00 64.32 104 VAL C CA 1
ATOM 2927 C C . VAL C 1 104 ? -45.024 59.067 13.755 1.00 63.79 104 VAL C C 1
ATOM 2928 O O . VAL C 1 104 ? -45.324 58.157 14.520 1.00 60.29 104 VAL C O 1
ATOM 2932 N N . TYR C 1 105 ? -45.803 60.125 13.542 1.00 66.13 105 TYR C N 1
ATOM 2933 C CA . TYR C 1 105 ? -47.080 60.331 14.217 1.00 68.30 105 TYR C CA 1
ATOM 2934 C C . TYR C 1 105 ? -48.238 59.774 13.398 1.00 65.42 105 TYR C C 1
ATOM 2935 O O . TYR C 1 105 ? -48.373 60.096 12.218 1.00 62.98 105 TYR C O 1
ATOM 2944 N N . LEU C 1 106 ? -49.070 58.951 14.043 1.00 62.38 106 LEU C N 1
ATOM 2945 C CA . LEU C 1 106 ? -50.194 58.284 13.394 1.00 59.63 106 LEU C CA 1
ATOM 2946 C C . LEU C 1 106 ? -51.512 58.605 14.072 1.00 61.55 106 LEU C C 1
ATOM 2947 O O . LEU C 1 106 ? -51.585 58.724 15.289 1.00 64.29 106 LEU C O 1
ATOM 2952 N N . SER C 1 107 ? -52.563 58.709 13.271 1.00 61.17 107 SER C N 1
ATOM 2953 C CA . SER C 1 107 ? -53.912 58.889 13.784 1.00 61.07 107 SER C CA 1
ATOM 2954 C C . SER C 1 107 ? -54.589 57.533 13.936 1.00 60.49 107 SER C C 1
ATOM 2955 O O . SER C 1 107 ? -54.661 56.760 12.976 1.00 60.42 107 SER C O 1
ATOM 2958 N N . GLN C 1 108 ? -55.075 57.263 15.145 1.00 59.58 108 GLN C N 1
ATOM 2959 C CA . GLN C 1 108 ? -55.866 56.069 15.455 1.00 59.65 108 GLN C CA 1
ATOM 2960 C C . GLN C 1 108 ? -57.272 56.462 15.899 1.00 55.80 108 GLN C C 1
ATOM 2961 O O . GLN C 1 108 ? -57.481 57.547 16.417 1.00 56.41 108 GLN C O 1
ATOM 2967 N N . PHE C 1 109 ? -58.235 55.571 15.695 1.00 51.98 109 PHE C N 1
ATOM 2968 C CA . PHE C 1 109 ? -59.596 55.777 16.163 1.00 48.85 109 PHE C CA 1
ATOM 2969 C C . PHE C 1 109 ? -59.853 54.815 17.281 1.00 48.91 109 PHE C C 1
ATOM 2970 O O . PHE C 1 109 ? -59.471 53.655 17.199 1.00 48.37 109 PHE C O 1
ATOM 2978 N N . GLU C 1 110 ? -60.522 55.298 18.315 1.00 50.49 110 GLU C N 1
ATOM 2979 C CA . GLU C 1 110 ? -60.981 54.455 19.388 1.00 52.71 110 GLU C CA 1
ATOM 2980 C C . GLU C 1 110 ? -62.458 54.662 19.548 1.00 50.46 110 GLU C C 1
ATOM 2981 O O . GLU C 1 110 ? -62.907 55.786 19.693 1.00 50.32 110 GLU C O 1
ATOM 2987 N N . SER C 1 111 ? -63.215 53.576 19.520 1.00 48.54 111 SER C N 1
ATOM 2988 C CA . SER C 1 111 ? -64.642 53.669 19.701 1.00 47.81 111 SER C CA 1
ATOM 2989 C C . SER C 1 111 ? -64.936 54.026 21.141 1.00 47.67 111 SER C C 1
ATOM 2990 O O . SER C 1 111 ? -64.312 53.496 22.041 1.00 46.53 111 SER C O 1
ATOM 2993 N N . TYR C 1 112 ? -65.883 54.939 21.322 1.00 49.65 112 TYR C N 1
ATOM 2994 C CA . TYR C 1 112 ? -66.324 55.442 22.604 1.00 52.14 112 TYR C CA 1
ATOM 2995 C C . TYR C 1 112 ? -67.819 55.147 22.654 1.00 51.13 112 TYR C C 1
ATOM 2996 O O . TYR C 1 112 ? -68.528 55.457 21.717 1.00 49.72 112 TYR C O 1
ATOM 3005 N N . ILE C 1 113 ? -68.291 54.528 23.728 1.00 52.06 113 ILE C N 1
ATOM 3006 C CA . ILE C 1 113 ? -69.697 54.167 23.853 1.00 53.29 113 ILE C CA 1
ATOM 3007 C C . ILE C 1 113 ? -70.333 54.934 25.005 1.00 56.04 113 ILE C C 1
ATOM 3008 O O . ILE C 1 113 ? -70.045 54.680 26.167 1.00 56.42 113 ILE C O 1
ATOM 3013 N N . ASP C 1 114 ? -71.186 55.890 24.658 1.00 59.78 114 ASP C N 1
ATOM 3014 C CA . ASP C 1 114 ? -71.894 56.714 25.628 1.00 64.19 114 ASP C CA 1
ATOM 3015 C C . ASP C 1 114 ? -72.915 55.860 26.375 1.00 66.83 114 ASP C C 1
ATOM 3016 O O . ASP C 1 114 ? -73.833 55.314 25.762 1.00 64.69 114 ASP C O 1
ATOM 3021 N N . PRO C 1 115 ? -72.760 55.743 27.708 1.00 72.87 115 PRO C N 1
ATOM 3022 C CA . PRO C 1 115 ? -73.695 54.932 28.493 1.00 75.58 115 PRO C CA 1
ATOM 3023 C C . PRO C 1 115 ? -74.955 55.702 28.905 1.00 78.85 115 PRO C C 1
ATOM 3024 O O . PRO C 1 115 ? -75.925 55.089 29.346 1.00 77.96 115 PRO C O 1
ATOM 3028 N N . GLU C 1 116 ? -74.922 57.031 28.774 1.00 83.73 116 GLU C N 1
ATOM 3029 C CA . GLU C 1 116 ? -76.089 57.896 29.014 1.00 87.76 116 GLU C CA 1
ATOM 3030 C C . GLU C 1 116 ? -77.218 57.571 28.035 1.00 84.91 116 GLU C C 1
ATOM 3031 O O . GLU C 1 116 ? -78.396 57.650 28.388 1.00 85.24 116 GLU C O 1
ATOM 3037 N N . ILE C 1 117 ? -76.845 57.212 26.807 1.00 80.53 117 ILE C N 1
ATOM 3038 C CA . ILE C 1 117 ? -77.804 56.846 25.774 1.00 76.70 117 ILE C CA 1
ATOM 3039 C C . ILE C 1 117 ? -78.201 55.382 25.949 1.00 75.80 117 ILE C C 1
ATOM 3040 O O . ILE C 1 117 ? -77.346 54.504 26.051 1.00 73.36 117 ILE C O 1
ATOM 3045 N N . ASN C 1 118 ? -79.506 55.134 25.976 1.00 77.05 118 ASN C N 1
ATOM 3046 C CA . ASN C 1 118 ? -80.037 53.779 26.098 1.00 77.68 118 ASN C CA 1
ATOM 3047 C C . ASN C 1 118 ? -80.066 53.038 24.781 1.00 78.79 118 ASN C C 1
ATOM 3048 O O . ASN C 1 118 ? -79.906 53.633 23.712 1.00 80.32 118 ASN C O 1
ATOM 3053 N N . ASP C 1 119 ? -80.277 51.728 24.878 1.00 81.16 119 ASP C N 1
ATOM 3054 C CA . ASP C 1 119 ? -80.492 50.890 23.707 1.00 82.93 119 ASP C CA 1
ATOM 3055 C C . ASP C 1 119 ? -81.938 51.051 23.232 1.00 83.10 119 ASP C C 1
ATOM 3056 O O . ASP C 1 119 ? -82.774 51.653 23.916 1.00 83.01 119 ASP C O 1
ATOM 3061 N N . PHE C 1 120 ? -82.216 50.513 22.049 1.00 81.18 120 PHE C N 1
ATOM 3062 C CA . PHE C 1 120 ? -83.547 50.574 21.467 1.00 79.34 120 PHE C CA 1
ATOM 3063 C C . PHE C 1 120 ? -84.476 49.595 22.163 1.00 78.41 120 PHE C C 1
ATOM 3064 O O . PHE C 1 120 ? -84.059 48.515 22.581 1.00 78.90 120 PHE C O 1
ATOM 3072 N N . ARG C 1 121 ? -85.739 49.977 22.278 1.00 77.55 121 ARG C N 1
ATOM 3073 C CA . ARG C 1 121 ? -86.747 49.120 22.860 1.00 77.88 121 ARG C CA 1
ATOM 3074 C C . ARG C 1 121 ? -87.828 48.891 21.817 1.00 71.36 121 ARG C C 1
ATOM 3075 O O . ARG C 1 121 ? -88.858 49.556 21.811 1.00 68.38 121 ARG C O 1
ATOM 3083 N N . LEU C 1 122 ? -87.576 47.937 20.930 1.00 67.83 122 LEU C N 1
ATOM 3084 C CA . LEU C 1 122 ? -88.475 47.666 19.807 1.00 65.26 122 LEU C CA 1
ATOM 3085 C C . LEU C 1 122 ? -89.731 46.929 20.272 1.00 63.71 122 LEU C C 1
ATOM 3086 O O . LEU C 1 122 ? -89.655 46.015 21.089 1.00 63.42 122 LEU C O 1
ATOM 3091 N N . THR C 1 123 ? -90.882 47.334 19.743 1.00 62.18 123 THR C N 1
ATOM 3092 C CA . THR C 1 123 ? -92.177 46.859 20.227 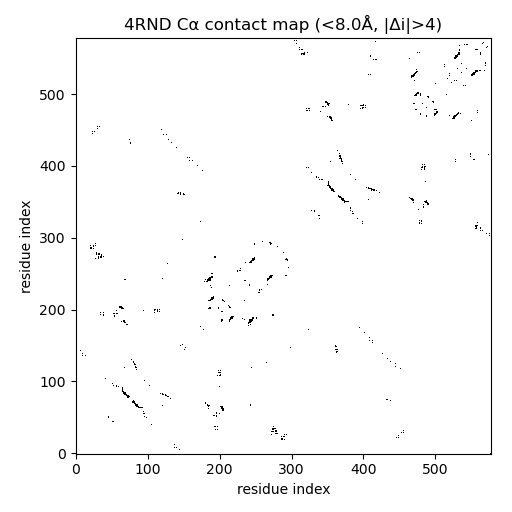1.00 60.73 123 THR C CA 1
ATOM 3093 C C . THR C 1 123 ? -92.927 45.974 19.227 1.00 58.87 123 THR C C 1
ATOM 3094 O O . THR C 1 123 ? -92.951 46.254 18.028 1.00 56.75 123 THR C O 1
ATOM 3098 N N . GLY C 1 124 ? -93.549 44.913 19.741 1.00 58.92 124 GLY C N 1
ATOM 3099 C CA . GLY C 1 124 ? -94.417 44.035 18.949 1.00 58.66 124 GLY C CA 1
ATOM 3100 C C . GLY C 1 124 ? -93.722 42.825 18.352 1.00 58.64 124 GLY C C 1
ATOM 3101 O O . GLY C 1 124 ? -94.231 42.223 17.408 1.00 57.81 124 GLY C O 1
ATOM 3102 N N . LEU C 1 125 ? -92.571 42.455 18.910 1.00 59.24 125 LEU C N 1
ATOM 3103 C CA . LEU C 1 125 ? -91.760 41.369 18.361 1.00 59.51 125 LEU C CA 1
ATOM 3104 C C . LEU C 1 125 ? -91.969 40.047 19.090 1.00 61.01 125 LEU C C 1
ATOM 3105 O O . LEU C 1 125 ? -91.864 38.985 18.483 1.00 59.36 125 LEU C O 1
ATOM 3110 N N . GLY C 1 126 ? -92.243 40.112 20.390 1.00 63.78 126 GLY C N 1
ATOM 3111 C CA . GLY C 1 126 ? -92.464 38.911 21.188 1.00 65.67 126 GLY C CA 1
ATOM 3112 C C . GLY C 1 126 ? -91.230 38.029 21.218 1.00 66.90 126 GLY C C 1
ATOM 3113 O O . GLY C 1 126 ? -90.159 38.479 21.616 1.00 65.83 126 GLY C O 1
ATOM 3114 N N . ARG C 1 127 ? -91.389 36.776 20.793 1.00 70.34 127 ARG C N 1
ATOM 3115 C CA . ARG C 1 127 ? -90.276 35.819 20.721 1.00 73.85 127 ARG C CA 1
ATOM 3116 C C . ARG C 1 127 ? -89.163 36.322 19.815 1.00 70.77 127 ARG C C 1
ATOM 3117 O O . ARG C 1 127 ? -87.983 36.115 20.097 1.00 71.48 127 ARG C O 1
ATOM 3125 N N . GLY C 1 128 ? -89.555 36.980 18.724 1.00 66.04 128 GLY C N 1
ATOM 3126 C CA . GLY C 1 128 ? -88.611 37.561 17.782 1.00 60.53 128 GLY C CA 1
ATOM 3127 C C . GLY C 1 128 ? -87.666 38.581 18.384 1.00 55.28 128 GLY C C 1
ATOM 3128 O O . GLY C 1 128 ? -86.616 38.852 17.818 1.00 55.54 128 GLY C O 1
ATOM 3129 N N . GLY C 1 129 ? -88.031 39.151 19.527 1.00 51.01 129 GLY C N 1
ATOM 3130 C CA . GLY C 1 129 ? -87.185 40.121 20.214 1.00 48.91 129 GLY C CA 1
ATOM 3131 C C . GLY C 1 129 ? -85.780 39.638 20.533 1.00 46.87 129 GLY C C 1
ATOM 3132 O O . GLY C 1 129 ? -84.836 40.416 20.501 1.00 45.12 129 GLY C O 1
ATOM 3133 N N . GLN C 1 130 ? -85.636 38.358 20.852 1.00 45.71 130 GLN C N 1
ATOM 3134 C CA . GLN C 1 130 ? -84.319 37.808 21.166 1.00 45.16 130 GLN C CA 1
ATOM 3135 C C . GLN C 1 130 ? -83.441 37.672 19.936 1.00 44.11 130 GLN C C 1
ATOM 3136 O O . GLN C 1 130 ? -82.238 37.852 20.018 1.00 43.69 130 GLN C O 1
ATOM 3142 N N . GLN C 1 131 ? -84.042 37.327 18.806 1.00 44.47 131 GLN C N 1
ATOM 3143 C CA . GLN C 1 131 ? -83.320 37.266 17.538 1.00 44.27 131 GLN C CA 1
ATOM 3144 C C . GLN C 1 131 ? -82.739 38.635 17.209 1.00 41.99 131 GLN C C 1
ATOM 3145 O O . GLN C 1 131 ? -81.623 38.736 16.713 1.00 42.18 131 GLN C O 1
ATOM 3151 N N . VAL C 1 132 ? -83.496 39.686 17.507 1.00 39.89 132 VAL C N 1
ATOM 3152 C CA . VAL C 1 132 ? -83.093 41.048 17.204 1.00 38.48 132 VAL C CA 1
ATOM 3153 C C . VAL C 1 132 ? -82.009 41.502 18.166 1.00 38.90 132 VAL C C 1
ATOM 3154 O O . VAL C 1 132 ? -81.060 42.168 17.771 1.00 38.41 132 VAL C O 1
ATOM 3158 N N . GLN C 1 133 ? -82.155 41.135 19.433 1.00 41.08 133 GLN C N 1
ATOM 3159 C CA . GLN C 1 133 ? -81.095 41.358 20.434 1.00 42.48 133 GLN C CA 1
ATOM 3160 C C . GLN C 1 133 ? -79.763 40.835 19.950 1.00 41.50 133 GLN C C 1
ATOM 3161 O O . GLN C 1 133 ? -78.767 41.520 20.019 1.00 41.47 133 GLN C O 1
ATOM 3167 N N . ARG C 1 134 ? -79.760 39.592 19.493 1.00 41.31 134 ARG C N 1
ATOM 3168 C CA . ARG C 1 134 ? -78.541 38.946 19.077 1.00 41.64 134 ARG C CA 1
ATOM 3169 C C . ARG C 1 134 ? -77.957 39.616 17.857 1.00 40.04 134 ARG C C 1
ATOM 3170 O O . ARG C 1 134 ? -76.750 39.743 17.753 1.00 40.29 134 ARG C O 1
ATOM 3178 N N . ALA C 1 135 ? -78.809 40.047 16.936 1.00 38.73 135 ALA C N 1
ATOM 3179 C CA . ALA C 1 135 ? -78.348 40.750 15.751 1.00 37.69 135 ALA C CA 1
ATOM 3180 C C . ALA C 1 135 ? -77.718 42.087 16.126 1.00 37.75 135 ALA C C 1
ATOM 3181 O O . ALA C 1 135 ? -76.701 42.484 15.574 1.00 37.01 135 ALA C O 1
ATOM 3183 N N . LYS C 1 136 ? -78.317 42.770 17.088 1.00 39.01 136 LYS C N 1
ATOM 3184 C CA . LYS C 1 136 ? -77.756 44.001 17.600 1.00 40.56 136 LYS C CA 1
ATOM 3185 C C . LYS C 1 136 ? -76.370 43.766 18.189 1.00 39.91 136 LYS C C 1
ATOM 3186 O O . LYS C 1 136 ? -75.452 44.530 17.932 1.00 38.85 136 LYS C O 1
ATOM 3192 N N . GLU C 1 137 ? -76.225 42.712 18.988 1.00 41.03 137 GLU C N 1
ATOM 3193 C CA . GLU C 1 137 ? -74.917 42.319 19.527 1.00 42.14 137 GLU C CA 1
ATOM 3194 C C . GLU C 1 137 ? -73.899 42.197 18.402 1.00 38.70 137 GLU C C 1
ATOM 3195 O O . GLU C 1 137 ? -72.805 42.725 18.502 1.00 38.87 137 GLU C O 1
ATOM 3201 N N . ILE C 1 138 ? -74.267 41.471 17.354 1.00 35.67 138 ILE C N 1
ATOM 3202 C CA . ILE C 1 138 ? -73.396 41.243 16.209 1.00 33.84 138 ILE C CA 1
ATOM 3203 C C . ILE C 1 138 ? -73.022 42.555 15.520 1.00 32.31 138 ILE C C 1
ATOM 3204 O O . ILE C 1 138 ? -71.854 42.822 15.286 1.00 31.47 138 ILE C O 1
ATOM 3209 N N . TYR C 1 139 ? -74.016 43.366 15.173 1.00 31.34 139 TYR C N 1
ATOM 3210 C CA . TYR C 1 139 ? -73.751 44.645 14.509 1.00 30.40 139 TYR C CA 1
ATOM 3211 C C . TYR C 1 139 ? -72.811 45.551 15.309 1.00 30.12 139 TYR C C 1
ATOM 3212 O O . TYR C 1 139 ? -71.966 46.228 14.730 1.00 29.66 139 TYR C O 1
ATOM 3221 N N . SER C 1 140 ? -72.953 45.556 16.632 1.00 30.29 140 SER C N 1
ATOM 3222 C CA . SER C 1 140 ? -72.057 46.325 17.497 1.00 30.56 140 SER C CA 1
ATOM 3223 C C . SER C 1 140 ? -70.612 45.885 17.366 1.00 30.34 140 SER C C 1
ATOM 3224 O O . SER C 1 140 ? -69.710 46.720 17.236 1.00 30.50 140 SER C O 1
ATOM 3227 N N . ARG C 1 141 ? -70.398 44.573 17.406 1.00 29.79 141 ARG C N 1
ATOM 3228 C CA . ARG C 1 141 ? -69.063 44.009 17.289 1.00 29.31 141 ARG C CA 1
ATOM 3229 C C . ARG C 1 141 ? -68.509 44.222 15.875 1.00 29.08 141 ARG C C 1
ATOM 3230 O O . ARG C 1 141 ? -67.324 44.462 15.696 1.00 29.02 141 ARG C O 1
ATOM 3238 N N . ALA C 1 142 ? -69.380 44.173 14.878 1.00 29.47 142 ALA C N 1
ATOM 3239 C CA . ALA C 1 142 ? -68.990 44.452 13.501 1.00 29.94 142 ALA C CA 1
ATOM 3240 C C . ALA C 1 142 ? -68.549 45.894 13.325 1.00 29.93 142 ALA C C 1
ATOM 3241 O O . ALA C 1 142 ? -67.528 46.155 12.695 1.00 29.79 142 ALA C O 1
ATOM 3243 N N . VAL C 1 143 ? -69.320 46.825 13.879 1.00 30.57 143 VAL C N 1
ATOM 3244 C CA . VAL C 1 143 ? -68.964 48.238 13.818 1.00 31.46 143 VAL C CA 1
ATOM 3245 C C . VAL C 1 143 ? -67.608 48.507 14.480 1.00 32.72 143 VAL C C 1
ATOM 3246 O O . VAL C 1 143 ? -66.807 49.249 13.924 1.00 31.98 143 VAL C O 1
ATOM 3250 N N . GLU C 1 144 ? -67.355 47.909 15.650 1.00 35.33 144 GLU C N 1
ATOM 3251 C CA . GLU C 1 144 ? -66.028 48.008 16.307 1.00 37.38 144 GLU C CA 1
ATOM 3252 C C . GLU C 1 144 ? -64.941 47.585 15.330 1.00 35.79 144 GLU C C 1
ATOM 3253 O O . GLU C 1 144 ? -63.883 48.196 15.249 1.00 35.34 144 GLU C O 1
ATOM 3259 N N . THR C 1 145 ? -65.223 46.537 14.574 1.00 35.06 145 THR C N 1
ATOM 3260 C CA . THR C 1 145 ? -64.302 46.048 13.568 1.00 35.03 145 THR C CA 1
ATOM 3261 C C . THR C 1 145 ? -64.066 47.072 12.450 1.00 34.35 145 THR C C 1
ATOM 3262 O O . THR C 1 145 ? -62.946 47.219 11.981 1.00 35.17 145 THR C O 1
ATOM 3266 N N . LEU C 1 146 ? -65.108 47.780 12.032 1.00 33.43 146 LEU C N 1
ATOM 3267 C CA . LEU C 1 146 ? -64.976 48.849 11.041 1.00 32.83 146 LEU C CA 1
ATOM 3268 C C . LEU C 1 146 ? -64.142 50.037 11.566 1.00 33.10 146 LEU C C 1
ATOM 3269 O O . LEU C 1 146 ? -63.359 50.638 10.821 1.00 33.01 146 LEU C O 1
ATOM 3274 N N . VAL C 1 147 ? -64.287 50.364 12.848 1.00 33.14 147 VAL C N 1
ATOM 3275 C CA . VAL C 1 147 ? -63.471 51.414 13.459 1.00 33.18 147 VAL C CA 1
ATOM 3276 C C . VAL C 1 147 ? -61.994 51.036 13.374 1.00 33.30 147 VAL C C 1
ATOM 3277 O O . VAL C 1 147 ? -61.150 51.897 13.175 1.00 33.15 147 VAL C O 1
ATOM 3281 N N . GLU C 1 148 ? -61.686 49.753 13.538 1.00 33.79 148 GLU C N 1
ATOM 3282 C CA . GLU C 1 148 ? -60.307 49.290 13.447 1.00 34.24 148 GLU C CA 1
ATOM 3283 C C . GLU C 1 148 ? -59.790 49.324 12.020 1.00 34.23 148 GLU C C 1
ATOM 3284 O O . GLU C 1 148 ? -58.647 49.694 11.801 1.00 34.55 148 GLU C O 1
ATOM 3290 N N . LEU C 1 149 ? -60.620 48.951 11.053 1.00 34.64 149 LEU C N 1
ATOM 3291 C CA . LEU C 1 149 ? -60.244 49.071 9.639 1.00 35.48 149 LEU C CA 1
ATOM 3292 C C . LEU C 1 149 ? -60.026 50.518 9.230 1.00 35.84 149 LEU C C 1
ATOM 3293 O O . LEU C 1 149 ? -59.108 50.828 8.472 1.00 35.55 149 LEU C O 1
ATOM 3298 N N . ALA C 1 150 ? -60.878 51.403 9.730 1.00 36.12 150 ALA C N 1
ATOM 3299 C CA . ALA C 1 150 ? -60.726 52.816 9.455 1.00 36.52 150 ALA C CA 1
ATOM 3300 C C . ALA C 1 150 ? -59.391 53.304 9.993 1.00 36.39 150 ALA C C 1
ATOM 3301 O O . ALA C 1 150 ? -58.700 54.042 9.304 1.00 36.97 150 ALA C O 1
ATOM 3303 N N . SER C 1 151 ? -59.028 52.887 11.209 1.00 35.91 151 SER C N 1
ATOM 3304 C CA . SER C 1 151 ? -57.738 53.264 11.789 1.00 36.45 151 SER C CA 1
ATOM 3305 C C . SER C 1 151 ? -56.594 52.788 10.923 1.00 37.73 151 SER C C 1
ATOM 3306 O O . SER C 1 151 ? -55.568 53.460 10.806 1.00 38.62 151 SER C O 1
ATOM 3309 N N . LEU C 1 152 ? -56.776 51.616 10.329 1.00 38.64 152 LEU C N 1
ATOM 3310 C CA . LEU C 1 152 ? -55.750 50.998 9.518 1.00 39.26 152 LEU C CA 1
ATOM 3311 C C . LEU C 1 152 ? -55.552 51.710 8.196 1.00 40.38 152 LEU C C 1
ATOM 3312 O O . LEU C 1 152 ? -54.427 51.878 7.744 1.00 41.33 152 LEU C O 1
ATOM 3317 N N . GLN C 1 153 ? -56.647 52.089 7.551 1.00 41.48 153 GLN C N 1
ATOM 3318 C CA . GLN C 1 153 ? -56.553 52.848 6.318 1.00 42.96 153 GLN C CA 1
ATOM 3319 C C . GLN C 1 153 ? -55.949 54.209 6.617 1.00 43.88 153 GLN C C 1
ATOM 3320 O O . GLN C 1 153 ? -55.038 54.657 5.925 1.00 45.32 153 GLN C O 1
ATOM 3326 N N . THR C 1 154 ? -56.436 54.848 7.673 1.00 44.02 154 THR C N 1
ATOM 3327 C CA . THR C 1 154 ? -55.898 56.132 8.097 1.00 44.30 154 THR C CA 1
ATOM 3328 C C . THR C 1 154 ? -54.387 56.043 8.327 1.00 43.59 154 THR C C 1
ATOM 3329 O O . THR C 1 154 ? -53.655 56.944 7.933 1.00 44.91 154 THR C O 1
ATOM 3333 N N . ALA C 1 155 ? -53.925 54.955 8.941 1.00 41.88 155 ALA C N 1
ATOM 3334 C CA . ALA C 1 155 ? -52.490 54.739 9.163 1.00 40.62 155 ALA C CA 1
ATOM 3335 C C . ALA C 1 155 ? -51.721 54.784 7.852 1.00 40.44 155 ALA C C 1
ATOM 3336 O O . ALA C 1 155 ? -50.749 55.515 7.727 1.00 40.46 155 ALA C O 1
ATOM 3338 N N . PHE C 1 156 ? -52.148 53.995 6.877 1.00 40.27 156 PHE C N 1
ATOM 3339 C CA . PHE C 1 156 ? -51.467 53.981 5.583 1.00 40.84 156 PHE C CA 1
ATOM 3340 C C . PHE C 1 156 ? -51.541 55.320 4.845 1.00 41.29 156 PHE C C 1
ATOM 3341 O O . PHE C 1 156 ? -50.573 55.732 4.220 1.00 41.83 156 PHE C O 1
ATOM 3349 N N . ILE C 1 157 ? -52.659 56.022 4.946 1.00 42.12 157 ILE C N 1
ATOM 3350 C CA . ILE C 1 157 ? -52.763 57.333 4.318 1.00 43.75 157 ILE C CA 1
ATOM 3351 C C . ILE C 1 157 ? -51.731 58.294 4.906 1.00 43.70 157 ILE C C 1
ATOM 3352 O O . ILE C 1 157 ? -50.989 58.944 4.181 1.00 44.34 157 ILE C O 1
ATOM 3357 N N . ILE C 1 158 ? -51.690 58.392 6.222 1.00 44.00 158 ILE C N 1
ATOM 3358 C CA . ILE C 1 158 ? -50.691 59.220 6.888 1.00 44.94 158 ILE C CA 1
ATOM 3359 C C . ILE C 1 158 ? -49.292 58.775 6.489 1.00 46.18 158 ILE C C 1
ATOM 3360 O O . ILE C 1 158 ? -48.456 59.579 6.082 1.00 47.34 158 ILE C O 1
ATOM 3365 N N . LEU C 1 159 ? -49.049 57.480 6.601 1.00 47.49 159 LEU C N 1
ATOM 3366 C CA . LEU C 1 159 ? -47.772 56.905 6.224 1.00 48.31 159 LEU C CA 1
ATOM 3367 C C . LEU C 1 159 ? -47.384 57.276 4.798 1.00 50.46 159 LEU C C 1
ATOM 3368 O O . LEU C 1 159 ? -46.224 57.490 4.519 1.00 51.89 159 LEU C O 1
ATOM 3373 N N . ASP C 1 160 ? -48.363 57.338 3.903 1.00 53.51 160 ASP C N 1
ATOM 3374 C CA . ASP C 1 160 ? -48.136 57.761 2.521 1.00 57.64 160 ASP C CA 1
ATOM 3375 C C . ASP C 1 160 ? -47.575 59.189 2.486 1.00 57.96 160 ASP C C 1
ATOM 3376 O O . ASP C 1 160 ? -46.563 59.457 1.849 1.00 57.65 160 ASP C O 1
ATOM 3381 N N . GLU C 1 161 ? -48.248 60.098 3.176 1.00 58.86 161 GLU C N 1
ATOM 3382 C CA . GLU C 1 161 ? -47.852 61.508 3.225 1.00 59.45 161 GLU C CA 1
ATOM 3383 C C . GLU C 1 161 ? -46.467 61.707 3.864 1.00 57.14 161 GLU C C 1
ATOM 3384 O O . GLU C 1 161 ? -45.673 62.547 3.416 1.00 58.44 161 GLU C O 1
ATOM 3390 N N . VAL C 1 162 ? -46.160 60.906 4.877 1.00 53.58 162 VAL C N 1
ATOM 3391 C CA . VAL C 1 162 ? -44.847 60.959 5.530 1.00 51.56 162 VAL C CA 1
ATOM 3392 C C . VAL C 1 162 ? -43.724 60.598 4.558 1.00 52.08 162 VAL C C 1
ATOM 3393 O O . VAL C 1 162 ? -42.715 61.288 4.496 1.00 52.11 162 VAL C O 1
ATOM 3397 N N . ILE C 1 163 ? -43.907 59.521 3.805 1.00 52.72 163 ILE C N 1
ATOM 3398 C CA . ILE C 1 163 ? -42.938 59.097 2.793 1.00 53.99 163 ILE C CA 1
ATOM 3399 C C . ILE C 1 163 ? -42.715 60.197 1.766 1.00 56.34 163 ILE C C 1
ATOM 3400 O O . ILE C 1 163 ? -41.577 60.498 1.405 1.00 59.64 163 ILE C O 1
ATOM 3405 N N . LYS C 1 164 ? -43.802 60.789 1.284 1.00 57.60 164 LYS C N 1
ATOM 3406 C CA . LYS C 1 164 ? -43.713 61.856 0.284 1.00 59.14 164 LYS C CA 1
ATOM 3407 C C . LYS C 1 164 ? -42.877 63.011 0.810 1.00 57.14 164 LYS C C 1
ATOM 3408 O O . LYS C 1 164 ? -41.900 63.428 0.187 1.00 57.60 164 LYS C O 1
ATOM 3414 N N . VAL C 1 165 ? -43.271 63.512 1.972 1.00 55.00 165 VAL C N 1
ATOM 3415 C CA . VAL C 1 165 ? -42.558 64.598 2.635 1.00 54.66 165 VAL C CA 1
ATOM 3416 C C . VAL C 1 165 ? -41.089 64.244 2.865 1.00 54.50 165 VAL C C 1
ATOM 3417 O O . VAL C 1 165 ? -40.202 65.012 2.517 1.00 56.81 165 VAL C O 1
ATOM 3421 N N . THR C 1 166 ? -40.831 63.091 3.460 1.00 53.90 166 THR C N 1
ATOM 3422 C CA . THR C 1 166 ? -39.458 62.668 3.724 1.00 53.81 166 THR C CA 1
ATOM 3423 C C . THR C 1 166 ? -38.611 62.657 2.450 1.00 54.85 166 THR C C 1
ATOM 3424 O O . THR C 1 166 ? -37.465 63.072 2.483 1.00 56.09 166 THR C O 1
ATOM 3428 N N . ASN C 1 167 ? -39.169 62.206 1.331 1.00 56.09 167 ASN C N 1
ATOM 3429 C CA . ASN C 1 167 ? -38.425 62.199 0.069 1.00 58.22 167 ASN C CA 1
ATOM 3430 C C . ASN C 1 167 ? -38.243 63.596 -0.514 1.00 61.22 167 ASN C C 1
ATOM 3431 O O . ASN C 1 167 ? -37.323 63.832 -1.284 1.00 62.49 167 ASN C O 1
ATOM 3436 N N . ARG C 1 168 ? -39.125 64.517 -0.153 1.00 65.18 168 ARG C N 1
ATOM 3437 C CA . ARG C 1 168 ? -38.967 65.917 -0.529 1.00 69.31 168 ARG C CA 1
ATOM 3438 C C . ARG C 1 168 ? -37.766 66.538 0.186 1.00 67.13 168 ARG C C 1
ATOM 3439 O O . ARG C 1 168 ? -36.978 67.242 -0.435 1.00 67.60 168 ARG C O 1
ATOM 3447 N N . ARG C 1 169 ? -37.631 66.269 1.484 1.00 66.09 169 ARG C N 1
ATOM 3448 C CA . ARG C 1 169 ? -36.490 66.759 2.262 1.00 66.80 169 ARG C CA 1
ATOM 3449 C C . ARG C 1 169 ? -35.207 66.216 1.655 1.00 63.64 169 ARG C C 1
ATOM 3450 O O . ARG C 1 169 ? -34.270 66.959 1.400 1.00 63.70 169 ARG C O 1
ATOM 3458 N N . VAL C 1 170 ? -35.168 64.909 1.433 1.00 61.80 170 VAL C N 1
ATOM 3459 C CA . VAL C 1 170 ? -33.956 64.255 0.958 1.00 62.00 170 VAL C CA 1
ATOM 3460 C C . VAL C 1 170 ? -33.499 64.833 -0.380 1.00 62.83 170 VAL C C 1
ATOM 3461 O O . VAL C 1 170 ? -32.308 65.022 -0.589 1.00 65.85 170 VAL C O 1
ATOM 3465 N N . ASN C 1 171 ? -34.438 65.123 -1.272 1.00 63.13 171 ASN C N 1
ATOM 3466 C CA . ASN C 1 171 ? -34.099 65.740 -2.555 1.00 63.52 171 ASN C CA 1
ATOM 3467 C C . ASN C 1 171 ? -33.594 67.163 -2.402 1.00 63.02 171 ASN C C 1
ATOM 3468 O O . ASN C 1 171 ? -32.643 67.557 -3.067 1.00 63.72 171 ASN C O 1
ATOM 3473 N N . ALA C 1 172 ? -34.243 67.933 -1.535 1.00 63.08 172 ALA C N 1
ATOM 3474 C CA . ALA C 1 172 ? -33.824 69.302 -1.255 1.00 64.05 172 ALA C CA 1
ATOM 3475 C C . ALA C 1 172 ? -32.357 69.328 -0.810 1.00 65.49 172 ALA C C 1
ATOM 3476 O O . ALA C 1 172 ? -31.526 70.054 -1.369 1.00 68.31 172 ALA C O 1
ATOM 3478 N N . ILE C 1 173 ? -32.048 68.515 0.192 1.00 63.32 173 ILE C N 1
ATOM 3479 C CA . ILE C 1 173 ? -30.688 68.391 0.697 1.00 62.10 173 ILE C CA 1
ATOM 3480 C C . ILE C 1 173 ? -29.737 68.036 -0.429 1.00 62.17 173 ILE C C 1
ATOM 3481 O O . ILE C 1 173 ? -28.737 68.708 -0.631 1.00 62.57 173 ILE C O 1
ATOM 3486 N N . GLU C 1 174 ? -30.086 66.996 -1.176 1.00 63.01 174 GLU C N 1
ATOM 3487 C CA . GLU C 1 174 ? -29.217 66.446 -2.214 1.00 64.53 174 GLU C CA 1
ATOM 3488 C C . GLU C 1 174 ? -29.016 67.400 -3.389 1.00 64.57 174 GLU C C 1
ATOM 3489 O O . GLU C 1 174 ? -28.083 67.226 -4.145 1.00 63.47 174 GLU C O 1
ATOM 3495 N N . HIS C 1 175 ? -29.874 68.401 -3.551 1.00 65.28 175 HIS C N 1
ATOM 3496 C CA . HIS C 1 175 ? -29.761 69.291 -4.705 1.00 68.86 175 HIS C CA 1
ATOM 3497 C C . HIS C 1 175 ? -28.629 70.306 -4.567 1.00 65.39 175 HIS C C 1
ATOM 3498 O O . HIS C 1 175 ? -28.004 70.695 -5.556 1.00 66.90 175 HIS C O 1
ATOM 3505 N N . VAL C 1 176 ? -28.359 70.725 -3.342 1.00 60.82 176 VAL C N 1
ATOM 3506 C CA . VAL C 1 176 ? -27.420 71.821 -3.107 1.00 58.57 176 VAL C CA 1
ATOM 3507 C C . VAL C 1 176 ? -26.420 71.542 -1.995 1.00 54.13 176 VAL C C 1
ATOM 3508 O O . VAL C 1 176 ? -25.219 71.517 -2.238 1.00 54.41 176 VAL C O 1
ATOM 3512 N N . ILE C 1 177 ? -26.911 71.333 -0.785 1.00 49.92 177 ILE C N 1
ATOM 3513 C CA . ILE C 1 177 ? -26.035 71.250 0.371 1.00 47.46 177 ILE C CA 1
ATOM 3514 C C . ILE C 1 177 ? -25.032 70.105 0.268 1.00 46.13 177 ILE C C 1
ATOM 3515 O O . ILE C 1 177 ? -23.861 70.277 0.605 1.00 45.68 177 ILE C O 1
ATOM 3520 N N . ILE C 1 178 ? -25.477 68.947 -0.202 1.00 45.54 178 ILE C N 1
ATOM 3521 C CA . ILE C 1 178 ? -24.570 67.814 -0.359 1.00 45.18 178 ILE C CA 1
ATOM 3522 C C . ILE C 1 178 ? -23.433 68.147 -1.335 1.00 45.67 178 ILE C C 1
ATOM 3523 O O . ILE C 1 178 ? -22.277 68.132 -0.933 1.00 45.01 178 ILE C O 1
ATOM 3528 N N . PRO C 1 179 ? -23.753 68.463 -2.609 1.00 46.87 179 PRO C N 1
ATOM 3529 C CA . PRO C 1 179 ? -22.690 68.804 -3.562 1.00 47.33 179 PRO C CA 1
ATOM 3530 C C . PRO C 1 179 ? -21.729 69.874 -3.049 1.00 46.96 179 PRO C C 1
ATOM 3531 O O . PRO C 1 179 ? -20.516 69.732 -3.190 1.00 46.20 179 PRO C O 1
ATOM 3535 N N . ARG C 1 180 ? -22.287 70.928 -2.463 1.00 47.16 180 ARG C N 1
ATOM 3536 C CA . ARG C 1 180 ? -21.508 72.057 -1.976 1.00 47.72 180 ARG C CA 1
ATOM 3537 C C . ARG C 1 180 ? -20.537 71.611 -0.892 1.00 45.61 180 ARG C C 1
ATOM 3538 O O . ARG C 1 180 ? -19.385 72.031 -0.861 1.00 45.76 180 ARG C O 1
ATOM 3546 N N . THR C 1 181 ? -21.002 70.731 -0.019 1.00 44.00 181 THR C N 1
ATOM 3547 C CA . THR C 1 181 ? -20.183 70.232 1.049 1.00 42.41 181 THR C CA 1
ATOM 3548 C C . THR C 1 181 ? -19.097 69.332 0.472 1.00 42.36 181 THR C C 1
ATOM 3549 O O . THR C 1 181 ? -17.949 69.419 0.878 1.00 41.23 181 THR C O 1
ATOM 3553 N N . GLU C 1 182 ? -19.456 68.514 -0.514 1.00 43.45 182 GLU C N 1
ATOM 3554 C CA . GLU C 1 182 ? -18.501 67.606 -1.152 1.00 44.00 182 GLU C CA 1
ATOM 3555 C C . GLU C 1 182 ? -17.343 68.338 -1.816 1.00 43.23 182 GLU C C 1
ATOM 3556 O O . GLU C 1 182 ? -16.213 67.872 -1.772 1.00 42.45 182 GLU C O 1
ATOM 3562 N N . ASN C 1 183 ? -17.634 69.472 -2.445 1.00 43.02 183 ASN C N 1
ATOM 3563 C CA . ASN C 1 183 ? -16.598 70.294 -3.053 1.00 43.26 183 ASN C CA 1
ATOM 3564 C C . ASN C 1 183 ? -15.712 70.907 -2.006 1.00 41.41 183 ASN C C 1
ATOM 3565 O O . ASN C 1 183 ? -14.496 70.737 -2.037 1.00 41.39 183 ASN C O 1
ATOM 3570 N N . THR C 1 184 ? -16.329 71.631 -1.079 1.00 39.55 184 THR C N 1
ATOM 3571 C CA . THR C 1 184 ? -15.584 72.337 -0.054 1.00 37.84 184 THR C CA 1
ATOM 3572 C C . THR C 1 184 ? -14.600 71.388 0.626 1.00 36.08 184 THR C C 1
ATOM 3573 O O . THR C 1 184 ? -13.441 71.743 0.831 1.00 35.70 184 THR C O 1
ATOM 3577 N N . ILE C 1 185 ? -15.038 70.171 0.932 1.00 34.81 185 ILE C N 1
ATOM 3578 C CA . ILE C 1 185 ? -14.166 69.227 1.631 1.00 33.89 185 ILE C CA 1
ATOM 3579 C C . ILE C 1 185 ? -13.070 68.659 0.734 1.00 33.48 185 ILE C C 1
ATOM 3580 O O . ILE C 1 185 ? -11.981 68.355 1.213 1.00 33.26 185 ILE C O 1
ATOM 3585 N N . ALA C 1 186 ? -13.360 68.504 -0.551 1.00 33.50 186 ALA C N 1
ATOM 3586 C CA . ALA C 1 186 ? -12.341 68.087 -1.509 1.00 33.79 186 ALA C CA 1
ATOM 3587 C C . ALA C 1 186 ? -11.259 69.151 -1.603 1.00 33.84 186 ALA C C 1
ATOM 3588 O O . ALA C 1 186 ? -10.064 68.858 -1.519 1.00 33.48 186 ALA C O 1
ATOM 3590 N N . TYR C 1 187 ? -11.709 70.390 -1.771 1.00 34.27 187 TYR C N 1
ATOM 3591 C CA . TYR C 1 187 ? -10.840 71.556 -1.836 1.00 34.43 187 TYR C CA 1
ATOM 3592 C C . TYR C 1 187 ? -9.968 71.661 -0.602 1.00 33.14 187 TYR C C 1
ATOM 3593 O O . TYR C 1 187 ? -8.759 71.846 -0.706 1.00 33.35 187 TYR C O 1
ATOM 3602 N N . ILE C 1 188 ? -10.583 71.527 0.566 1.00 32.09 188 ILE C N 1
ATOM 3603 C CA . ILE C 1 188 ? -9.851 71.614 1.822 1.00 31.47 188 ILE C CA 1
ATOM 3604 C C . ILE C 1 188 ? -8.753 70.562 1.902 1.00 31.46 188 ILE C C 1
ATOM 3605 O O . ILE C 1 188 ? -7.647 70.862 2.351 1.00 31.57 188 ILE C O 1
ATOM 3610 N N . ASN C 1 189 ? -9.047 69.340 1.476 1.00 31.62 189 ASN C N 1
ATOM 3611 C CA . ASN C 1 189 ? -8.035 68.288 1.487 1.00 31.90 189 ASN C CA 1
ATOM 3612 C C . ASN C 1 189 ? -6.875 68.559 0.539 1.00 32.83 189 ASN C C 1
ATOM 3613 O O . ASN C 1 189 ? -5.738 68.252 0.870 1.00 32.90 189 ASN C O 1
ATOM 3618 N N . SER C 1 190 ? -7.151 69.156 -0.617 1.00 33.93 190 SER C N 1
ATOM 3619 C CA . SER C 1 190 ? -6.089 69.538 -1.552 1.00 35.05 190 SER C CA 1
ATOM 3620 C C . SER C 1 190 ? -5.149 70.591 -0.975 1.00 35.15 190 SER C C 1
ATOM 3621 O O . SER C 1 190 ? -3.941 70.514 -1.177 1.00 35.03 190 SER C O 1
ATOM 3624 N N . GLU C 1 191 ? -5.710 71.585 -0.286 1.00 35.36 191 GLU C N 1
ATOM 3625 C CA . GLU C 1 191 ? -4.907 72.602 0.392 1.00 35.75 191 GLU C CA 1
ATOM 3626 C C . GLU C 1 191 ? -3.955 71.974 1.397 1.00 34.49 191 GLU C C 1
ATOM 3627 O O . GLU C 1 191 ? -2.800 72.372 1.508 1.00 34.29 191 GLU C O 1
ATOM 3633 N N . LEU C 1 192 ? -4.461 71.000 2.136 1.00 33.70 192 LEU C N 1
ATOM 3634 C CA . LEU C 1 192 ? -3.685 70.361 3.176 1.00 33.43 192 LEU C CA 1
ATOM 3635 C C . LEU C 1 192 ? -2.644 69.424 2.604 1.00 33.82 192 LEU C C 1
ATOM 3636 O O . LEU C 1 192 ? -1.573 69.281 3.179 1.00 33.88 192 LEU C O 1
ATOM 3641 N N . ASP C 1 193 ? -2.956 68.780 1.485 1.00 34.52 193 ASP C N 1
ATOM 3642 C CA . ASP C 1 193 ? -1.976 67.942 0.813 1.00 35.40 193 ASP C CA 1
ATOM 3643 C C . ASP C 1 193 ? -0.807 68.781 0.358 1.00 35.59 193 ASP C C 1
ATOM 3644 O O . ASP C 1 193 ? 0.328 68.378 0.516 1.00 36.03 193 ASP C O 1
ATOM 3649 N N . GLU C 1 194 ? -1.086 69.945 -0.209 1.00 35.92 194 GLU C N 1
ATOM 3650 C CA . GLU C 1 194 ? -0.033 70.811 -0.684 1.00 36.47 194 GLU C CA 1
ATOM 3651 C C . GLU C 1 194 ? 0.814 71.314 0.473 1.00 36.05 194 GLU C C 1
ATOM 3652 O O . GLU C 1 194 ? 2.029 71.382 0.358 1.00 36.24 194 GLU C O 1
ATOM 3658 N N . LEU C 1 195 ? 0.183 71.661 1.584 1.00 35.82 195 LEU C N 1
ATOM 3659 C CA . LEU C 1 195 ? 0.930 72.117 2.746 1.00 36.14 195 LEU C CA 1
ATOM 3660 C C . LEU C 1 195 ? 1.806 71.010 3.282 1.00 37.44 195 LEU C C 1
ATOM 3661 O O . LEU C 1 195 ? 2.942 71.254 3.674 1.00 37.72 195 LEU C O 1
ATOM 3666 N N . ASP C 1 196 ? 1.272 69.796 3.311 1.00 39.44 196 ASP C N 1
ATOM 3667 C CA . ASP C 1 196 ? 2.034 68.643 3.755 1.00 41.44 196 ASP C CA 1
ATOM 3668 C C . ASP C 1 196 ? 3.250 68.456 2.863 1.00 41.23 196 ASP C C 1
ATOM 3669 O O . ASP C 1 196 ? 4.355 68.254 3.347 1.00 41.30 196 ASP C O 1
ATOM 3674 N N . ARG C 1 197 ? 3.029 68.544 1.558 1.00 41.57 197 ARG C N 1
ATOM 3675 C CA . ARG C 1 197 ? 4.087 68.432 0.559 1.00 42.28 197 ARG C CA 1
ATOM 3676 C C . ARG C 1 197 ? 5.150 69.507 0.739 1.00 42.05 197 ARG C C 1
ATOM 3677 O O . ARG C 1 197 ? 6.334 69.227 0.636 1.00 41.79 197 ARG C O 1
ATOM 3685 N N . GLU C 1 198 ? 4.723 70.738 0.996 1.00 42.63 198 GLU C N 1
ATOM 3686 C CA . GLU C 1 198 ? 5.649 71.862 1.118 1.00 43.71 198 GLU C CA 1
ATOM 3687 C C . GLU C 1 198 ? 6.496 71.796 2.386 1.00 45.50 198 GLU C C 1
ATOM 3688 O O . GLU C 1 198 ? 7.597 72.343 2.429 1.00 46.52 198 GLU C O 1
ATOM 3694 N N . GLU C 1 199 ? 5.988 71.118 3.409 1.00 47.16 199 GLU C N 1
ATOM 3695 C CA . GLU C 1 199 ? 6.741 70.877 4.633 1.00 48.11 199 GLU C CA 1
ATOM 3696 C C . GLU C 1 199 ? 7.768 69.771 4.437 1.00 52.73 199 GLU C C 1
ATOM 3697 O O . GLU C 1 199 ? 8.906 69.916 4.855 1.00 54.52 199 GLU C O 1
ATOM 3703 N N . PHE C 1 200 ? 7.345 68.683 3.791 1.00 59.42 200 PHE C N 1
ATOM 3704 C CA . PHE C 1 200 ? 8.165 67.504 3.452 1.00 66.44 200 PHE C CA 1
ATOM 3705 C C . PHE C 1 200 ? 9.239 67.773 2.382 1.00 71.42 200 PHE C C 1
ATOM 3706 O O . PHE C 1 200 ? 10.025 66.883 2.080 1.00 75.10 200 PHE C O 1
ATOM 3714 N N . TYR C 1 201 ? 9.293 68.984 1.821 1.00 74.79 201 TYR C N 1
ATOM 3715 C CA . TYR C 1 201 ? 10.404 69.399 0.980 1.00 78.69 201 TYR C CA 1
ATOM 3716 C C . TYR C 1 201 ? 11.737 69.221 1.723 1.00 87.64 201 TYR C C 1
ATOM 3717 O O . TYR C 1 201 ? 12.767 69.215 1.073 1.00 96.41 201 TYR C O 1
ATOM 3726 N N . ARG C 1 202 ? 11.717 69.042 3.057 1.00 93.47 202 ARG C N 1
ATOM 3727 C CA . ARG C 1 202 ? 12.948 68.963 3.890 1.00 96.64 202 ARG C CA 1
ATOM 3728 C C . ARG C 1 202 ? 13.981 67.887 3.495 1.00 99.33 202 ARG C C 1
ATOM 3729 O O . ARG C 1 202 ? 13.760 66.694 3.721 1.00 93.60 202 ARG C O 1
ATOM 3737 N N . LEU C 1 203 ? 15.102 68.339 2.916 1.00 102.56 203 LEU C N 1
ATOM 3738 C CA . LEU C 1 203 ? 16.254 67.489 2.563 1.00 102.85 203 LEU C CA 1
ATOM 3739 C C . LEU C 1 203 ? 17.562 68.204 2.910 1.00 100.09 203 LEU C C 1
ATOM 3740 O O . LEU C 1 203 ? 18.083 68.076 4.018 1.00 96.09 203 LEU C O 1
ATOM 3745 N N . ALA D 2 2 ? -59.182 67.395 14.486 1.00 81.82 2 ALA D N 1
ATOM 3746 C CA . ALA D 2 2 ? -59.311 65.990 14.976 1.00 80.52 2 ALA D CA 1
ATOM 3747 C C . ALA D 2 2 ? -60.278 65.885 16.158 1.00 81.19 2 ALA D C 1
ATOM 3748 O O . ALA D 2 2 ? -61.194 65.068 16.129 1.00 83.21 2 ALA D O 1
ATOM 3750 N N . GLU D 2 3 ? -60.086 66.729 17.176 1.00 82.34 3 GLU D N 1
ATOM 3751 C CA . GLU D 2 3 ? -60.873 66.677 18.432 1.00 81.47 3 GLU D CA 1
ATOM 3752 C C . GLU D 2 3 ? -62.393 66.839 18.273 1.00 76.37 3 GLU D C 1
ATOM 3753 O O . GLU D 2 3 ? -63.163 66.348 19.100 1.00 75.28 3 GLU D O 1
ATOM 3759 N N . LYS D 2 4 ? -62.818 67.532 17.224 1.00 71.80 4 LYS D N 1
ATOM 3760 C CA . LYS D 2 4 ? -64.240 67.753 16.973 1.00 68.34 4 LYS D CA 1
ATOM 3761 C C . LYS D 2 4 ? -64.897 66.551 16.277 1.00 60.68 4 LYS D C 1
ATOM 3762 O O . LYS D 2 4 ? -66.114 66.400 16.322 1.00 59.22 4 LYS D O 1
ATOM 3768 N N . ARG D 2 5 ? -64.087 65.688 15.664 1.00 54.47 5 ARG D N 1
ATOM 3769 C CA . ARG D 2 5 ? -64.588 64.583 14.845 1.00 49.78 5 ARG D CA 1
ATOM 3770 C C . ARG D 2 5 ? -64.901 63.333 15.671 1.00 45.98 5 ARG D C 1
ATOM 3771 O O . ARG D 2 5 ? -63.997 62.574 16.036 1.00 45.06 5 ARG D O 1
ATOM 3779 N N . THR D 2 6 ? -66.181 63.115 15.962 1.00 42.79 6 THR D N 1
ATOM 3780 C CA . THR D 2 6 ? -66.579 61.998 16.818 1.00 41.13 6 THR D CA 1
ATOM 3781 C C . THR D 2 6 ? -67.666 61.069 16.245 1.00 38.81 6 THR D C 1
ATOM 3782 O O . THR D 2 6 ? -67.929 60.011 16.821 1.00 38.37 6 THR D O 1
ATOM 3786 N N . LEU D 2 7 ? -68.290 61.440 15.133 1.00 36.72 7 LEU D N 1
ATOM 3787 C CA . LEU D 2 7 ? -69.383 60.641 14.582 1.00 35.17 7 LEU D CA 1
ATOM 3788 C C . LEU D 2 7 ? -68.960 59.741 13.438 1.00 33.56 7 LEU D C 1
ATOM 3789 O O . LEU D 2 7 ? -67.973 60.002 12.755 1.00 33.22 7 LEU D O 1
ATOM 3794 N N . ILE D 2 8 ? -69.727 58.674 13.243 1.00 32.44 8 ILE D N 1
ATOM 3795 C CA . ILE D 2 8 ? -69.587 57.832 12.070 1.00 31.09 8 ILE D CA 1
ATOM 3796 C C . ILE D 2 8 ? -70.765 58.149 11.172 1.00 30.92 8 ILE D C 1
ATOM 3797 O O . ILE D 2 8 ? -71.908 58.012 11.593 1.00 31.77 8 ILE D O 1
ATOM 3802 N N . ALA D 2 9 ? -70.492 58.587 9.951 1.00 30.19 9 ALA D N 1
ATOM 3803 C CA . ALA D 2 9 ? -71.547 58.893 9.003 1.00 30.03 9 ALA D CA 1
ATOM 3804 C C . ALA D 2 9 ? -71.710 57.740 8.041 1.00 29.37 9 ALA D C 1
ATOM 3805 O O . ALA D 2 9 ? -70.769 56.989 7.805 1.00 28.53 9 ALA D O 1
ATOM 3807 N N . VAL D 2 10 ? -72.906 57.616 7.468 1.00 29.68 10 VAL D N 1
ATOM 3808 C CA . VAL D 2 10 ? -73.210 56.522 6.549 1.00 29.38 10 VAL D CA 1
ATOM 3809 C C . VAL D 2 10 ? -73.879 56.996 5.276 1.00 29.89 10 VAL D C 1
ATOM 3810 O O . VAL D 2 10 ? -74.802 57.803 5.327 1.00 30.99 10 VAL D O 1
ATOM 3814 N N . ILE D 2 11 ? -73.426 56.471 4.141 1.00 29.91 11 ILE D N 1
ATOM 3815 C CA . ILE D 2 11 ? -74.171 56.559 2.888 1.00 30.62 11 ILE D CA 1
ATOM 3816 C C . ILE D 2 11 ? -74.309 55.138 2.380 1.00 30.82 11 ILE D C 1
ATOM 3817 O O . ILE D 2 11 ? -73.346 54.547 1.911 1.00 30.73 11 ILE D O 1
ATOM 3822 N N . ALA D 2 12 ? -75.503 54.574 2.497 1.00 31.51 12 ALA D N 1
ATOM 3823 C CA . ALA D 2 12 ? -75.659 53.145 2.295 1.00 31.85 12 ALA D CA 1
ATOM 3824 C C . ALA D 2 12 ? -77.100 52.749 2.067 1.00 32.99 12 ALA D C 1
ATOM 3825 O O . ALA D 2 12 ? -78.013 53.527 2.306 1.00 33.27 12 ALA D O 1
ATOM 3827 N N . ASP D 2 13 ? -77.279 51.516 1.606 1.00 34.02 13 ASP D N 1
ATOM 3828 C CA . ASP D 2 13 ? -78.586 50.983 1.294 1.00 35.43 13 ASP D CA 1
ATOM 3829 C C . ASP D 2 13 ? -79.416 50.729 2.557 1.00 35.39 13 ASP D C 1
ATOM 3830 O O . ASP D 2 13 ? -78.974 50.975 3.680 1.00 33.37 13 ASP D O 1
ATOM 3835 N N . GLU D 2 14 ? -80.631 50.234 2.348 1.00 37.13 14 GLU D N 1
ATOM 3836 C CA . GLU D 2 14 ? -81.582 50.016 3.419 1.00 38.16 14 GLU D CA 1
ATOM 3837 C C . GLU D 2 14 ? -81.038 49.107 4.516 1.00 36.40 14 GLU D C 1
ATOM 3838 O O . GLU D 2 14 ? -81.063 49.480 5.690 1.00 35.25 14 GLU D O 1
ATOM 3844 N N . ASP D 2 15 ? -80.569 47.918 4.125 1.00 35.39 15 ASP D N 1
ATOM 3845 C CA . ASP D 2 15 ? -80.142 46.885 5.088 1.00 34.37 15 ASP D CA 1
ATOM 3846 C C . ASP D 2 15 ? -78.926 47.298 5.872 1.00 31.71 15 ASP D C 1
ATOM 3847 O O . ASP D 2 15 ? -78.903 47.165 7.092 1.00 31.40 15 ASP D O 1
ATOM 3852 N N . THR D 2 16 ? -77.913 47.774 5.157 1.00 29.65 16 THR D N 1
ATOM 3853 C CA . THR D 2 16 ? -76.674 48.229 5.769 1.00 28.15 16 THR D CA 1
ATOM 3854 C C . THR D 2 16 ? -76.954 49.320 6.790 1.00 27.70 16 THR D C 1
ATOM 3855 O O . THR D 2 16 ? -76.498 49.248 7.926 1.00 27.76 16 THR D O 1
ATOM 3859 N N . THR D 2 17 ? -77.731 50.316 6.389 1.00 27.38 17 THR D N 1
ATOM 3860 C CA . THR D 2 17 ? -78.080 51.421 7.275 1.00 26.76 17 THR D CA 1
ATOM 3861 C C . THR D 2 17 ? -78.810 50.951 8.524 1.00 26.70 17 THR D C 1
ATOM 3862 O O . THR D 2 17 ? -78.490 51.387 9.617 1.00 26.68 17 THR D O 1
ATOM 3866 N N . THR D 2 18 ? -79.776 50.052 8.374 1.00 26.94 18 THR D N 1
ATOM 3867 C CA . THR D 2 18 ? -80.533 49.572 9.532 1.00 27.43 18 THR D CA 1
ATOM 3868 C C . THR D 2 18 ? -79.605 48.907 10.547 1.00 27.38 18 THR D C 1
ATOM 3869 O O . THR D 2 18 ? -79.746 49.102 11.755 1.00 27.86 18 THR D O 1
ATOM 3873 N N . GLY D 2 19 ? -78.658 48.123 10.056 1.00 27.13 19 GLY D N 1
ATOM 3874 C CA . GLY D 2 19 ? -77.720 47.443 10.936 1.00 27.50 19 GLY D CA 1
ATOM 3875 C C . GLY D 2 19 ? -76.860 48.407 11.726 1.00 27.57 19 GLY D C 1
ATOM 3876 O O . GLY D 2 19 ? -76.703 48.269 12.942 1.00 28.12 19 GLY D O 1
ATOM 3877 N N . LEU D 2 20 ? -76.304 49.388 11.031 1.00 27.41 20 LEU D N 1
ATOM 3878 C CA . LEU D 2 20 ? -75.429 50.359 11.663 1.00 27.53 20 LEU D CA 1
ATOM 3879 C C . LEU D 2 20 ? -76.190 51.188 12.684 1.00 28.01 20 LEU D C 1
ATOM 3880 O O . LEU D 2 20 ? -75.667 51.477 13.751 1.00 28.11 20 LEU D O 1
ATOM 3885 N N . LEU D 2 21 ? -77.422 51.554 12.361 1.00 28.52 21 LEU D N 1
ATOM 3886 C CA . LEU D 2 21 ? -78.226 52.350 13.276 1.00 29.79 21 LEU D CA 1
ATOM 3887 C C . LEU D 2 21 ? -78.509 51.599 14.559 1.00 30.72 21 LEU D C 1
ATOM 3888 O O . LEU D 2 21 ? -78.526 52.202 15.632 1.00 31.01 21 LEU D O 1
ATOM 3893 N N . LEU D 2 22 ? -78.706 50.289 14.438 1.00 31.29 22 LEU D N 1
ATOM 3894 C CA . LEU D 2 22 ? -78.853 49.409 15.599 1.00 32.67 22 LEU D CA 1
ATOM 3895 C C . LEU D 2 22 ? -77.632 49.410 16.512 1.00 33.04 22 LEU D C 1
ATOM 3896 O O . LEU D 2 22 ? -77.774 49.403 17.740 1.00 34.44 22 LEU D O 1
ATOM 3901 N N . ALA D 2 23 ? -76.440 49.393 15.917 1.00 32.28 23 ALA D N 1
ATOM 3902 C CA . ALA D 2 23 ? -75.199 49.483 16.684 1.00 32.41 23 ALA D CA 1
ATOM 3903 C C . ALA D 2 23 ? -75.092 50.792 17.484 1.00 33.15 23 ALA D C 1
ATOM 3904 O O . ALA D 2 23 ? -74.347 50.858 18.468 1.00 34.23 23 ALA D O 1
ATOM 3906 N N . GLY D 2 24 ? -75.822 51.822 17.058 1.00 32.74 24 GLY D N 1
ATOM 3907 C CA . GLY D 2 24 ? -75.970 53.047 17.837 1.00 33.32 24 GLY D CA 1
ATOM 3908 C C . GLY D 2 24 ? -75.204 54.249 17.305 1.00 33.09 24 GLY D C 1
ATOM 3909 O O . GLY D 2 24 ? -74.987 55.219 18.030 1.00 33.42 24 GLY D O 1
ATOM 3910 N N . ILE D 2 25 ? -74.825 54.211 16.032 1.00 32.53 25 ILE D N 1
ATOM 3911 C CA . ILE D 2 25 ? -74.009 55.267 15.449 1.00 32.66 25 ILE D CA 1
ATOM 3912 C C . ILE D 2 25 ? -74.791 56.492 14.992 1.00 33.77 25 ILE D C 1
ATOM 3913 O O . ILE D 2 25 ? -74.202 57.545 14.760 1.00 34.41 25 ILE D O 1
ATOM 3918 N N . GLY D 2 26 ? -76.106 56.365 14.867 1.00 35.26 26 GLY D N 1
ATOM 3919 C CA . GLY D 2 26 ? -76.929 57.438 14.319 1.00 36.67 26 GLY D CA 1
ATOM 3920 C C . GLY D 2 26 ? -77.137 58.615 15.248 1.00 38.63 26 GLY D C 1
ATOM 3921 O O . GLY D 2 26 ? -77.157 58.458 16.464 1.00 39.00 26 GLY D O 1
ATOM 3922 N N . GLN D 2 27 ? -77.310 59.799 14.668 1.00 40.91 27 GLN D N 1
ATOM 3923 C CA . GLN D 2 27 ? -77.515 61.004 15.455 1.00 43.99 27 GLN D CA 1
ATOM 3924 C C . GLN D 2 27 ? -78.233 62.109 14.691 1.00 45.96 27 GLN D C 1
ATOM 3925 O O . GLN D 2 27 ? -77.947 62.369 13.515 1.00 45.18 27 GLN D O 1
ATOM 3931 N N . ILE D 2 28 ? -79.157 62.760 15.396 1.00 49.32 28 ILE D N 1
ATOM 3932 C CA . ILE D 2 28 ? -79.978 63.829 14.849 1.00 51.89 28 ILE D CA 1
ATOM 3933 C C . ILE D 2 28 ? -79.623 65.134 15.565 1.00 55.32 28 ILE D C 1
ATOM 3934 O O . ILE D 2 28 ? -79.804 65.241 16.775 1.00 55.86 28 ILE D O 1
ATOM 3939 N N . THR D 2 29 ? -79.113 66.121 14.835 1.00 59.75 29 THR D N 1
ATOM 3940 C CA . THR D 2 29 ? -78.882 67.441 15.419 1.00 65.37 29 THR D CA 1
ATOM 3941 C C . THR D 2 29 ? -80.241 68.062 15.756 1.00 72.19 29 THR D C 1
ATOM 3942 O O . THR D 2 29 ? -81.021 68.348 14.847 1.00 73.84 29 THR D O 1
ATOM 3946 N N . PRO D 2 30 ? -80.535 68.264 17.060 1.00 78.60 30 PRO D N 1
ATOM 3947 C CA . PRO D 2 30 ? -81.894 68.668 17.452 1.00 81.60 30 PRO D CA 1
ATOM 3948 C C . PRO D 2 30 ? -82.349 70.009 16.859 1.00 86.97 30 PRO D C 1
ATOM 3949 O O . PRO D 2 30 ? -83.522 70.150 16.490 1.00 88.07 30 PRO D O 1
ATOM 3953 N N . GLU D 2 31 ? -81.436 70.970 16.736 1.00 90.78 31 GLU D N 1
ATOM 3954 C CA . GLU D 2 31 ? -81.804 72.293 16.211 1.00 93.93 31 GLU D CA 1
ATOM 3955 C C . GLU D 2 31 ? -82.025 72.255 14.697 1.00 92.57 31 GLU D C 1
ATOM 3956 O O . GLU D 2 31 ? -83.012 72.796 14.213 1.00 92.37 31 GLU D O 1
ATOM 3962 N N . THR D 2 32 ? -81.122 71.599 13.963 1.00 91.14 32 THR D N 1
ATOM 3963 C CA . THR D 2 32 ? -81.177 71.577 12.489 1.00 88.81 32 THR D CA 1
ATOM 3964 C C . THR D 2 32 ? -82.054 70.453 11.945 1.00 86.01 32 THR D C 1
ATOM 3965 O O . THR D 2 32 ? -82.400 70.469 10.770 1.00 84.79 32 THR D O 1
ATOM 3969 N N . GLN D 2 33 ? -82.359 69.460 12.780 1.00 84.41 33 GLN D N 1
ATOM 3970 C CA . GLN D 2 33 ? -83.054 68.237 12.346 1.00 81.42 33 GLN D CA 1
ATOM 3971 C C . GLN D 2 33 ? -82.269 67.389 11.333 1.00 77.68 33 GLN D C 1
ATOM 3972 O O . GLN D 2 33 ? -82.825 66.505 10.684 1.00 73.90 33 GLN D O 1
ATOM 3978 N N . GLU D 2 34 ? -80.967 67.642 11.243 1.00 75.60 34 GLU D N 1
ATOM 3979 C CA . GLU D 2 34 ? -80.104 67.015 10.268 1.00 72.53 34 GLU D CA 1
ATOM 3980 C C . GLU D 2 34 ? -79.652 65.645 10.787 1.00 66.32 34 GLU D C 1
ATOM 3981 O O . GLU D 2 34 ? -79.593 65.426 11.996 1.00 66.49 34 GLU D O 1
ATOM 3987 N N . LYS D 2 35 ? -79.355 64.726 9.868 1.00 60.14 35 LYS D N 1
ATOM 3988 C CA . LYS D 2 35 ? -78.930 63.366 10.208 1.00 55.43 35 LYS D CA 1
ATOM 3989 C C . LYS D 2 35 ? -77.504 63.070 9.731 1.00 51.87 35 LYS D C 1
ATOM 3990 O O . LYS D 2 35 ? -76.962 63.784 8.892 1.00 51.80 35 LYS D O 1
ATOM 3996 N N . ASN D 2 36 ? -76.905 62.006 10.258 1.00 47.96 36 ASN D N 1
ATOM 3997 C CA . ASN D 2 36 ? -75.570 61.573 9.833 1.00 44.98 36 ASN D CA 1
ATOM 3998 C C . ASN D 2 36 ? -75.632 60.279 9.031 1.00 42.54 36 ASN D C 1
ATOM 3999 O O . ASN D 2 36 ? -74.666 59.524 8.968 1.00 41.89 36 ASN D O 1
ATOM 4004 N N . PHE D 2 37 ? -76.777 60.026 8.415 1.00 41.39 37 PHE D N 1
ATOM 4005 C CA . PHE D 2 37 ? -76.940 58.870 7.551 1.00 40.04 37 PHE D CA 1
ATOM 4006 C C . PHE D 2 37 ? -77.922 59.170 6.441 1.00 40.03 37 PHE D C 1
ATOM 4007 O O . PHE D 2 37 ? -78.849 59.947 6.616 1.00 40.61 37 PHE D O 1
ATOM 4015 N N . PHE D 2 38 ? -77.707 58.535 5.300 1.00 39.55 38 PHE D N 1
ATOM 4016 C CA . PHE D 2 38 ? -78.539 58.746 4.139 1.00 40.32 38 PHE D CA 1
ATOM 4017 C C . PHE D 2 38 ? -78.762 57.409 3.473 1.00 39.68 38 PHE D C 1
ATOM 4018 O O . PHE D 2 38 ? -77.803 56.797 3.007 1.00 39.27 38 PHE D O 1
ATOM 4026 N N . VAL D 2 39 ? -80.006 56.936 3.455 1.00 39.58 39 VAL D N 1
ATOM 4027 C CA . VAL D 2 39 ? -80.296 55.663 2.803 1.00 39.68 39 VAL D CA 1
ATOM 4028 C C . VAL D 2 39 ? -80.376 55.831 1.283 1.00 40.20 39 VAL D C 1
ATOM 4029 O O . VAL D 2 39 ? -80.894 56.832 0.778 1.00 41.22 39 VAL D O 1
ATOM 4033 N N . TYR D 2 40 ? -79.866 54.824 0.580 1.00 39.34 40 TYR D N 1
ATOM 4034 C CA . TYR D 2 40 ? -79.742 54.831 -0.867 1.00 39.70 40 TYR D CA 1
ATOM 4035 C C . TYR D 2 40 ? -80.625 53.739 -1.451 1.00 40.27 40 TYR D C 1
ATOM 4036 O O . TYR D 2 40 ? -80.830 52.705 -0.828 1.00 39.98 40 TYR D O 1
ATOM 4045 N N . GLN D 2 41 ? -81.165 53.991 -2.637 1.00 41.50 41 GLN D N 1
ATOM 4046 C CA . GLN D 2 41 ? -81.985 53.016 -3.341 1.00 43.01 41 GLN D CA 1
ATOM 4047 C C . GLN D 2 41 ? -81.495 52.912 -4.770 1.00 45.40 41 GLN D C 1
ATOM 4048 O O . GLN D 2 41 ? -81.348 53.932 -5.437 1.00 46.47 41 GLN D O 1
ATOM 4054 N N . GLU D 2 42 ? -81.261 51.684 -5.233 1.00 47.90 42 GLU D N 1
ATOM 4055 C CA . GLU D 2 42 ? -80.542 51.447 -6.491 1.00 50.61 42 GLU D CA 1
ATOM 4056 C C . GLU D 2 42 ? -81.185 52.055 -7.733 1.00 53.52 42 GLU D C 1
ATOM 4057 O O . GLU D 2 42 ? -80.477 52.634 -8.548 1.00 57.56 42 GLU D O 1
ATOM 4063 N N . GLY D 2 43 ? -82.493 51.933 -7.913 1.00 54.44 43 GLY D N 1
ATOM 4064 C CA . GLY D 2 43 ? -83.127 52.595 -9.068 1.00 56.61 43 GLY D CA 1
ATOM 4065 C C . GLY D 2 43 ? -83.246 54.110 -8.945 1.00 56.04 43 GLY D C 1
ATOM 4066 O O . GLY D 2 43 ? -83.071 54.831 -9.918 1.00 57.60 43 GLY D O 1
ATOM 4067 N N . LYS D 2 44 ? -83.495 54.575 -7.724 1.00 54.47 44 LYS D N 1
ATOM 4068 C CA . LYS D 2 44 ? -84.123 55.867 -7.450 1.00 54.26 44 LYS D CA 1
ATOM 4069 C C . LYS D 2 44 ? -83.150 57.004 -7.130 1.00 52.22 44 LYS D C 1
ATOM 4070 O O . LYS D 2 44 ? -83.394 58.148 -7.501 1.00 52.99 44 LYS D O 1
ATOM 4076 N N . THR D 2 45 ? -82.074 56.712 -6.417 1.00 49.89 45 THR D N 1
ATOM 4077 C CA . THR D 2 45 ? -81.189 57.775 -5.927 1.00 49.06 45 THR D CA 1
ATOM 4078 C C . THR D 2 45 ? -80.282 58.275 -7.052 1.00 50.28 45 THR D C 1
ATOM 4079 O O . THR D 2 45 ? -79.593 57.485 -7.693 1.00 49.57 45 THR D O 1
ATOM 4083 N N . THR D 2 46 ? -80.289 59.587 -7.284 1.00 52.27 46 THR D N 1
ATOM 4084 C CA . THR D 2 46 ? -79.540 60.189 -8.393 1.00 54.26 46 THR D CA 1
ATOM 4085 C C . THR D 2 46 ? -78.077 60.434 -8.040 1.00 55.06 46 THR D C 1
ATOM 4086 O O . THR D 2 46 ? -77.758 60.724 -6.888 1.00 54.47 46 THR D O 1
ATOM 4090 N N . LYS D 2 47 ? -77.198 60.347 -9.041 1.00 57.82 47 LYS D N 1
ATOM 4091 C CA . LYS D 2 47 ? -75.771 60.636 -8.858 1.00 59.21 47 LYS D CA 1
ATOM 4092 C C . LYS D 2 47 ? -75.525 62.007 -8.232 1.00 60.17 47 LYS D C 1
ATOM 4093 O O . LYS D 2 47 ? -74.586 62.190 -7.468 1.00 58.79 47 LYS D O 1
ATOM 4099 N N . GLU D 2 48 ? -76.369 62.968 -8.570 1.00 64.56 48 GLU D N 1
ATOM 4100 C CA . GLU D 2 48 ? -76.212 64.329 -8.079 1.00 67.61 48 GLU D CA 1
ATOM 4101 C C . GLU D 2 48 ? -76.523 64.382 -6.592 1.00 65.03 48 GLU D C 1
ATOM 4102 O O . GLU D 2 48 ? -75.864 65.089 -5.837 1.00 65.90 48 GLU D O 1
ATOM 4108 N N . GLU D 2 49 ? -77.502 63.589 -6.178 1.00 63.36 49 GLU D N 1
ATOM 4109 C CA . GLU D 2 49 ? -77.940 63.526 -4.787 1.00 62.73 49 GLU D CA 1
ATOM 4110 C C . GLU D 2 49 ? -76.921 62.831 -3.868 1.00 59.42 49 GLU D C 1
ATOM 4111 O O . GLU D 2 49 ? -76.786 63.187 -2.696 1.00 58.69 49 GLU D O 1
ATOM 4117 N N . ILE D 2 50 ? -76.216 61.838 -4.408 1.00 55.90 50 ILE D N 1
ATOM 4118 C CA . ILE D 2 50 ? -75.138 61.160 -3.695 1.00 52.94 50 ILE D CA 1
ATOM 4119 C C . ILE D 2 50 ? -73.960 62.108 -3.489 1.00 53.43 50 ILE D C 1
ATOM 4120 O O . ILE D 2 50 ? -73.360 62.149 -2.410 1.00 53.14 50 ILE D O 1
ATOM 4125 N N . THR D 2 51 ? -73.617 62.847 -4.542 1.00 54.29 51 THR D N 1
ATOM 4126 C CA . THR D 2 51 ? -72.497 63.787 -4.508 1.00 53.69 51 THR D CA 1
ATOM 4127 C C . THR D 2 51 ? -72.741 64.881 -3.474 1.00 53.91 51 THR D C 1
ATOM 4128 O O . THR D 2 51 ? -71.816 65.288 -2.764 1.00 53.45 51 THR D O 1
ATOM 4132 N N . ASP D 2 52 ? -73.986 65.331 -3.370 1.00 54.92 52 ASP D N 1
ATOM 4133 C CA . ASP D 2 52 ? -74.346 66.312 -2.355 1.00 56.85 52 ASP D CA 1
ATOM 4134 C C . ASP D 2 52 ? -74.021 65.772 -0.968 1.00 54.60 52 ASP D C 1
ATOM 4135 O O . ASP D 2 52 ? -73.304 66.408 -0.196 1.00 55.42 52 ASP D O 1
ATOM 4140 N N . LYS D 2 53 ? -74.530 64.586 -0.667 1.00 52.57 53 LYS D N 1
ATOM 4141 C CA . LYS D 2 53 ? -74.320 63.993 0.646 1.00 50.83 53 LYS D CA 1
ATOM 4142 C C . LYS D 2 53 ? -72.861 63.693 0.925 1.00 48.66 53 LYS D C 1
ATOM 4143 O O . LYS D 2 53 ? -72.374 63.963 2.018 1.00 48.33 53 LYS D O 1
ATOM 4149 N N . PHE D 2 54 ? -72.159 63.141 -0.055 1.00 47.74 54 PHE D N 1
ATOM 4150 C CA . PHE D 2 54 ? -70.729 62.894 0.102 1.00 46.90 54 PHE D CA 1
ATOM 4151 C C . PHE D 2 54 ? -69.995 64.183 0.460 1.00 48.42 54 PHE D C 1
ATOM 4152 O O . PHE D 2 54 ? -69.245 64.224 1.429 1.00 47.43 54 PHE D O 1
ATOM 4160 N N . ASN D 2 55 ? -70.210 65.233 -0.327 1.00 50.91 55 ASN D N 1
ATOM 4161 C CA . ASN D 2 55 ? -69.581 66.521 -0.050 1.00 53.21 55 ASN D CA 1
ATOM 4162 C C . ASN D 2 55 ? -69.955 67.026 1.322 1.00 53.52 55 ASN D C 1
ATOM 4163 O O . ASN D 2 55 ? -69.124 67.580 2.039 1.00 55.39 55 ASN D O 1
ATOM 4168 N N . HIS D 2 56 ? -71.212 66.822 1.682 1.00 53.51 56 HIS D N 1
ATOM 4169 C CA . HIS D 2 56 ? -71.725 67.322 2.936 1.00 54.65 56 HIS D CA 1
ATOM 4170 C C . HIS D 2 56 ? -71.031 66.674 4.146 1.00 53.72 56 HIS D C 1
ATOM 4171 O O . HIS D 2 56 ? -70.600 67.365 5.066 1.00 53.77 56 HIS D O 1
ATOM 4178 N N . PHE D 2 57 ? -70.908 65.352 4.132 1.00 52.64 57 PHE D N 1
ATOM 4179 C CA . PHE D 2 57 ? -70.251 64.639 5.226 1.00 51.28 57 PHE D CA 1
ATOM 4180 C C . PHE D 2 57 ? -68.729 64.828 5.222 1.00 51.15 57 PHE D C 1
ATOM 4181 O O . PHE D 2 57 ? -68.084 64.780 6.274 1.00 50.76 57 PHE D O 1
ATOM 4189 N N . THR D 2 58 ? -68.158 65.037 4.041 1.00 51.59 58 THR D N 1
ATOM 4190 C CA . THR D 2 58 ? -66.700 65.093 3.899 1.00 53.56 58 THR D CA 1
ATOM 4191 C C . THR D 2 58 ? -66.131 66.503 4.096 1.00 56.78 58 THR D C 1
ATOM 4192 O O . THR D 2 58 ? -65.093 66.665 4.735 1.00 55.43 58 THR D O 1
ATOM 4196 N N . GLU D 2 59 ? -66.816 67.518 3.569 1.00 61.03 59 GLU D N 1
ATOM 4197 C CA . GLU D 2 59 ? -66.298 68.884 3.601 1.00 63.90 59 GLU D CA 1
ATOM 4198 C C . GLU D 2 59 ? -67.168 69.907 4.323 1.00 64.84 59 GLU D C 1
ATOM 4199 O O . GLU D 2 59 ? -66.637 70.820 4.945 1.00 66.84 59 GLU D O 1
ATOM 4205 N N . GLU D 2 60 ? -68.485 69.761 4.267 1.00 65.27 60 GLU D N 1
ATOM 4206 C CA . GLU D 2 60 ? -69.377 70.730 4.911 1.00 66.81 60 GLU D CA 1
ATOM 4207 C C . GLU D 2 60 ? -69.521 70.512 6.429 1.00 64.60 60 GLU D C 1
ATOM 4208 O O . GLU D 2 60 ? -69.866 71.439 7.150 1.00 65.69 60 GLU D O 1
ATOM 4214 N N . ARG D 2 61 ? -69.244 69.305 6.913 1.00 62.10 61 ARG D N 1
ATOM 4215 C CA . ARG D 2 61 ? -69.374 69.003 8.338 1.00 61.35 61 ARG D CA 1
ATOM 4216 C C . ARG D 2 61 ? -68.018 68.723 8.962 1.00 61.67 61 ARG D C 1
ATOM 4217 O O . ARG D 2 61 ? -67.211 67.965 8.424 1.00 62.12 61 ARG D O 1
ATOM 4225 N N . ASP D 2 62 ? -67.792 69.322 10.122 1.00 62.10 62 ASP D N 1
ATOM 4226 C CA . ASP D 2 62 ? -66.511 69.224 10.810 1.00 62.28 62 ASP D CA 1
ATOM 4227 C C . ASP D 2 62 ? -66.466 68.091 11.844 1.00 58.82 62 ASP D C 1
ATOM 4228 O O . ASP D 2 62 ? -65.432 67.882 12.470 1.00 60.13 62 ASP D O 1
ATOM 4233 N N . ASP D 2 63 ? -67.565 67.359 12.024 1.00 54.13 63 ASP D N 1
ATOM 4234 C CA . ASP D 2 63 ? -67.679 66.409 13.151 1.00 50.46 63 ASP D CA 1
ATOM 4235 C C . ASP D 2 63 ? -67.700 64.918 12.782 1.00 46.03 63 ASP D C 1
ATOM 4236 O O . ASP D 2 63 ? -67.788 64.074 13.663 1.00 44.34 63 ASP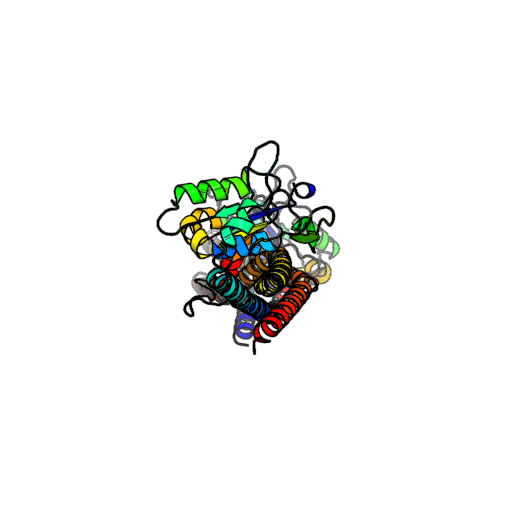 D O 1
ATOM 4241 N N . ILE D 2 64 ? -67.588 64.599 11.495 1.00 43.14 64 ILE D N 1
ATOM 4242 C CA . ILE D 2 64 ? -67.545 63.209 11.036 1.00 40.16 64 ILE D CA 1
ATOM 4243 C C . ILE D 2 64 ? -66.112 62.672 11.076 1.00 38.89 64 ILE D C 1
ATOM 4244 O O . ILE D 2 64 ? -65.201 63.280 10.524 1.00 39.21 64 ILE D O 1
ATOM 4249 N N . ALA D 2 65 ? -65.916 61.522 11.707 1.00 37.33 65 ALA D N 1
ATOM 4250 C CA . ALA D 2 65 ? -64.590 60.915 11.807 1.00 36.72 65 ALA D CA 1
ATOM 4251 C C . ALA D 2 65 ? -64.387 59.817 10.766 1.00 35.38 65 ALA D C 1
ATOM 4252 O O . ALA D 2 65 ? -63.301 59.681 10.199 1.00 35.75 65 ALA D O 1
ATOM 4254 N N . ILE D 2 66 ? -65.428 59.023 10.542 1.00 33.67 66 ILE D N 1
ATOM 4255 C CA . ILE D 2 66 ? -65.392 57.945 9.567 1.00 32.19 66 ILE D CA 1
ATOM 4256 C C . ILE D 2 66 ? -66.668 57.986 8.747 1.00 32.16 66 ILE D C 1
ATOM 4257 O O . ILE D 2 66 ? -67.752 58.087 9.302 1.00 31.99 66 ILE D O 1
ATOM 4262 N N . LEU D 2 67 ? -66.529 57.889 7.431 1.00 32.75 67 LEU D N 1
ATOM 4263 C CA . LEU D 2 67 ? -67.668 57.791 6.534 1.00 33.25 67 LEU D CA 1
ATOM 4264 C C . LEU D 2 67 ? -67.712 56.396 5.932 1.00 33.31 67 LEU D C 1
ATOM 4265 O O . LEU D 2 67 ? -66.808 56.019 5.186 1.00 33.29 67 LEU D O 1
ATOM 4270 N N . LEU D 2 68 ? -68.751 55.632 6.262 1.00 33.51 68 LEU D N 1
ATOM 4271 C CA . LEU D 2 68 ? -68.967 54.323 5.657 1.00 33.65 68 LEU D CA 1
ATOM 4272 C C . LEU D 2 68 ? -69.826 54.490 4.437 1.00 33.83 68 LEU D C 1
ATOM 4273 O O . LEU D 2 68 ? -70.776 55.270 4.446 1.00 34.61 68 LEU D O 1
ATOM 4278 N N . ILE D 2 69 ? -69.509 53.737 3.394 1.00 33.61 69 ILE D N 1
ATOM 4279 C CA . ILE D 2 69 ? -70.206 53.862 2.128 1.00 33.84 69 ILE D CA 1
ATOM 4280 C C . ILE D 2 69 ? -70.154 52.526 1.395 1.00 34.28 69 ILE D C 1
ATOM 4281 O O . ILE D 2 69 ? -69.120 51.865 1.381 1.00 33.54 69 ILE D O 1
ATOM 4286 N N . ASN D 2 70 ? -71.278 52.108 0.822 1.00 35.88 70 ASN D N 1
ATOM 4287 C CA . ASN D 2 70 ? -71.293 50.875 0.043 1.00 37.03 70 ASN D CA 1
ATOM 4288 C C . ASN D 2 70 ? -70.435 51.068 -1.182 1.00 37.22 70 ASN D C 1
ATOM 4289 O O . ASN D 2 70 ? -70.518 52.102 -1.838 1.00 37.48 70 ASN D O 1
ATOM 4294 N N . GLN D 2 71 ? -69.603 50.082 -1.493 1.00 37.36 71 GLN D N 1
ATOM 4295 C CA . GLN D 2 71 ? -68.678 50.221 -2.611 1.00 38.20 71 GLN D CA 1
ATOM 4296 C C . GLN D 2 71 ? -69.436 50.566 -3.881 1.00 39.19 71 GLN D C 1
ATOM 4297 O O . GLN D 2 71 ? -69.053 51.463 -4.611 1.00 39.44 71 GLN D O 1
ATOM 4303 N N . HIS D 2 72 ? -70.527 49.851 -4.126 1.00 40.23 72 HIS D N 1
ATOM 4304 C CA . HIS D 2 72 ? -71.335 50.093 -5.309 1.00 41.66 72 HIS D CA 1
ATOM 4305 C C . HIS D 2 72 ? -71.747 51.556 -5.437 1.00 41.01 72 HIS D C 1
ATOM 4306 O O . HIS D 2 72 ? -71.758 52.093 -6.529 1.00 42.08 72 HIS D O 1
ATOM 4313 N N . ILE D 2 73 ? -72.113 52.180 -4.320 1.00 39.87 73 ILE D N 1
ATOM 4314 C CA . ILE D 2 73 ? -72.523 53.583 -4.312 1.00 39.54 73 ILE D CA 1
ATOM 4315 C C . ILE D 2 73 ? -71.348 54.487 -4.634 1.00 39.87 73 ILE D C 1
ATOM 4316 O O . ILE D 2 73 ? -71.475 55.439 -5.392 1.00 40.27 73 ILE D O 1
ATOM 4321 N N . ALA D 2 74 ? -70.209 54.188 -4.033 1.00 40.21 74 ALA D N 1
ATOM 4322 C CA . ALA D 2 74 ? -69.006 54.970 -4.247 1.00 41.09 74 ALA D CA 1
ATOM 4323 C C . ALA D 2 74 ? -68.548 54.841 -5.693 1.00 43.21 74 ALA D C 1
ATOM 4324 O O . ALA D 2 74 ? -68.014 55.778 -6.264 1.00 43.72 74 ALA D O 1
ATOM 4326 N N . GLU D 2 75 ? -68.766 53.671 -6.281 1.00 45.65 75 GLU D N 1
ATOM 4327 C CA . GLU D 2 75 ? -68.482 53.438 -7.694 1.00 49.12 75 GLU D CA 1
ATOM 4328 C C . GLU D 2 75 ? -69.216 54.402 -8.612 1.00 50.71 75 GLU D C 1
ATOM 4329 O O . GLU D 2 75 ? -68.698 54.762 -9.659 1.00 51.85 75 GLU D O 1
ATOM 4335 N N . ASN D 2 76 ? -70.433 54.785 -8.243 1.00 51.99 76 ASN D N 1
ATOM 4336 C CA . ASN D 2 76 ? -71.181 55.780 -9.011 1.00 54.87 76 ASN D CA 1
ATOM 4337 C C . ASN D 2 76 ? -70.501 57.137 -9.044 1.00 54.10 76 ASN D C 1
ATOM 4338 O O . ASN D 2 76 ? -70.700 57.903 -9.980 1.00 55.55 76 ASN D O 1
ATOM 4343 N N . ILE D 2 77 ? -69.700 57.434 -8.027 1.00 51.81 77 ILE D N 1
ATOM 4344 C CA . ILE D 2 77 ? -69.038 58.725 -7.942 1.00 51.43 77 ILE D CA 1
ATOM 4345 C C . ILE D 2 77 ? -67.532 58.574 -7.741 1.00 51.51 77 ILE D C 1
ATOM 4346 O O . ILE D 2 77 ? -66.888 59.424 -7.133 1.00 51.09 77 ILE D O 1
ATOM 4351 N N . ARG D 2 78 ? -66.970 57.505 -8.296 1.00 52.60 78 ARG D N 1
ATOM 4352 C CA . ARG D 2 78 ? -65.542 57.213 -8.167 1.00 54.09 78 ARG D CA 1
ATOM 4353 C C . ARG D 2 78 ? -64.633 58.415 -8.454 1.00 55.76 78 ARG D C 1
ATOM 4354 O O . ARG D 2 78 ? -63.607 58.584 -7.793 1.00 55.02 78 ARG D O 1
ATOM 4362 N N . ALA D 2 79 ? -65.014 59.238 -9.432 1.00 57.16 79 ALA D N 1
ATOM 4363 C CA . ALA D 2 79 ? -64.283 60.462 -9.739 1.00 57.73 79 ALA D CA 1
ATOM 4364 C C . ALA D 2 79 ? -64.107 61.299 -8.477 1.00 57.11 79 ALA D C 1
ATOM 4365 O O . ALA D 2 79 ? -62.993 61.651 -8.092 1.00 56.87 79 ALA D O 1
ATOM 4367 N N . ARG D 2 80 ? -65.225 61.596 -7.832 1.00 57.08 80 ARG D N 1
ATOM 4368 C CA . ARG D 2 80 ? -65.231 62.409 -6.627 1.00 57.92 80 ARG D CA 1
ATOM 4369 C C . ARG D 2 80 ? -64.510 61.717 -5.468 1.00 56.09 80 ARG D C 1
ATOM 4370 O O . ARG D 2 80 ? -63.845 62.370 -4.673 1.00 55.94 80 ARG D O 1
ATOM 4378 N N . VAL D 2 81 ? -64.647 60.400 -5.371 1.00 54.94 81 VAL D N 1
ATOM 4379 C CA . VAL D 2 81 ? -64.080 59.659 -4.247 1.00 53.93 81 VAL D CA 1
ATOM 4380 C C . VAL D 2 81 ? -62.563 59.568 -4.369 1.00 53.36 81 VAL D C 1
ATOM 4381 O O . VAL D 2 81 ? -61.859 59.796 -3.390 1.00 52.32 81 VAL D O 1
ATOM 4385 N N . ASP D 2 82 ? -62.070 59.225 -5.562 1.00 54.06 82 ASP D N 1
ATOM 4386 C CA . ASP D 2 82 ? -60.623 59.183 -5.831 1.00 54.89 82 ASP D CA 1
ATOM 4387 C C . ASP D 2 82 ? -59.971 60.536 -5.548 1.00 54.57 82 ASP D C 1
ATOM 4388 O O . ASP D 2 82 ? -58.878 60.590 -4.991 1.00 53.73 82 ASP D O 1
ATOM 4393 N N . SER D 2 83 ? -60.647 61.619 -5.930 1.00 53.88 83 SER D N 1
ATOM 4394 C CA . SER D 2 83 ? -60.111 62.959 -5.739 1.00 54.90 83 SER D CA 1
ATOM 4395 C C . SER D 2 83 ? -60.029 63.370 -4.268 1.00 54.25 83 SER D C 1
ATOM 4396 O O . SER D 2 83 ? -59.218 64.218 -3.914 1.00 56.27 83 SER D O 1
ATOM 4399 N N . PHE D 2 84 ? -60.865 62.794 -3.411 1.00 53.34 84 PHE D N 1
ATOM 4400 C CA . PHE D 2 84 ? -60.806 63.114 -1.987 1.00 52.85 84 PHE D CA 1
ATOM 4401 C C . PHE D 2 84 ? -59.622 62.413 -1.330 1.00 52.61 84 PHE D C 1
ATOM 4402 O O . PHE D 2 84 ? -59.569 61.191 -1.299 1.00 50.93 84 PHE D O 1
ATOM 4410 N N . THR D 2 85 ? -58.695 63.193 -0.778 1.00 54.56 85 THR D N 1
ATOM 4411 C CA . THR D 2 85 ? -57.454 62.642 -0.231 1.00 54.90 85 THR D CA 1
ATOM 4412 C C . THR D 2 85 ? -57.175 62.980 1.229 1.00 54.79 85 THR D C 1
ATOM 4413 O O . THR D 2 85 ? -56.205 62.466 1.779 1.00 54.89 85 THR D O 1
ATOM 4417 N N . ASN D 2 86 ? -57.988 63.822 1.866 1.00 55.56 86 ASN D N 1
ATOM 4418 C CA . ASN D 2 86 ? -57.719 64.186 3.262 1.00 57.43 86 ASN D CA 1
ATOM 4419 C C . ASN D 2 86 ? -57.822 62.966 4.173 1.00 56.23 86 ASN D C 1
ATOM 4420 O O . ASN D 2 86 ? -58.567 62.036 3.897 1.00 56.88 86 ASN D O 1
ATOM 4425 N N . ALA D 2 87 ? -57.079 62.974 5.268 1.00 56.01 87 ALA D N 1
ATOM 4426 C CA . ALA D 2 87 ? -57.107 61.853 6.204 1.00 53.29 87 ALA D CA 1
ATOM 4427 C C . ALA D 2 87 ? -58.453 61.728 6.905 1.00 51.24 87 ALA D C 1
ATOM 4428 O O . ALA D 2 87 ? -58.806 60.643 7.352 1.00 50.36 87 ALA D O 1
ATOM 4430 N N . PHE D 2 88 ? -59.183 62.841 7.011 1.00 51.34 88 PHE D N 1
ATOM 4431 C CA . PHE D 2 88 ? -60.455 62.896 7.716 1.00 50.68 88 PHE D CA 1
ATOM 4432 C C . PHE D 2 88 ? -61.551 63.536 6.874 1.00 49.12 88 PHE D C 1
ATOM 4433 O O . PHE D 2 88 ? -61.315 64.548 6.232 1.00 50.38 88 PHE D O 1
ATOM 4441 N N . PRO D 2 89 ? -62.758 62.956 6.890 1.00 46.80 89 PRO D N 1
ATOM 4442 C CA . PRO D 2 89 ? -63.063 61.670 7.509 1.00 45.11 89 PRO D CA 1
ATOM 4443 C C . PRO D 2 89 ? -62.370 60.531 6.767 1.00 43.71 89 PRO D C 1
ATOM 4444 O O . PRO D 2 89 ? -62.105 60.646 5.569 1.00 43.16 89 PRO D O 1
ATOM 4448 N N . ALA D 2 90 ? -62.038 59.466 7.493 1.00 42.47 90 ALA D N 1
ATOM 4449 C CA . ALA D 2 90 ? -61.517 58.258 6.877 1.00 41.38 90 ALA D CA 1
ATOM 4450 C C . ALA D 2 90 ? -62.661 57.657 6.108 1.00 40.23 90 ALA D C 1
ATOM 4451 O O . ALA D 2 90 ? -63.783 57.619 6.604 1.00 40.43 90 ALA D O 1
ATOM 4453 N N . ILE D 2 91 ? -62.394 57.216 4.887 1.00 39.86 91 ILE D N 1
ATOM 4454 C CA . ILE D 2 91 ? -63.452 56.708 4.026 1.00 38.88 91 ILE D CA 1
ATOM 4455 C C . ILE D 2 91 ? -63.309 55.216 3.837 1.00 37.91 91 ILE D C 1
ATOM 4456 O O . ILE D 2 91 ? -62.246 54.732 3.456 1.00 38.47 91 ILE D O 1
ATOM 4461 N N . LEU D 2 92 ? -64.399 54.503 4.112 1.00 36.42 92 LEU D N 1
ATOM 4462 C CA . LEU D 2 92 ? -64.398 53.061 4.123 1.00 35.11 92 LEU D CA 1
ATOM 4463 C C . LEU D 2 92 ? -65.478 52.567 3.204 1.00 34.52 92 LEU D C 1
ATOM 4464 O O . LEU D 2 92 ? -66.662 52.736 3.488 1.00 34.08 92 LEU D O 1
ATOM 4469 N N . GLU D 2 93 ? -65.057 51.990 2.082 1.00 34.60 93 GLU D N 1
ATOM 4470 C CA . GLU D 2 93 ? -65.963 51.350 1.165 1.00 34.91 93 GLU D CA 1
ATOM 4471 C C . GLU D 2 93 ? -66.186 49.936 1.674 1.00 34.50 93 GLU D C 1
ATOM 4472 O O . GLU D 2 93 ? -65.223 49.214 1.942 1.00 33.70 93 GLU D O 1
ATOM 4478 N N . ILE D 2 94 ? -67.453 49.540 1.790 1.00 34.11 94 ILE D N 1
ATOM 4479 C CA . ILE D 2 94 ? -67.798 48.185 2.213 1.00 33.75 94 ILE D CA 1
ATOM 4480 C C . ILE D 2 94 ? -68.724 47.565 1.174 1.00 33.87 94 ILE D C 1
ATOM 4481 O O . ILE D 2 94 ? -69.432 48.271 0.478 1.00 34.19 94 ILE D O 1
ATOM 4486 N N . PRO D 2 95 ? -68.718 46.235 1.059 1.00 33.55 95 PRO D N 1
ATOM 4487 C CA . PRO D 2 95 ? -69.613 45.581 0.113 1.00 34.02 95 PRO D CA 1
ATOM 4488 C C . PRO D 2 95 ? -71.072 45.775 0.465 1.00 34.41 95 PRO D C 1
ATOM 4489 O O . PRO D 2 95 ? -71.393 46.297 1.523 1.00 33.26 95 PRO D O 1
ATOM 4493 N N . SER D 2 96 ? -71.939 45.397 -0.462 1.00 36.90 96 SER D N 1
ATOM 4494 C CA . SER D 2 96 ? -73.373 45.315 -0.225 1.00 38.53 96 SER D CA 1
ATOM 4495 C C . SER D 2 96 ? -73.919 44.052 -0.870 1.00 41.16 96 SER D C 1
ATOM 4496 O O . SER D 2 96 ? -73.188 43.333 -1.561 1.00 41.78 96 SER D O 1
ATOM 4499 N N . LYS D 2 97 ? -75.194 43.762 -0.624 1.00 43.81 97 LYS D N 1
ATOM 4500 C CA . LYS D 2 97 ? -75.819 42.582 -1.207 1.00 46.77 97 LYS D CA 1
ATOM 4501 C C . LYS D 2 97 ? -75.940 42.730 -2.726 1.00 48.46 97 LYS D C 1
ATOM 4502 O O . LYS D 2 97 ? -76.389 43.768 -3.218 1.00 48.04 97 LYS D O 1
ATOM 4508 N N . ASP D 2 98 ? -75.556 41.678 -3.448 1.00 50.68 98 ASP D N 1
ATOM 4509 C CA . ASP D 2 98 ? -75.566 41.651 -4.927 1.00 53.96 98 ASP D CA 1
ATOM 4510 C C . ASP D 2 98 ? -74.359 42.337 -5.577 1.00 53.81 98 ASP D C 1
ATOM 4511 O O . ASP D 2 98 ? -74.245 42.373 -6.807 1.00 55.92 98 ASP D O 1
ATOM 4516 N N . HIS D 2 99 ? -73.433 42.815 -4.748 1.00 52.01 99 HIS D N 1
ATOM 4517 C CA . HIS D 2 99 ? -72.306 43.619 -5.193 1.00 50.88 99 HIS D CA 1
ATOM 4518 C C . HIS D 2 99 ? -71.113 43.237 -4.356 1.00 49.42 99 HIS D C 1
ATOM 4519 O O . HIS D 2 99 ? -70.766 43.930 -3.388 1.00 49.38 99 HIS D O 1
ATOM 4526 N N . PRO D 2 100 ? -70.475 42.122 -4.715 1.00 49.05 100 PRO D N 1
ATOM 4527 C CA . PRO D 2 100 ? -69.318 41.713 -3.935 1.00 47.74 100 PRO D CA 1
ATOM 4528 C C . PRO D 2 100 ? -68.185 42.730 -4.041 1.00 46.04 100 PRO D C 1
ATOM 4529 O O . PRO D 2 100 ? -68.128 43.524 -4.977 1.00 45.39 100 PRO D O 1
ATOM 4533 N N . TYR D 2 101 ? -67.302 42.706 -3.059 1.00 44.87 101 TYR D N 1
ATOM 4534 C CA . TYR D 2 101 ? -66.264 43.709 -2.939 1.00 43.35 101 TYR D CA 1
ATOM 4535 C C . TYR D 2 101 ? -65.142 43.439 -3.929 1.00 43.62 101 TYR D C 1
ATOM 4536 O O . TYR D 2 101 ? -64.519 42.392 -3.866 1.00 44.08 101 TYR D O 1
ATOM 4545 N N . ASP D 2 102 ? -64.917 44.377 -4.848 1.00 44.26 102 ASP D N 1
ATOM 4546 C CA . ASP D 2 102 ? -63.730 44.406 -5.698 1.00 45.36 102 ASP D CA 1
ATOM 4547 C C . ASP D 2 102 ? -62.624 45.215 -5.022 1.00 44.34 102 ASP D C 1
ATOM 4548 O O . ASP D 2 102 ? -62.820 46.393 -4.766 1.00 42.89 102 ASP D O 1
ATOM 4553 N N . PRO D 2 103 ? -61.466 44.596 -4.736 1.00 44.81 103 PRO D N 1
ATOM 4554 C CA . PRO D 2 103 ? -60.348 45.332 -4.138 1.00 45.59 103 PRO D CA 1
ATOM 4555 C C . PRO D 2 103 ? -59.928 46.513 -5.000 1.00 48.35 103 PRO D C 1
ATOM 4556 O O . PRO D 2 103 ? -59.759 47.629 -4.507 1.00 48.55 103 PRO D O 1
ATOM 4560 N N . GLU D 2 104 ? -59.789 46.249 -6.292 1.00 52.16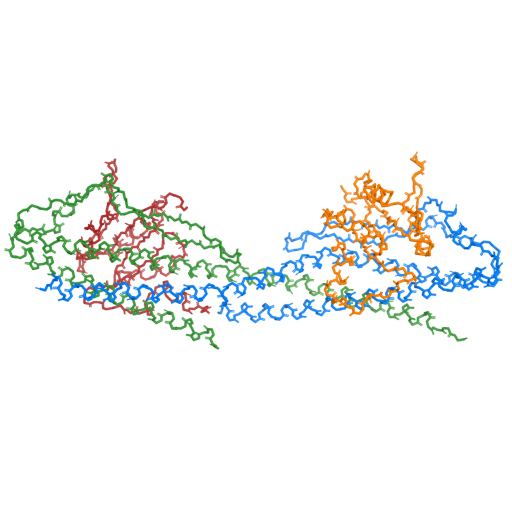 104 GLU D N 1
ATOM 4561 C CA . GLU D 2 104 ? -59.185 47.192 -7.221 1.00 55.04 104 GLU D CA 1
ATOM 4562 C C . GLU D 2 104 ? -60.015 48.430 -7.541 1.00 54.65 104 GLU D C 1
ATOM 4563 O O . GLU D 2 104 ? -59.474 49.406 -8.033 1.00 55.68 104 GLU D O 1
ATOM 4569 N N . LYS D 2 105 ? -61.309 48.403 -7.259 1.00 54.39 105 LYS D N 1
ATOM 4570 C CA . LYS D 2 105 ? -62.137 49.604 -7.383 1.00 55.96 105 LYS D CA 1
ATOM 4571 C C . LYS D 2 105 ? -61.895 50.568 -6.212 1.00 54.63 105 LYS D C 1
ATOM 4572 O O . LYS D 2 105 ? -62.017 51.780 -6.381 1.00 56.62 105 LYS D O 1
ATOM 4578 N N . ASP D 2 106 ? -61.550 50.014 -5.046 1.00 52.32 106 ASP D N 1
ATOM 4579 C CA . ASP D 2 106 ? -61.461 50.743 -3.757 1.00 49.78 106 ASP D CA 1
ATOM 4580 C C . ASP D 2 106 ? -60.391 51.830 -3.779 1.00 47.96 106 ASP D C 1
ATOM 4581 O O . ASP D 2 106 ? -59.205 51.539 -3.910 1.00 46.86 106 ASP D O 1
ATOM 4586 N N . SER D 2 107 ? -60.811 53.077 -3.591 1.00 47.41 107 SER D N 1
ATOM 4587 C CA . SER D 2 107 ? -59.943 54.225 -3.856 1.00 48.35 107 SER D CA 1
ATOM 4588 C C . SER D 2 107 ? -58.794 54.307 -2.864 1.00 47.46 107 SER D C 1
ATOM 4589 O O . SER D 2 107 ? -57.652 54.471 -3.264 1.00 47.95 107 SER D O 1
ATOM 4592 N N . VAL D 2 108 ? -59.102 54.204 -1.574 1.00 46.88 108 VAL D N 1
ATOM 4593 C CA . VAL D 2 108 ? -58.071 54.161 -0.536 1.00 46.72 108 VAL D CA 1
ATOM 4594 C C . VAL D 2 108 ? -57.124 52.994 -0.795 1.00 47.60 108 VAL D C 1
ATOM 4595 O O . VAL D 2 108 ? -55.904 53.154 -0.762 1.00 47.98 108 VAL D O 1
ATOM 4599 N N . LEU D 2 109 ? -57.691 51.830 -1.079 1.00 49.35 109 LEU D N 1
ATOM 4600 C CA . LEU D 2 109 ? -56.888 50.630 -1.295 1.00 51.37 109 LEU D CA 1
ATOM 4601 C C . LEU D 2 109 ? -55.981 50.745 -2.537 1.00 52.47 109 LEU D C 1
ATOM 4602 O O . LEU D 2 109 ? -54.907 50.171 -2.556 1.00 52.59 109 LEU D O 1
ATOM 4607 N N . LYS D 2 110 ? -56.403 51.500 -3.551 1.00 54.08 110 LYS D N 1
ATOM 4608 C CA . LYS D 2 110 ? -55.559 51.768 -4.726 1.00 56.42 110 LYS D CA 1
ATOM 4609 C C . LYS D 2 110 ? -54.345 52.586 -4.326 1.00 58.87 110 LYS D C 1
ATOM 4610 O O . LYS D 2 110 ? -53.208 52.239 -4.640 1.00 58.97 110 LYS D O 1
ATOM 4616 N N . ARG D 2 111 ? -54.629 53.715 -3.680 1.00 61.92 111 ARG D N 1
ATOM 4617 C CA . ARG D 2 111 ? -53.618 54.646 -3.192 1.00 64.63 111 ARG D CA 1
ATOM 4618 C C . ARG D 2 111 ? -52.588 53.939 -2.310 1.00 65.26 111 ARG D C 1
ATOM 4619 O O . ARG D 2 111 ? -51.394 54.142 -2.465 1.00 68.52 111 ARG D O 1
ATOM 4627 N N . VAL D 2 112 ? -53.052 53.090 -1.408 1.00 65.80 112 VAL D N 1
ATOM 4628 C CA . VAL D 2 112 ? -52.158 52.327 -0.545 1.00 69.34 112 VAL D CA 1
ATOM 4629 C C . VAL D 2 112 ? -51.371 51.268 -1.324 1.00 74.12 112 VAL D C 1
ATOM 4630 O O . VAL D 2 112 ? -50.215 51.007 -1.013 1.00 75.27 112 VAL D O 1
ATOM 4634 N N . ARG D 2 113 ? -51.998 50.643 -2.318 1.00 79.18 113 ARG D N 1
ATOM 4635 C CA . ARG D 2 113 ? -51.299 49.668 -3.162 1.00 82.50 113 ARG D CA 1
ATOM 4636 C C . ARG D 2 113 ? -50.134 50.340 -3.884 1.00 83.08 113 ARG D C 1
ATOM 4637 O O . ARG D 2 113 ? -49.021 49.838 -3.851 1.00 81.32 113 ARG D O 1
ATOM 4645 N N . LYS D 2 114 ? -50.402 51.480 -4.519 1.00 87.13 114 LYS D N 1
ATOM 4646 C CA . LYS D 2 114 ? -49.361 52.319 -5.121 1.00 90.34 114 LYS D CA 1
ATOM 4647 C C . LYS D 2 114 ? -48.498 52.801 -3.974 1.00 91.11 114 LYS D C 1
ATOM 4648 O O . LYS D 2 114 ? -49.032 53.176 -2.953 1.00 92.66 114 LYS D O 1
ATOM 4654 N N . LEU D 2 115 ? -47.178 52.737 -4.126 1.00 93.92 115 LEU D N 1
ATOM 4655 C CA . LEU D 2 115 ? -46.204 53.105 -3.072 1.00 94.64 115 LEU D CA 1
ATOM 4656 C C . LEU D 2 115 ? -45.841 51.982 -2.128 1.00 92.90 115 LEU D C 1
ATOM 4657 O O . LEU D 2 115 ? -44.937 52.138 -1.327 1.00 93.70 115 LEU D O 1
ATOM 4662 N N . PHE D 2 116 ? -46.550 50.868 -2.213 1.00 94.40 116 PHE D N 1
ATOM 4663 C CA . PHE D 2 116 ? -46.435 49.782 -1.241 1.00 95.00 116 PHE D CA 1
ATOM 4664 C C . PHE D 2 116 ? -45.423 49.994 -0.109 1.00 93.30 116 PHE D C 1
ATOM 4665 O O . PHE D 2 116 ? -44.266 49.593 -0.213 1.00 95.18 116 PHE D O 1
#

Sequence (578 aa):
QGYSLLKRKSEALTKRFRDITKRIDDAKQKMGRVMQTAAFSLAEVSYATGENIGYQVQESVSTARFKVRARQENVSGVYLSQFESYIDPEINDFRLTGLGRGGQQVQRAKEIYSRAVETLVELASLQTAFIILDEVIKVTNRRVNAIEHVIIPRTENTIAYINSELDELDREEFYRLKMAEKRTLIAVIADEDTTTGLLLAGIGQITPETQEKNFFVYQEGKTTKEEITDKFNHFTEERDDIAILLINQHIAENIRARVDSFTNAFPAILEIPSKDHPYDPEKDSVLKRVRKLFGEEALTKRFRDITKRIDDAKQKMGRVMQTAAFSLAEVSYAT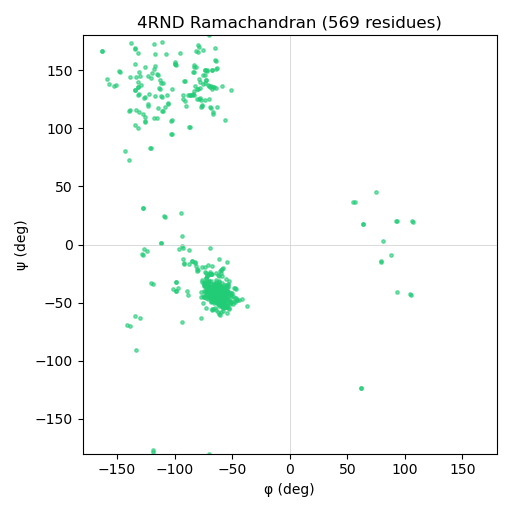GENIGYQVQESVSTARRFKVRARQENVSGVYLSQFESYIDPEINDFRLTGLGRGGQQVQRAKEIYSRAVETLVELASLQTAFIILDEVIKVTNRRVNAIEHVIIPRTENTIAYINSELDELDREEFYRLAEKRTLIAVIADEDTTTGLLLAGIGQITPETQEKNFFVYQEGKTTKEEITDKFNHFTEERDDIAILLINQHIAENIRARVDSFTNAFPAILEIPSKDHPYDPEKDSVLKRVRKLF

Foldseek 3Di:
DPLVVLVVVLVVLVVVLVVVVVVVVVVVVVLVVLLVVLVVLVVVQCVVQVNDVVVQVVVPDDDDQKDKDWDWDQDPRDTAIAIDIDGHPVDDDRDDPRRVVSVVSNVVSVVSVVVSVRVVNHVNRCPVVSVVSVVVSVVSVVVSCCVVVNPVVVVVVVVVVVVVVVVVVVVCCVPVHD/DPVQADAEAEEEADQVVVVVVVVPRWDQDVVVRDIRYDHDDPPPDDLVNLVVSVCCLFPVDDHHQEYEYALVNCVSVLVVQLPDDDPPNFYAHAHDPVDHDDPPVDDPVVVVVSRRRD/DVVVVVVVVVVVVLVVLVVVLVVLLVVLVVLVVVQCVVQVDDVVVQVVVPDDDDQKDWDWDWDQDPNQIAIAIDIDGDPVDDDGDDPRRVVSVVSNVVSVVSVVVSVRVVSRSVSVVRRVVSVVVVVVVVVVVVVVCVVPVVVVVVVVVVVVVVVVVVVVVVVVVPD/DVQADAEAEEEADVVVVVVVVVPRWDADVVVRDIRYDHDDVPPQDLVNLVVSVCCLFPVDDHHQEYEYALVNCLSVLVVVLPDDDVPNPYHHDHDPPGHDDQCSDNVSVVVVVVD

CATH classification: 3.40.50.10580

B-factor: mean 53.25, std 17.44, range [16.98, 108.32]